Protein AF-0000000077558718 (afdb_homodimer)

Secondary structure (DSSP, 8-state):
-HHHHHHHHHHHHH-TTHHHHHHHHHHHHHPPP---HHHHHHHHHT--EEEETS-TTTS-TTSHHHHHHHHHTT-SEEEEEEEE-TT--EEE-SSSBSTTTSS--SBGGGS-GGGGGG--TTTT---TTS----------BHHHHHHHHHHTT-EEEEEE----HHHHHHHHHHHHHHT-TTTEEEEES-HHHHHHHHHH-TTSEEEEEE-TTTTTBSSTTS-SBSS-THHHHHHHHHHHHHHHHHTTTHHHHHT-SEEEEEGGG--HHHHHHHHHTT-EEEEE----HHHHHIIIIIS---EEES-GGGHHHH-/-HHHHHHHHHHHHH-TTHHHHHHHHHHHHHPPP---HHHHHHHHHT-SEEEETS-TTTS-TTSHHHHHHHHHTT-SEEEEEEEE-TT--EEE-SSSBSTTTSS--SBGGGS-GGGGGG--TTTT---TTS----------BHHHHHHHHHHTT-EEEEEE----HHHHHHHHHHHHHHT-TTTEEEEES-HHHHHHHHHH-TTSEEEEEE-TTTTTBSSTTS-SBSS-THHHHHHHHHHHHHHHHHTTTHHHHHT-SEEEEEGGG--HHHHHHHHHTT-EEEEE----HHHHHIIIIIS---EEES-GGGHHHH-

Radius of gyration: 29.2 Å; Cα contacts (8 Å, |Δi|>4): 1228; chains: 2; bounding box: 61×79×74 Å

InterPro domains:
  IPR017946 PLC-like phosphodiesterase, TIM beta/alpha-barrel domain superfamily [G3DSA:3.20.20.190] (44-314)
  IPR017946 PLC-like phosphodiesterase, TIM beta/alpha-barrel domain superfamily [SSF51695] (47-311)
  IPR030395 Glycerophosphodiester phosphodiesterase domain [PF03009] (52-308)
  IPR030395 Glycerophosphodiester phosphodiesterase domain [PS51704] (47-315)

Sequence (630 aa):
MMEFLGALLLVLLKWPIFIPLMAIAAYFMFKNSRKTQHTADRFFADFKVGGHRGSPKLEPENTIPSFEQAKKEGADLIEFDVSLTKDGVAVLLHDDTLDRTTNMTGPIRDYEHSELKKVNCAAKFSAENNNCLTTETHMPTMEELVQWAKQNKMKMLFDVKDADQVLVDQLEDIFARYNIHEMGIVCSFFPSVVYRIKRHSPRILTGLTWRRWFFSYKDLEATEPRFFGPRLLLATLVDVLYIWSLLTWLPSFLGVDMVLTERRDISSTFVKQQQLAGRRVCAWTVNDLSEAIWMRKVLDIPILTDLPVMCQSLHMMEFLGALLLVLLKWPIFIPLMAIAAYFMFKNSRKTQHTADRFFADFKVGGHRGSPKLEPENTIPSFEQAKKEGADLIEFDVSLTKDGVAVLLHDDTLDRTTNMTGPIRDYEHSELKKVNCAAKFSAENNNCLTTETHMPTMEELVQWAKQNKMKMLFDVKDADQVLVDQLEDIFARYNIHEMGIVCSFFPSVVYRIKRHSPRILTGLTWRRWFFSYKDLEATEPRFFGPRLLLATLVDVLYIWSLLTWLPSFLGVDMVLTERRDISSTFVKQQQLAGRRVCAWTVNDLSEAIWMRKVLDIPILTDLPVMCQSLH

Organism: Bursaphelenchus xylophilus (NCBI:txid6326)

Solvent-accessible surface area (backbone atoms only — not comparable to full-atom values): 31829 Å² total; per-residue (Å²): 111,66,65,58,50,47,52,49,48,50,47,34,68,73,34,59,72,48,47,62,52,50,50,51,51,48,48,68,71,68,37,35,73,68,81,36,63,69,46,48,52,60,40,52,70,67,45,52,40,22,4,41,26,8,15,45,50,62,27,38,55,40,25,67,67,2,40,53,48,9,47,74,33,55,30,38,23,37,29,38,32,45,37,50,25,52,76,64,48,52,27,37,40,84,60,69,43,32,57,79,46,26,74,48,73,51,51,44,53,77,33,43,66,80,69,45,73,78,39,24,40,26,64,60,55,76,34,72,80,71,65,56,77,71,55,87,28,60,63,39,37,50,67,59,46,50,54,50,26,60,76,66,73,40,28,38,37,42,37,39,79,66,65,49,64,69,56,48,52,48,49,52,48,50,35,60,76,67,66,32,46,56,37,36,33,41,28,17,73,43,66,69,38,42,33,50,42,34,65,76,36,54,71,49,42,33,22,45,32,50,62,75,45,60,68,23,16,75,40,89,82,62,79,43,62,68,48,63,71,70,56,27,54,50,27,43,51,50,30,52,52,47,51,54,35,57,76,63,54,45,48,59,38,39,28,42,45,24,40,36,33,35,49,45,70,50,24,54,47,56,50,49,55,37,45,76,71,69,24,46,55,33,30,33,72,48,75,47,67,52,52,44,45,23,36,43,72,72,63,63,33,26,35,26,13,50,51,19,64,54,33,72,77,68,106,112,65,64,57,52,47,52,49,48,51,49,34,68,74,35,58,72,47,44,62,50,50,51,50,50,48,49,67,70,67,36,37,72,69,80,38,63,69,45,48,51,60,39,52,70,67,45,51,39,22,4,40,26,8,16,46,50,62,29,40,55,39,23,67,67,3,40,52,47,9,47,72,32,55,29,39,25,38,28,37,31,45,37,51,24,52,77,65,47,50,27,36,40,83,60,68,42,33,54,77,46,28,73,48,73,52,49,45,53,77,32,44,66,82,68,46,72,78,39,23,40,24,64,61,53,74,35,73,77,72,66,53,76,69,54,89,30,59,62,38,37,51,66,58,47,51,52,51,27,59,76,65,71,41,28,39,36,41,36,41,79,66,66,47,64,67,55,49,52,49,50,53,48,51,37,61,77,68,65,33,48,54,36,37,34,41,27,17,71,41,65,69,37,42,33,52,43,35,66,75,36,52,69,48,39,32,22,44,32,50,61,75,46,61,70,22,15,75,38,90,84,62,79,45,61,69,50,63,73,69,56,28,53,51,27,43,51,49,30,53,54,48,50,52,34,57,76,64,53,45,48,59,38,38,28,41,46,26,40,36,34,35,49,45,71,49,24,55,48,54,51,51,54,40,45,76,71,68,24,44,54,32,31,34,71,49,75,49,65,52,53,44,45,22,36,43,72,71,63,63,35,26,36,26,12,49,50,20,62,52,32,70,78,69,106

Foldseek 3Di:
DVVVVVVVVVVCVVPVVVVVVVVVVVLVVQFFAQPALVLLCLLFVPQAEEAEQAQVQAAQGQFPVSNVNLVVLPHQAYEFEWDAALVGFIWTDDDQWLPPQWPDTDGRNDDDPVRQQPIFRRPNGQHPVNPDPRDGTGIDTPLRVLVVCVVVVHAYEYEYEDQDPSVLVVVLCSCVVSVCLSRYEYEYCDLVSLLVNCVVPVSHAYEYEHAALVQQADDNVRPHGPDDDVVSVVSNVVRVVVVVCVQPPSCRRSNHQEYEYELVPDDLVSQVSCVVVNHAYEYPEDADLVSSQCCCPVSVHHYYYSHSNSVVVRD/DVVVVVVVVVVCVVPVVVVVVVVVVVLVVQFFAQPALVLLCLLFVPQAEEAEQAQVQAAQGQFPVSNVNLVVLPHQAYEFEWDAALVGFIWTDDDQWLPPQWPDTDGRNDDDPVRQQPIFRNPNGQHPVNPDPRDGTGIDTPLRVLVVCVVVVHAYEYEYEDQDPSVLVVVLVSCVVSVCLSRYEYEYCDLVSLLVNCVVPVSHAYEYEHAALVQQADDRVRPHGPDDDVVSVVSNVVRVVVVVCVQPPSCRRSNHQEYEYELVPDDLVSQVSCVVVNHAYEYPEDADLVSSQCCCVVSVHHYYYSHSNSVVVRD

Structure (mmCIF, N/CA/C/O backbone):
data_AF-0000000077558718-model_v1
#
loop_
_entity.id
_entity.type
_entity.pdbx_description
1 polymer '(pine wood nematode) hypothetical protein'
#
loop_
_atom_site.group_PDB
_atom_site.id
_atom_site.type_symbol
_atom_site.label_atom_id
_atom_site.label_alt_id
_atom_site.label_comp_id
_atom_site.label_asym_id
_atom_site.label_entity_id
_atom_site.label_seq_id
_atom_site.pdbx_PDB_ins_code
_atom_site.Cartn_x
_atom_site.Cartn_y
_atom_site.Cartn_z
_atom_site.occupancy
_atom_site.B_iso_or_equiv
_atom_site.auth_seq_id
_atom_site.auth_comp_id
_atom_site.auth_asym_id
_atom_site.auth_atom_id
_atom_site.pdbx_PDB_model_num
ATOM 1 N N . MET A 1 1 ? -31.453 14.586 34.969 1 54.34 1 MET A N 1
ATOM 2 C CA . MET A 1 1 ? -30.453 14.234 33.969 1 54.34 1 MET A CA 1
ATOM 3 C C . MET A 1 1 ? -29.859 12.867 34.25 1 54.34 1 MET A C 1
ATOM 5 O O . MET A 1 1 ? -29.766 12.023 33.375 1 54.34 1 MET A O 1
ATOM 9 N N . MET A 1 2 ? -29.625 12.562 35.5 1 65.69 2 MET A N 1
ATOM 10 C CA . MET A 1 2 ? -29.031 11.297 35.906 1 65.69 2 MET A CA 1
ATOM 11 C C . MET A 1 2 ? -30.047 10.164 35.844 1 65.69 2 MET A C 1
ATOM 13 O O . MET A 1 2 ? -29.719 9.047 35.406 1 65.69 2 MET A O 1
ATOM 17 N N . GLU A 1 3 ? -31.203 10.43 36.25 1 62.84 3 GLU A N 1
ATOM 18 C CA . GLU A 1 3 ? -32.25 9.414 36.219 1 62.84 3 GLU A CA 1
ATOM 19 C C . GLU A 1 3 ? -32.562 9.023 34.781 1 62.84 3 GLU A C 1
ATOM 21 O O . GLU A 1 3 ? -32.781 7.84 34.469 1 62.84 3 GLU A O 1
ATOM 26 N N . PHE A 1 4 ? -32.625 10 33.938 1 60.91 4 PHE A N 1
ATOM 27 C CA . PHE A 1 4 ? -32.875 9.742 32.531 1 60.91 4 PHE A CA 1
ATOM 28 C C . PHE A 1 4 ? -31.75 8.93 31.922 1 60.91 4 PHE A C 1
ATOM 30 O O . PHE A 1 4 ? -32 7.984 31.172 1 60.91 4 PHE A O 1
ATOM 37 N N . LEU A 1 5 ? -30.547 9.266 32.25 1 63.22 5 LEU A N 1
ATOM 38 C CA . LEU A 1 5 ? -29.406 8.516 31.734 1 63.22 5 LEU A CA 1
ATOM 39 C C . LEU A 1 5 ? -29.422 7.082 32.25 1 63.22 5 LEU A C 1
ATOM 41 O O . LEU A 1 5 ? -29.078 6.148 31.547 1 63.22 5 LEU A O 1
ATOM 45 N N . GLY A 1 6 ? -29.875 6.98 33.5 1 59 6 GLY A N 1
ATOM 46 C CA . GLY A 1 6 ? -30 5.656 34.094 1 59 6 GLY A CA 1
ATOM 47 C C . GLY A 1 6 ? -31.047 4.801 33.406 1 59 6 GLY A C 1
ATOM 48 O O . GLY A 1 6 ? -30.812 3.621 33.125 1 59 6 GLY A O 1
ATOM 49 N N . ALA A 1 7 ? -32.25 5.316 33.188 1 61.47 7 ALA A N 1
ATOM 50 C CA . ALA A 1 7 ? -33.312 4.605 32.531 1 61.47 7 ALA A CA 1
ATOM 51 C C . ALA A 1 7 ? -32.906 4.223 31.094 1 61.47 7 ALA A C 1
ATOM 53 O O . ALA A 1 7 ? -33.219 3.117 30.641 1 61.47 7 ALA A O 1
ATOM 54 N N . LEU A 1 8 ? -32.188 5.191 30.484 1 59.94 8 LEU A N 1
ATOM 55 C CA . LEU A 1 8 ? -31.688 4.938 29.141 1 59.94 8 LEU A CA 1
ATOM 56 C C . LEU A 1 8 ? -30.688 3.785 29.141 1 59.94 8 LEU A C 1
ATOM 58 O O . LEU A 1 8 ? -30.734 2.926 28.25 1 59.94 8 LEU A O 1
ATOM 62 N N . LEU A 1 9 ? -29.891 3.896 30.094 1 62.12 9 LEU A N 1
ATOM 63 C CA . LEU A 1 9 ? -28.938 2.801 30.234 1 62.12 9 LEU A CA 1
ATOM 64 C C . LEU A 1 9 ? -29.656 1.479 30.484 1 62.12 9 LEU A C 1
ATOM 66 O O . LEU A 1 9 ? -29.266 0.445 29.938 1 62.12 9 LEU A O 1
ATOM 70 N N . LEU A 1 10 ? -30.625 1.502 31.344 1 60.72 10 LEU A N 1
ATOM 71 C CA . LEU A 1 10 ? -31.391 0.299 31.625 1 60.72 10 LEU A CA 1
ATOM 72 C C . LEU A 1 10 ? -32.094 -0.21 30.359 1 60.72 10 LEU A C 1
ATOM 74 O O . LEU A 1 10 ? -32.156 -1.419 30.125 1 60.72 10 LEU A O 1
ATOM 78 N N . VAL A 1 11 ? -32.656 0.669 29.672 1 58.41 11 VAL A N 1
ATOM 79 C CA . VAL A 1 11 ? -33.344 0.293 28.422 1 58.41 11 VAL A CA 1
ATOM 80 C C . VAL A 1 11 ? -32.312 -0.28 27.438 1 58.41 11 VAL A C 1
ATOM 82 O O . VAL A 1 11 ? -32.562 -1.281 26.781 1 58.41 11 VAL A O 1
ATOM 85 N N . LEU A 1 12 ? -31.172 0.362 27.359 1 64.81 12 LEU A N 1
ATOM 86 C CA . LEU A 1 12 ? -30.125 -0.095 26.453 1 64.81 12 LEU A CA 1
ATOM 87 C C . LEU A 1 12 ? -29.625 -1.479 26.844 1 64.81 12 LEU A C 1
ATOM 89 O O . LEU A 1 12 ? -29.312 -2.307 25.984 1 64.81 12 LEU A O 1
ATOM 93 N N . LEU A 1 13 ? -29.609 -1.664 28.125 1 61.91 13 LEU A N 1
ATOM 94 C CA . LEU A 1 13 ? -29.172 -2.971 28.609 1 61.91 13 LEU A CA 1
ATOM 95 C C . LEU A 1 13 ? -30.234 -4.027 28.359 1 61.91 13 LEU A C 1
ATOM 97 O O . LEU A 1 13 ? -29.922 -5.199 28.141 1 61.91 13 LEU A O 1
ATOM 101 N N . LYS A 1 14 ? -31.406 -3.58 28.422 1 63.5 14 LYS A N 1
ATOM 102 C CA . LYS A 1 14 ? -32.469 -4.543 28.234 1 63.5 14 LYS A CA 1
ATOM 103 C C . LYS A 1 14 ? -32.688 -4.84 26.75 1 63.5 14 LYS A C 1
ATOM 105 O O . LYS A 1 14 ? -33.125 -5.934 26.391 1 63.5 14 LYS A O 1
ATOM 110 N N . TRP A 1 15 ? -32.375 -3.703 26.078 1 67 15 TRP A N 1
ATOM 111 C CA . TRP A 1 15 ? -32.594 -3.896 24.656 1 67 15 TRP A CA 1
ATOM 112 C C . TRP A 1 15 ? -31.328 -3.564 23.859 1 67 15 TRP A C 1
ATOM 114 O O . TRP A 1 15 ? -31.234 -2.494 23.266 1 67 15 TRP A O 1
ATOM 124 N N . PRO A 1 16 ? -30.484 -4.48 23.859 1 69.62 16 PRO A N 1
ATOM 125 C CA . PRO A 1 16 ? -29.156 -4.293 23.266 1 69.62 16 PRO A CA 1
ATOM 126 C C . PRO A 1 16 ? -29.234 -3.92 21.797 1 69.62 16 PRO A C 1
ATOM 128 O O . PRO A 1 16 ? -28.297 -3.316 21.266 1 69.62 16 PRO A O 1
ATOM 131 N N . ILE A 1 17 ? -30.422 -4.117 21.25 1 70.69 17 ILE A N 1
ATOM 132 C CA . ILE A 1 17 ? -30.562 -3.771 19.828 1 70.69 17 ILE A CA 1
ATOM 133 C C . ILE A 1 17 ? -30.531 -2.254 19.672 1 70.69 17 ILE A C 1
ATOM 135 O O . ILE A 1 17 ? -30.172 -1.747 18.609 1 70.69 17 ILE A O 1
ATOM 139 N N . PHE A 1 18 ? -30.875 -1.614 20.719 1 73.06 18 PHE A N 1
ATOM 140 C CA . PHE A 1 18 ? -30.969 -0.162 20.625 1 73.06 18 PHE A CA 1
ATOM 141 C C . PHE A 1 18 ? -29.578 0.475 20.641 1 73.06 18 PHE A C 1
ATOM 143 O O . PHE A 1 18 ? -29.406 1.611 20.203 1 73.06 18 PHE A O 1
ATOM 150 N N . ILE A 1 19 ? -28.672 -0.262 21.062 1 76.31 19 ILE A N 1
ATOM 151 C CA . ILE A 1 19 ? -27.344 0.295 21.188 1 76.31 19 ILE A CA 1
ATOM 152 C C . ILE A 1 19 ? -26.781 0.624 19.812 1 76.31 19 ILE A C 1
ATOM 154 O O . ILE A 1 19 ? -26.375 1.757 19.547 1 76.31 19 ILE A O 1
ATOM 158 N N . PRO A 1 20 ? -26.875 -0.314 18.938 1 80.06 20 PRO A N 1
ATOM 159 C CA . PRO A 1 20 ? -26.391 0.022 17.594 1 80.06 20 PRO A CA 1
ATOM 160 C C . PRO A 1 20 ? -27.219 1.131 16.938 1 80.06 20 PRO A C 1
ATOM 162 O O . PRO A 1 20 ? -26.672 1.96 16.203 1 80.06 20 PRO A O 1
ATOM 165 N N . LEU A 1 21 ? -28.438 1.194 17.203 1 82.44 21 LEU A N 1
ATOM 166 C CA . LEU A 1 21 ? -29.281 2.23 16.625 1 82.44 21 LEU A CA 1
ATOM 167 C C . LEU A 1 21 ? -28.922 3.604 17.188 1 82.44 21 LEU A C 1
ATOM 169 O O . LEU A 1 21 ? -28.891 4.59 16.453 1 82.44 21 LEU A O 1
ATOM 173 N N . MET A 1 22 ? -28.766 3.629 18.422 1 84.19 22 MET A N 1
ATOM 174 C CA . MET A 1 22 ? -28.375 4.891 19.047 1 84.19 22 MET A CA 1
ATOM 175 C C . MET A 1 22 ? -27.016 5.348 18.547 1 84.19 22 MET A C 1
ATOM 177 O O . MET A 1 22 ? -26.797 6.539 18.328 1 84.19 22 MET A O 1
ATOM 181 N N . ALA A 1 23 ? -26.172 4.418 18.375 1 85.62 23 ALA A N 1
ATOM 182 C CA . ALA A 1 23 ? -24.844 4.746 17.859 1 85.62 23 ALA A CA 1
ATOM 183 C C . ALA A 1 23 ? -24.938 5.309 16.438 1 85.62 23 ALA A C 1
ATOM 185 O O . ALA A 1 23 ? -24.25 6.281 16.109 1 85.62 23 ALA A O 1
ATOM 186 N N . ILE A 1 24 ? -25.766 4.727 15.742 1 86.81 24 ILE A N 1
ATOM 187 C CA . ILE A 1 24 ? -25.953 5.184 14.375 1 86.81 24 ILE A CA 1
ATOM 188 C C . ILE A 1 24 ? -26.562 6.586 14.375 1 86.81 24 ILE A C 1
ATOM 190 O O . ILE A 1 24 ? -26.109 7.465 13.633 1 86.81 24 ILE A O 1
ATOM 194 N N . ALA A 1 25 ? -27.547 6.777 15.234 1 87.12 25 ALA A N 1
ATOM 195 C CA . ALA A 1 25 ? -28.172 8.102 15.336 1 87.12 25 ALA A CA 1
ATOM 196 C C . ALA A 1 25 ? -27.141 9.148 15.781 1 87.12 25 ALA A C 1
ATOM 198 O O . ALA A 1 25 ? -27.109 10.25 15.234 1 87.12 25 ALA A O 1
ATOM 199 N N . ALA A 1 26 ? -26.438 8.82 16.703 1 89 26 ALA A N 1
ATOM 200 C CA . ALA A 1 26 ? -25.391 9.727 17.203 1 89 26 ALA A CA 1
ATOM 201 C C . ALA A 1 26 ? -24.391 10.047 16.109 1 89 26 ALA A C 1
ATOM 203 O O . ALA A 1 26 ? -23.953 11.195 15.961 1 89 26 ALA A O 1
ATOM 204 N N . TYR A 1 27 ? -23.984 9.062 15.398 1 89.81 27 TYR A N 1
ATOM 205 C CA . TYR A 1 27 ? -23.062 9.25 14.289 1 89.81 27 TYR A CA 1
ATOM 206 C C . TYR A 1 27 ? -23.578 10.305 13.32 1 89.81 27 TYR A C 1
ATOM 208 O O . TYR A 1 27 ? -22.875 11.266 13 1 89.81 27 TYR A O 1
ATOM 216 N N . PHE A 1 28 ? -24.797 10.234 12.961 1 90 28 PHE A N 1
ATOM 217 C CA . PHE A 1 28 ? -25.344 11.148 11.953 1 90 28 PHE A CA 1
ATOM 218 C C . PHE A 1 28 ? -25.641 12.508 12.562 1 90 28 PHE A C 1
ATOM 220 O O . PHE A 1 28 ? -25.578 13.531 11.875 1 90 28 PHE A O 1
ATOM 227 N N . MET A 1 29 ? -25.938 12.5 13.852 1 90.19 29 MET A N 1
ATOM 228 C CA . MET A 1 29 ? -26.234 13.758 14.531 1 90.19 29 MET A CA 1
ATOM 229 C C . MET A 1 29 ? -24.969 14.586 14.719 1 90.19 29 MET A C 1
ATOM 231 O O . MET A 1 29 ? -25.016 15.812 14.617 1 90.19 29 MET A O 1
ATOM 235 N N . PHE A 1 30 ? -23.859 13.914 14.945 1 93.38 30 PHE A N 1
ATOM 236 C CA . PHE A 1 30 ? -22.656 14.648 15.352 1 93.38 30 PHE A CA 1
ATOM 237 C C . PHE A 1 30 ? -21.641 14.688 14.219 1 93.38 30 PHE A C 1
ATOM 239 O O . PHE A 1 30 ? -20.609 15.367 14.32 1 93.38 30 PHE A O 1
ATOM 246 N N . LYS A 1 31 ? -21.906 14.008 13.18 1 94 31 LYS A N 1
ATOM 247 C CA . LYS A 1 31 ? -21 13.992 12.039 1 94 31 LYS A CA 1
ATOM 248 C C . LYS A 1 31 ? -20.891 15.375 11.398 1 94 31 LYS A C 1
ATOM 250 O O . LYS A 1 31 ? -21.906 16.078 11.258 1 94 31 LYS A O 1
ATOM 255 N N . ASN A 1 32 ? -19.656 15.789 11.133 1 93.88 32 ASN A N 1
ATOM 256 C CA . ASN A 1 32 ? -19.422 17.016 10.391 1 93.88 32 ASN A CA 1
ATOM 257 C C . ASN A 1 32 ? -19.766 16.859 8.914 1 93.88 32 ASN A C 1
ATOM 259 O O . ASN A 1 32 ? -19.531 15.789 8.336 1 93.88 32 ASN A O 1
ATOM 263 N N . SER A 1 33 ? -20.312 17.844 8.312 1 87.38 33 SER A N 1
ATOM 264 C CA . SER A 1 33 ? -20.594 17.828 6.883 1 87.38 33 SER A CA 1
ATOM 265 C C . SER A 1 33 ? -19.422 18.391 6.086 1 87.38 33 SER A C 1
ATOM 267 O O . SER A 1 33 ? -18.766 19.344 6.523 1 87.38 33 SER A O 1
ATOM 269 N N . ARG A 1 34 ? -19.188 17.812 4.98 1 85.06 34 ARG A N 1
ATOM 270 C CA . ARG A 1 34 ? -18.172 18.312 4.066 1 85.06 34 ARG A CA 1
ATOM 271 C C . ARG A 1 34 ? -18.797 19.156 2.955 1 85.06 34 ARG A C 1
ATOM 273 O O . ARG A 1 34 ? -19.438 18.625 2.051 1 85.06 34 ARG A O 1
ATOM 280 N N . LYS A 1 35 ? -18.797 20.406 3.064 1 80.69 35 LYS A N 1
ATOM 281 C CA . LYS A 1 35 ? -19.359 21.328 2.088 1 80.69 35 LYS A CA 1
ATOM 282 C C . LYS A 1 35 ? -18.266 22.094 1.347 1 80.69 35 LYS A C 1
ATOM 284 O O . LYS A 1 35 ? -18.5 23.188 0.823 1 80.69 35 LYS A O 1
ATOM 289 N N . THR A 1 36 ? -17.109 21.5 1.256 1 88.19 36 THR A N 1
ATOM 290 C CA . THR A 1 36 ? -15.953 22.234 0.763 1 88.19 36 THR A CA 1
ATOM 291 C C . THR A 1 36 ? -15.422 21.625 -0.527 1 88.19 36 THR A C 1
ATOM 293 O O . THR A 1 36 ? -14.25 21.797 -0.865 1 88.19 36 THR A O 1
ATOM 296 N N . GLN A 1 37 ? -16.234 20.938 -1.238 1 89.56 37 GLN A N 1
ATOM 297 C CA . GLN A 1 37 ? -15.758 20.219 -2.412 1 89.56 37 GLN A CA 1
ATOM 298 C C . GLN A 1 37 ? -15.148 21.172 -3.436 1 89.56 37 GLN A C 1
ATOM 300 O O . GLN A 1 37 ? -14.062 20.922 -3.953 1 89.56 37 GLN A O 1
ATOM 305 N N . HIS A 1 38 ? -15.797 22.25 -3.693 1 92.06 38 HIS A N 1
ATOM 306 C CA . HIS A 1 38 ? -15.305 23.203 -4.672 1 92.06 38 HIS A CA 1
ATOM 307 C C . HIS A 1 38 ? -13.984 23.828 -4.219 1 92.06 38 HIS A C 1
ATOM 309 O O . HIS A 1 38 ? -13.055 23.953 -5.012 1 92.06 38 HIS A O 1
ATOM 315 N N . THR A 1 39 ? -13.93 24.203 -2.949 1 95.44 39 THR A N 1
ATOM 316 C CA . THR A 1 39 ? -12.711 24.766 -2.381 1 95.44 39 THR A CA 1
ATOM 317 C C . THR A 1 39 ? -11.578 23.766 -2.426 1 95.44 39 THR A C 1
ATOM 319 O O . THR A 1 39 ? -10.438 24.109 -2.748 1 95.44 39 THR A O 1
ATOM 322 N N . ALA A 1 40 ? -11.914 22.562 -2.119 1 96.56 40 ALA A N 1
ATOM 323 C CA . ALA A 1 40 ? -10.914 21.484 -2.17 1 96.56 40 ALA A CA 1
ATOM 324 C C . ALA A 1 40 ? -10.391 21.297 -3.59 1 96.56 40 ALA A C 1
ATOM 326 O O . ALA A 1 40 ? -9.18 21.141 -3.795 1 96.56 40 ALA A O 1
ATOM 327 N N . ASP A 1 41 ? -11.266 21.312 -4.582 1 96.25 41 ASP A N 1
ATOM 328 C CA . ASP A 1 41 ? -10.852 21.172 -5.977 1 96.25 41 ASP A CA 1
ATOM 329 C C . ASP A 1 41 ? -9.852 22.25 -6.375 1 96.25 41 ASP A C 1
ATOM 331 O O . ASP A 1 41 ? -8.852 21.969 -7.031 1 96.25 41 ASP A O 1
ATOM 335 N N . ARG A 1 42 ? -10.125 23.422 -5.953 1 96 42 ARG A N 1
ATOM 336 C CA . ARG A 1 42 ? -9.25 24.547 -6.277 1 96 42 ARG A CA 1
ATOM 337 C C . ARG A 1 42 ? -7.91 24.422 -5.555 1 96 42 ARG A C 1
ATOM 339 O O . ARG A 1 42 ? -6.855 24.656 -6.148 1 96 42 ARG A O 1
ATOM 346 N N . PHE A 1 43 ? -7.973 24.062 -4.336 1 97.69 43 PHE A N 1
ATOM 347 C CA . PHE A 1 43 ? -6.766 23.922 -3.527 1 97.69 43 PHE A CA 1
ATOM 348 C C . PHE A 1 43 ? -5.852 22.844 -4.105 1 97.69 43 PHE A C 1
ATOM 350 O O . PHE A 1 43 ? -4.645 23.062 -4.238 1 97.69 43 PHE A O 1
ATOM 357 N N . PHE A 1 44 ? -6.402 21.75 -4.504 1 97.69 44 PHE A N 1
ATOM 358 C CA . PHE A 1 44 ? -5.598 20.594 -4.879 1 97.69 44 PHE A CA 1
ATOM 359 C C . PHE A 1 44 ? -5.266 20.625 -6.363 1 97.69 44 PHE A C 1
ATOM 361 O O . PHE A 1 44 ? -4.484 19.797 -6.848 1 97.69 44 PHE A O 1
ATOM 368 N N . ALA A 1 45 ? -5.812 21.5 -7.164 1 95.56 45 ALA A N 1
ATOM 369 C CA . ALA A 1 45 ? -5.594 21.594 -8.602 1 95.56 45 ALA A CA 1
ATOM 370 C C . ALA A 1 45 ? -4.109 21.766 -8.922 1 95.56 45 ALA A C 1
ATOM 372 O O . ALA A 1 45 ? -3.602 21.203 -9.891 1 95.56 45 ALA A O 1
ATOM 373 N N . ASP A 1 46 ? -3.424 22.484 -8.102 1 94.38 46 ASP A N 1
ATOM 374 C CA . ASP A 1 46 ? -2.023 22.766 -8.406 1 94.38 46 ASP A CA 1
ATOM 375 C C . ASP A 1 46 ? -1.117 22.359 -7.246 1 94.38 46 ASP A C 1
ATOM 377 O O . ASP A 1 46 ? -0.003 22.859 -7.113 1 94.38 46 ASP A O 1
ATOM 381 N N . PHE A 1 47 ? -1.573 21.578 -6.352 1 97.19 47 PHE A N 1
ATOM 382 C CA . PHE A 1 47 ? -0.767 21.031 -5.262 1 97.19 47 PHE A CA 1
ATOM 383 C C . PHE A 1 47 ? -0.209 19.672 -5.625 1 97.19 47 PHE A C 1
ATOM 385 O O . PHE A 1 47 ? -0.935 18.672 -5.605 1 97.19 47 PHE A O 1
ATOM 392 N N . LYS A 1 48 ? 1.079 19.641 -5.938 1 97.5 48 LYS A N 1
ATOM 393 C CA . LYS A 1 48 ? 1.741 18.391 -6.301 1 97.5 48 LYS A CA 1
ATOM 394 C C . LYS A 1 48 ? 2.822 18.016 -5.285 1 97.5 48 LYS A C 1
ATOM 396 O O . LYS A 1 48 ? 2.895 16.875 -4.832 1 97.5 48 LYS A O 1
ATOM 401 N N . VAL A 1 49 ? 3.582 19 -4.938 1 98.31 49 VAL A N 1
ATOM 402 C CA . VAL A 1 49 ? 4.691 18.781 -4.016 1 98.31 49 VAL A CA 1
ATOM 403 C C . VAL A 1 49 ? 4.746 19.906 -2.992 1 98.31 49 VAL A C 1
ATOM 405 O O . VAL A 1 49 ? 4.758 21.094 -3.359 1 98.31 49 VAL A O 1
ATOM 408 N N . GLY A 1 50 ? 4.723 19.547 -1.748 1 98.56 50 GLY A N 1
ATOM 409 C CA . GLY A 1 50 ? 4.855 20.516 -0.667 1 98.56 50 GLY A CA 1
ATOM 410 C C . GLY A 1 50 ? 6.141 20.359 0.119 1 98.56 50 GLY A C 1
ATOM 411 O O . GLY A 1 50 ? 6.633 19.25 0.303 1 98.56 50 GLY A O 1
ATOM 412 N N . GLY A 1 51 ? 6.672 21.484 0.531 1 98.69 51 GLY A N 1
ATOM 413 C CA . GLY A 1 51 ? 7.836 21.484 1.406 1 98.69 51 GLY A CA 1
ATOM 414 C C . GLY A 1 51 ? 7.48 21.25 2.863 1 98.69 51 GLY A C 1
ATOM 415 O O . GLY A 1 51 ? 6.84 22.094 3.49 1 98.69 51 GLY A O 1
ATOM 416 N N . HIS A 1 52 ? 7.891 20.094 3.41 1 98.75 52 HIS A N 1
ATOM 417 C CA . HIS A 1 52 ? 7.695 19.75 4.812 1 98.75 52 HIS A CA 1
ATOM 418 C C . HIS A 1 52 ? 8.562 20.625 5.719 1 98.75 52 HIS A C 1
ATOM 420 O O . HIS A 1 52 ? 9.789 20.484 5.734 1 98.75 52 HIS A O 1
ATOM 426 N N . ARG A 1 53 ? 7.906 21.562 6.395 1 98.56 53 ARG A N 1
ATOM 427 C CA . ARG A 1 53 ? 8.602 22.562 7.207 1 98.56 53 ARG A CA 1
ATOM 428 C C . ARG A 1 53 ? 9.539 23.406 6.352 1 98.56 53 ARG A C 1
ATOM 430 O O . ARG A 1 53 ? 10.594 23.828 6.812 1 98.56 53 ARG A O 1
ATOM 437 N N . GLY A 1 54 ? 9.148 23.578 5.125 1 98 54 GLY A N 1
ATOM 438 C CA . GLY A 1 54 ? 9.945 24.297 4.141 1 98 54 GLY A CA 1
ATOM 439 C C . GLY A 1 54 ? 10.945 23.406 3.422 1 98 54 GLY A C 1
ATOM 440 O O . GLY A 1 54 ? 10.57 22.453 2.742 1 98 54 GLY A O 1
ATOM 441 N N . SER A 1 55 ? 12.188 23.766 3.479 1 97.25 55 SER A N 1
ATOM 442 C CA . SER A 1 55 ? 13.328 22.984 3.016 1 97.25 55 SER A CA 1
ATOM 443 C C . SER A 1 55 ? 14.32 22.734 4.145 1 97.25 55 SER A C 1
ATOM 445 O O . SER A 1 55 ? 15.398 23.328 4.18 1 97.25 55 SER A O 1
ATOM 447 N N . PRO A 1 56 ? 13.984 21.797 4.988 1 96.56 56 PRO A N 1
ATOM 448 C CA . PRO A 1 56 ? 14.688 21.688 6.27 1 96.56 56 PRO A CA 1
ATOM 449 C C . PRO A 1 56 ? 16.109 21.141 6.117 1 96.56 56 PRO A C 1
ATOM 451 O O . PRO A 1 56 ? 16.906 21.203 7.059 1 96.56 56 PRO A O 1
ATOM 454 N N . LYS A 1 57 ? 16.469 20.609 4.961 1 95.12 57 LYS A N 1
ATOM 455 C CA . LYS A 1 57 ? 17.828 20.125 4.746 1 95.12 57 LYS A CA 1
ATOM 456 C C . LYS A 1 57 ? 18.766 21.266 4.383 1 95.12 57 LYS A C 1
ATOM 458 O O . LYS A 1 57 ? 19.984 21.141 4.523 1 95.12 57 LYS A O 1
ATOM 463 N N . LEU A 1 58 ? 18.188 22.391 3.975 1 94 58 LEU A N 1
ATOM 464 C CA . LEU A 1 58 ? 19.031 23.469 3.488 1 94 58 LEU A CA 1
ATOM 465 C C . LEU A 1 58 ? 18.891 24.719 4.367 1 94 58 LEU A C 1
ATOM 467 O O . LEU A 1 58 ? 19.781 25.547 4.418 1 94 58 LEU A O 1
ATOM 471 N N . GLU A 1 59 ? 17.734 24.906 5.008 1 95.19 59 GLU A N 1
ATOM 472 C CA . GLU A 1 59 ? 17.438 26.031 5.887 1 95.19 59 GLU A CA 1
ATOM 473 C C . GLU A 1 59 ? 16.75 25.578 7.172 1 95.19 59 GLU A C 1
ATOM 475 O O . GLU A 1 59 ? 16.156 24.5 7.207 1 95.19 59 GLU A O 1
ATOM 480 N N . PRO A 1 60 ? 16.875 26.328 8.266 1 95.94 60 PRO A N 1
ATOM 481 C CA . PRO A 1 60 ? 16.219 25.922 9.516 1 95.94 60 PRO A CA 1
ATOM 482 C C . PRO A 1 60 ? 14.719 25.734 9.367 1 95.94 60 PRO A C 1
ATOM 484 O O . PRO A 1 60 ? 14.031 26.609 8.844 1 95.94 60 PRO A O 1
ATOM 487 N N . GLU A 1 61 ? 14.25 24.609 9.797 1 97.44 61 GLU A N 1
ATOM 488 C CA . GLU A 1 61 ? 12.844 24.25 9.633 1 97.44 61 GLU A CA 1
ATOM 489 C C . GLU A 1 61 ? 11.93 25.297 10.266 1 97.44 61 GLU A C 1
ATOM 491 O O . GLU A 1 61 ? 12.297 25.938 11.25 1 97.44 61 GLU A O 1
ATOM 496 N N . ASN A 1 62 ? 10.734 25.469 9.688 1 98 62 ASN A N 1
ATOM 497 C CA . ASN A 1 62 ? 9.68 26.312 10.25 1 98 62 ASN A CA 1
ATOM 498 C C . ASN A 1 62 ? 10.133 27.75 10.383 1 98 62 ASN A C 1
ATOM 500 O O . ASN A 1 62 ? 9.852 28.406 11.391 1 98 62 ASN A O 1
ATOM 504 N N . THR A 1 63 ? 10.891 28.234 9.383 1 97.19 63 THR A N 1
ATOM 505 C CA . THR A 1 63 ? 11.336 29.609 9.305 1 97.19 63 THR A CA 1
ATOM 506 C C . THR A 1 63 ? 11.062 30.203 7.922 1 97.19 63 THR A C 1
ATOM 508 O O . THR A 1 63 ? 10.852 29.453 6.965 1 97.19 63 THR A O 1
ATOM 511 N N . ILE A 1 64 ? 11.055 31.516 7.871 1 97.12 64 ILE A N 1
ATOM 512 C CA . ILE A 1 64 ? 10.812 32.188 6.598 1 97.12 64 ILE A CA 1
ATOM 513 C C . ILE A 1 64 ? 11.898 31.797 5.598 1 97.12 64 ILE A C 1
ATOM 515 O O . ILE A 1 64 ? 11.602 31.453 4.453 1 97.12 64 ILE A O 1
ATOM 519 N N . PRO A 1 65 ? 13.195 31.734 6.035 1 96.25 65 PRO A N 1
ATOM 520 C CA . PRO A 1 65 ? 14.219 31.281 5.09 1 96.25 65 PRO A CA 1
ATOM 521 C C . PRO A 1 65 ? 13.938 29.875 4.543 1 96.25 65 PRO A C 1
ATOM 523 O O . PRO A 1 65 ? 14.164 29.609 3.359 1 96.25 65 PRO A O 1
ATOM 526 N N . SER A 1 66 ? 13.5 29 5.371 1 97.06 66 SER A N 1
ATOM 527 C CA . SER A 1 66 ? 13.18 27.641 4.922 1 97.06 66 SER A CA 1
ATOM 528 C C . SER A 1 66 ? 12.062 27.656 3.887 1 97.06 66 SER A C 1
ATOM 530 O O . SER A 1 66 ? 12.125 26.922 2.896 1 97.06 66 SER A O 1
ATOM 532 N N . PHE A 1 67 ? 11.094 28.5 4.09 1 98.31 67 PHE A N 1
ATOM 533 C CA . PHE A 1 67 ? 9.961 28.578 3.18 1 98.31 67 PHE A CA 1
ATOM 534 C C . PHE A 1 67 ? 10.359 29.25 1.87 1 98.31 67 PHE A C 1
ATOM 536 O O . PHE A 1 67 ? 9.922 28.828 0.795 1 98.31 67 PHE A O 1
ATOM 543 N N . GLU A 1 68 ? 11.172 30.25 2.004 1 97.38 68 GLU A N 1
ATOM 544 C CA . GLU A 1 68 ? 11.719 30.875 0.804 1 97.38 68 GLU A CA 1
ATOM 545 C C . GLU A 1 68 ? 12.5 29.859 -0.035 1 97.38 68 GLU A C 1
ATOM 547 O O . GLU A 1 68 ? 12.359 29.828 -1.26 1 97.38 68 GLU A O 1
ATOM 552 N N . GLN A 1 69 ? 13.266 29.078 0.645 1 96.31 69 GLN A N 1
ATOM 553 C CA . GLN A 1 69 ? 14.062 28.078 -0.043 1 96.31 69 GLN A CA 1
ATOM 554 C C . GLN A 1 69 ? 13.18 27.031 -0.725 1 96.31 69 GLN A C 1
ATOM 556 O O . GLN A 1 69 ? 13.438 26.641 -1.862 1 96.31 69 GLN A O 1
ATOM 561 N N . ALA A 1 70 ? 12.18 26.594 -0.057 1 98.06 70 ALA A N 1
ATOM 562 C CA . ALA A 1 70 ? 11.242 25.641 -0.649 1 98.06 70 ALA A CA 1
ATOM 563 C C . ALA A 1 70 ? 10.594 26.219 -1.903 1 98.06 70 ALA A C 1
ATOM 565 O O . ALA A 1 70 ? 10.469 25.531 -2.918 1 98.06 70 ALA A O 1
ATOM 566 N N . LYS A 1 71 ? 10.172 27.469 -1.83 1 98.12 71 LYS A N 1
ATOM 567 C CA . LYS A 1 71 ? 9.594 28.141 -2.992 1 98.12 71 LYS A CA 1
ATOM 568 C C . LYS A 1 71 ? 10.586 28.172 -4.156 1 98.12 71 LYS A C 1
ATOM 570 O O . LYS A 1 71 ? 10.219 27.859 -5.293 1 98.12 71 LYS A O 1
ATOM 575 N N . LYS A 1 72 ? 11.773 28.5 -3.811 1 97.12 72 LYS A N 1
ATOM 576 C CA . LYS A 1 72 ? 12.82 28.578 -4.828 1 97.12 72 LYS A CA 1
ATOM 577 C C . LYS A 1 72 ? 13.016 27.219 -5.508 1 97.12 72 LYS A C 1
ATOM 579 O O . LYS A 1 72 ? 13.305 27.156 -6.707 1 97.12 72 LYS A O 1
ATOM 584 N N . GLU A 1 73 ? 12.828 26.203 -4.746 1 97.12 73 GLU A N 1
ATOM 585 C CA . GLU A 1 73 ? 13.039 24.844 -5.238 1 97.12 73 GLU A CA 1
ATOM 586 C C . GLU A 1 73 ? 11.812 24.328 -5.984 1 97.12 73 GLU A C 1
ATOM 588 O O . GLU A 1 73 ? 11.836 23.234 -6.551 1 97.12 73 GLU A O 1
ATOM 593 N N . GLY A 1 74 ? 10.727 25.078 -5.961 1 97.19 74 GLY A N 1
ATOM 594 C CA . GLY A 1 74 ? 9.594 24.781 -6.82 1 97.19 74 GLY A CA 1
ATOM 595 C C . GLY A 1 74 ? 8.414 24.203 -6.066 1 97.19 74 GLY A C 1
ATOM 596 O O . GLY A 1 74 ? 7.445 23.734 -6.68 1 97.19 74 GLY A O 1
ATOM 597 N N . ALA A 1 75 ? 8.438 24.203 -4.75 1 97.94 75 ALA A N 1
ATOM 598 C CA . ALA A 1 75 ? 7.32 23.688 -3.973 1 97.94 75 ALA A CA 1
ATOM 599 C C . ALA A 1 75 ? 6.043 24.469 -4.246 1 97.94 75 ALA A C 1
ATOM 601 O O . ALA A 1 75 ? 6.074 25.688 -4.371 1 97.94 75 ALA A O 1
ATOM 602 N N . ASP A 1 76 ? 4.863 23.734 -4.344 1 97.44 76 ASP A N 1
ATOM 603 C CA . ASP A 1 76 ? 3.551 24.344 -4.543 1 97.44 76 ASP A CA 1
ATOM 604 C C . ASP A 1 76 ? 2.947 24.797 -3.219 1 97.44 76 ASP A C 1
ATOM 606 O O . ASP A 1 76 ? 2.021 25.609 -3.199 1 97.44 76 ASP A O 1
ATOM 610 N N . LEU A 1 77 ? 3.463 24.203 -2.189 1 98.5 77 LEU A N 1
ATOM 611 C CA . LEU A 1 77 ? 2.895 24.328 -0.854 1 98.5 77 LEU A CA 1
ATOM 612 C C . LEU A 1 77 ? 3.982 24.25 0.212 1 98.5 77 LEU A C 1
ATOM 614 O O . LEU A 1 77 ? 4.977 23.547 0.033 1 98.5 77 LEU A O 1
ATOM 618 N N . ILE A 1 78 ? 3.762 25.016 1.272 1 98.75 78 ILE A N 1
ATOM 619 C CA . ILE A 1 78 ? 4.609 24.859 2.451 1 98.75 78 ILE A CA 1
ATOM 620 C C . ILE A 1 78 ? 3.781 24.297 3.609 1 98.75 78 ILE A C 1
ATOM 622 O O . ILE A 1 78 ? 2.625 24.688 3.795 1 98.75 78 ILE A O 1
ATOM 626 N N . GLU A 1 79 ? 4.324 23.344 4.227 1 98.88 79 GLU A N 1
ATOM 627 C CA . GLU A 1 79 ? 3.771 22.797 5.461 1 98.88 79 GLU A CA 1
ATOM 628 C C . GLU A 1 79 ? 4.535 23.312 6.68 1 98.88 79 GLU A C 1
ATOM 630 O O . GLU A 1 79 ? 5.766 23.406 6.656 1 98.88 79 GLU A O 1
ATOM 635 N N . PHE A 1 80 ? 3.828 23.641 7.691 1 98.62 80 PHE A N 1
ATOM 636 C CA . PHE A 1 80 ? 4.473 24.156 8.898 1 98.62 80 PHE A CA 1
ATOM 637 C C . PHE A 1 80 ? 3.68 23.766 10.141 1 98.62 80 PHE A C 1
ATOM 639 O O . PHE A 1 80 ? 2.496 23.422 10.047 1 98.62 80 PHE A O 1
ATOM 646 N N . ASP A 1 81 ? 4.352 23.828 11.266 1 98.12 81 ASP A N 1
ATOM 647 C CA . ASP A 1 81 ? 3.787 23.453 12.555 1 98.12 81 ASP A CA 1
ATOM 648 C C . ASP A 1 81 ? 3.4 24.672 13.375 1 98.12 81 ASP A C 1
ATOM 650 O O . ASP A 1 81 ? 4.125 25.672 13.398 1 98.12 81 ASP A O 1
ATOM 654 N N . VAL A 1 82 ? 2.287 24.562 14.008 1 97.38 82 VAL A N 1
ATOM 655 C CA . VAL A 1 82 ? 1.802 25.703 14.789 1 97.38 82 VAL A CA 1
ATOM 656 C C . VAL A 1 82 ? 1.742 25.328 16.266 1 97.38 82 VAL A C 1
ATOM 658 O O . VAL A 1 82 ? 1.207 24.266 16.625 1 97.38 82 VAL A O 1
ATOM 661 N N . SER A 1 83 ? 2.273 26.172 17.047 1 95.38 83 SER A N 1
ATOM 662 C CA . SER A 1 83 ? 2.227 26.062 18.5 1 95.38 83 SER A CA 1
ATOM 663 C C . SER A 1 83 ? 1.803 27.375 19.156 1 95.38 83 SER A C 1
ATOM 665 O O . SER A 1 83 ? 1.762 28.422 18.484 1 95.38 83 SER A O 1
ATOM 667 N N . LEU A 1 84 ? 1.471 27.312 20.469 1 95.81 84 LEU A N 1
ATOM 668 C CA . LEU A 1 84 ? 1.042 28.516 21.203 1 95.81 84 LEU A CA 1
ATOM 669 C C . LEU A 1 84 ? 2.033 28.859 22.312 1 95.81 84 LEU A C 1
ATOM 671 O O . LEU A 1 84 ? 2.506 27.984 23.031 1 95.81 84 LEU A O 1
ATOM 675 N N . THR A 1 85 ? 2.309 30.141 22.344 1 96.5 85 THR A N 1
ATOM 676 C CA . THR A 1 85 ? 3.061 30.656 23.484 1 96.5 85 THR A CA 1
ATOM 677 C C . THR A 1 85 ? 2.176 30.719 24.719 1 96.5 85 THR A C 1
ATOM 679 O O . THR A 1 85 ? 0.972 30.469 24.656 1 96.5 85 THR A O 1
ATOM 682 N N . LYS A 1 86 ? 2.82 31.094 25.844 1 96.31 86 LYS A N 1
ATOM 683 C CA . LYS A 1 86 ? 2.111 31.219 27.125 1 96.31 86 LYS A CA 1
ATOM 684 C C . LYS A 1 86 ? 0.959 32.219 27.016 1 96.31 86 LYS A C 1
ATOM 686 O O . LYS A 1 86 ? -0.113 31.984 27.578 1 96.31 86 LYS A O 1
ATOM 691 N N . ASP A 1 87 ? 1.15 33.281 26.328 1 96.56 87 ASP A N 1
ATOM 692 C CA . ASP A 1 87 ? 0.151 34.344 26.188 1 96.56 87 ASP A CA 1
ATOM 693 C C . ASP A 1 87 ? -0.737 34.125 24.969 1 96.56 87 ASP A C 1
ATOM 695 O O . ASP A 1 87 ? -1.444 35.031 24.531 1 96.56 87 ASP A O 1
ATOM 699 N N . GLY A 1 88 ? -0.648 32.969 24.297 1 95 88 GLY A N 1
ATOM 700 C CA . GLY A 1 88 ? -1.612 32.562 23.297 1 95 88 GLY A CA 1
ATOM 701 C C . GLY A 1 88 ? -1.266 33.031 21.891 1 95 88 GLY A C 1
ATOM 702 O O . GLY A 1 88 ? -2.121 33.031 21.016 1 95 88 GLY A O 1
ATOM 703 N N . VAL A 1 89 ? -0.084 33.438 21.703 1 96.19 89 VAL A N 1
ATOM 704 C CA . VAL A 1 89 ? 0.332 33.812 20.344 1 96.19 89 VAL A CA 1
ATOM 705 C C . VAL A 1 89 ? 0.758 32.562 19.578 1 96.19 89 VAL A C 1
ATOM 707 O O . VAL A 1 89 ? 1.55 31.766 20.062 1 96.19 89 VAL A O 1
ATOM 710 N N . ALA A 1 90 ? 0.193 32.406 18.359 1 96.75 90 ALA A N 1
ATOM 711 C CA . ALA A 1 90 ? 0.552 31.266 17.516 1 96.75 90 ALA A CA 1
ATOM 712 C C . ALA A 1 90 ? 1.905 31.484 16.844 1 96.75 90 ALA A C 1
ATOM 714 O O . ALA A 1 90 ? 2.111 32.5 16.172 1 96.75 90 ALA A O 1
ATOM 715 N N . VAL A 1 91 ? 2.834 30.562 17.094 1 97.31 91 VAL A N 1
ATOM 716 C CA . VAL A 1 91 ? 4.172 30.609 16.516 1 97.31 91 VAL A CA 1
ATOM 717 C C . VAL A 1 91 ? 4.48 29.281 15.82 1 97.31 91 VAL A C 1
ATOM 719 O O . VAL A 1 91 ? 3.703 28.328 15.914 1 97.31 91 VAL A O 1
ATOM 722 N N . LEU A 1 92 ? 5.559 29.266 15.055 1 98 92 LEU A N 1
ATOM 723 C CA . LEU A 1 92 ? 5.926 28.062 14.32 1 98 92 LEU A CA 1
ATOM 724 C C . LEU A 1 92 ? 6.992 27.266 15.078 1 98 92 LEU A C 1
ATOM 726 O O . LEU A 1 92 ? 8.102 27.766 15.297 1 98 92 LEU A O 1
ATOM 730 N N . LEU A 1 93 ? 6.652 26.062 15.469 1 97.31 93 LEU A N 1
ATOM 731 C CA . LEU A 1 93 ? 7.559 25.141 16.141 1 97.31 93 LEU A CA 1
ATOM 732 C C . LEU A 1 93 ? 7.035 23.719 16.078 1 97.31 93 LEU A C 1
ATOM 734 O O . LEU A 1 93 ? 5.867 23.469 16.375 1 97.31 93 LEU A O 1
ATOM 738 N N . HIS A 1 94 ? 7.883 22.828 15.68 1 95.75 94 HIS A N 1
ATOM 739 C CA . HIS A 1 94 ? 7.477 21.438 15.539 1 95.75 94 HIS A CA 1
ATOM 740 C C . HIS A 1 94 ? 7.344 20.766 16.891 1 95.75 94 HIS A C 1
ATOM 742 O O . HIS A 1 94 ? 6.355 20.078 17.156 1 95.75 94 HIS A O 1
ATOM 748 N N . ASP A 1 95 ? 8.344 20.984 17.734 1 94.25 95 ASP A N 1
ATOM 749 C CA . ASP A 1 95 ? 8.406 20.297 19.031 1 94.25 95 ASP A CA 1
ATOM 750 C C . ASP A 1 95 ? 7.625 21.078 20.078 1 94.25 95 ASP A C 1
ATOM 752 O O . ASP A 1 95 ? 7.258 22.234 19.859 1 94.25 95 ASP A O 1
ATOM 756 N N . ASP A 1 96 ? 7.5 20.406 21.219 1 94.31 96 ASP A N 1
ATOM 757 C CA . ASP A 1 96 ? 6.84 21.078 22.344 1 94.31 96 ASP A CA 1
ATOM 758 C C . ASP A 1 96 ? 7.82 21.984 23.094 1 94.31 96 ASP A C 1
ATOM 760 O O . ASP A 1 96 ? 7.406 22.844 23.875 1 94.31 96 ASP A O 1
ATOM 764 N N . THR A 1 97 ? 9.07 21.656 22.844 1 97.06 97 THR A N 1
ATOM 765 C CA . THR A 1 97 ? 10.117 22.391 23.531 1 97.06 97 THR A CA 1
ATOM 766 C C . THR A 1 97 ? 11.07 23.062 22.547 1 97.06 97 THR A C 1
ATOM 768 O O . THR A 1 97 ? 11.094 22.703 21.375 1 97.06 97 THR A O 1
ATOM 771 N N . LEU A 1 98 ? 11.781 24 23.062 1 97.62 98 LEU A N 1
ATOM 772 C CA . LEU A 1 98 ? 12.68 24.812 22.234 1 97.62 98 LEU A CA 1
ATOM 773 C C . LEU A 1 98 ? 14.047 24.141 22.109 1 97.62 98 LEU A C 1
ATOM 775 O O . LEU A 1 98 ? 14.914 24.625 21.375 1 97.62 98 LEU A O 1
ATOM 779 N N . ASP A 1 99 ? 14.266 22.984 22.594 1 97.62 99 ASP A N 1
ATOM 780 C CA . ASP A 1 99 ? 15.57 22.375 22.875 1 97.62 99 ASP A CA 1
ATOM 781 C C . ASP A 1 99 ? 16.234 21.906 21.578 1 97.62 99 ASP A C 1
ATOM 783 O O . ASP A 1 99 ? 17.453 22.078 21.406 1 97.62 99 ASP A O 1
ATOM 787 N N . ARG A 1 100 ? 15.516 21.406 20.641 1 96.25 100 ARG A N 1
ATOM 788 C CA . ARG A 1 100 ? 16.109 20.703 19.516 1 96.25 100 ARG A CA 1
ATOM 789 C C . ARG A 1 100 ? 16.609 21.688 18.453 1 96.25 100 ARG A C 1
ATOM 791 O O . ARG A 1 100 ? 17.672 21.5 17.859 1 96.25 100 ARG A O 1
ATOM 798 N N . THR A 1 101 ? 15.859 22.828 18.25 1 96.38 101 THR A N 1
ATOM 799 C CA . THR A 1 101 ? 16.109 23.625 17.047 1 96.38 101 THR A CA 1
ATOM 800 C C . THR A 1 101 ? 16.578 25.031 17.406 1 96.38 101 THR A C 1
ATOM 802 O O . THR A 1 101 ? 16.953 25.812 16.531 1 96.38 101 THR A O 1
ATOM 805 N N . THR A 1 102 ? 16.594 25.422 18.656 1 97 102 THR A N 1
ATOM 806 C CA . THR A 1 102 ? 16.891 26.812 19 1 97 102 THR A CA 1
ATOM 807 C C . THR A 1 102 ? 17.984 26.891 20.062 1 97 102 THR A C 1
ATOM 809 O O . THR A 1 102 ? 18.516 25.859 20.484 1 97 102 THR A O 1
ATOM 812 N N . ASN A 1 103 ? 18.281 28.203 20.359 1 96.5 103 ASN A N 1
ATOM 813 C CA . ASN A 1 103 ? 19.281 28.453 21.391 1 96.5 103 ASN A CA 1
ATOM 814 C C . ASN A 1 103 ? 18.641 28.469 22.781 1 96.5 103 ASN A C 1
ATOM 816 O O . ASN A 1 103 ? 19.328 28.734 23.781 1 96.5 103 ASN A O 1
ATOM 820 N N . MET A 1 104 ? 17.344 28.266 22.859 1 97 104 MET A N 1
ATOM 821 C CA . MET A 1 104 ? 16.625 28.297 24.125 1 97 104 MET A CA 1
ATOM 822 C C . MET A 1 104 ? 16.203 26.891 24.547 1 97 104 MET A C 1
ATOM 824 O O . MET A 1 104 ? 16.453 25.922 23.812 1 97 104 MET A O 1
ATOM 828 N N . THR A 1 105 ? 15.695 26.766 25.828 1 97.44 105 THR A N 1
ATOM 829 C CA . THR A 1 105 ? 15.281 25.469 26.359 1 97.44 105 THR A CA 1
ATOM 830 C C . THR A 1 105 ? 13.914 25.562 27.031 1 97.44 105 THR A C 1
ATOM 832 O O . THR A 1 105 ? 13.5 26.656 27.438 1 97.44 105 THR A O 1
ATOM 835 N N . GLY A 1 106 ? 13.188 24.406 27.094 1 97.56 106 GLY A N 1
ATOM 836 C CA . GLY A 1 106 ? 11.93 24.359 27.828 1 97.56 106 GLY A CA 1
ATOM 837 C C . GLY A 1 106 ? 10.719 24.422 26.922 1 97.56 106 GLY A C 1
ATOM 838 O O . GLY A 1 106 ? 10.852 24.609 25.703 1 97.56 106 GLY A O 1
ATOM 839 N N . PRO A 1 107 ? 9.586 24.219 27.531 1 97.69 107 PRO A N 1
ATOM 840 C CA . PRO A 1 107 ? 8.336 24.234 26.766 1 97.69 107 PRO A CA 1
ATOM 841 C C . PRO A 1 107 ? 8 25.609 26.188 1 97.69 107 PRO A C 1
ATOM 843 O O . PRO A 1 107 ? 8.141 26.609 26.891 1 97.69 107 PRO A O 1
ATOM 846 N N . ILE A 1 108 ? 7.625 25.625 24.938 1 96.81 108 ILE A N 1
ATOM 847 C CA . ILE A 1 108 ? 7.238 26.859 24.266 1 96.81 108 ILE A CA 1
ATOM 848 C C . ILE A 1 108 ? 6.109 27.531 25.047 1 96.81 108 ILE A C 1
ATOM 850 O O . ILE A 1 108 ? 6.035 28.766 25.094 1 96.81 108 ILE A O 1
ATOM 854 N N . ARG A 1 109 ? 5.277 26.797 25.75 1 96.12 109 ARG A N 1
ATOM 855 C CA . ARG A 1 109 ? 4.098 27.281 26.453 1 96.12 109 ARG A CA 1
ATOM 856 C C . ARG A 1 109 ? 4.488 27.984 27.75 1 96.12 109 ARG A C 1
ATOM 858 O O . ARG A 1 109 ? 3.643 28.594 28.422 1 96.12 109 ARG A O 1
ATOM 865 N N . ASP A 1 110 ? 5.711 27.922 28.062 1 97.38 110 ASP A N 1
ATOM 866 C CA . ASP A 1 110 ? 6.184 28.594 29.281 1 97.38 110 ASP A CA 1
ATOM 867 C C . ASP A 1 110 ? 6.695 30 28.969 1 97.38 110 ASP A C 1
ATOM 869 O O . ASP A 1 110 ? 7.012 30.766 29.875 1 97.38 110 ASP A O 1
ATOM 873 N N . TYR A 1 111 ? 6.754 30.344 27.688 1 97.38 111 TYR A N 1
ATOM 874 C CA . TYR A 1 111 ? 7.324 31.625 27.281 1 97.38 111 TYR A CA 1
ATOM 875 C C . TYR A 1 111 ? 6.246 32.531 26.719 1 97.38 111 TYR A C 1
ATOM 877 O O . TYR A 1 111 ? 5.363 32.094 25.984 1 97.38 111 TYR A O 1
ATOM 885 N N . GLU A 1 112 ? 6.301 33.781 27.125 1 97.62 112 GLU A N 1
ATOM 886 C CA . GLU A 1 112 ? 5.551 34.812 26.406 1 97.62 112 GLU A CA 1
ATOM 887 C C . GLU A 1 112 ? 6.203 35.125 25.062 1 97.62 112 GLU A C 1
ATOM 889 O O . GLU A 1 112 ? 7.418 34.969 24.906 1 97.62 112 GLU A O 1
ATOM 894 N N . HIS A 1 113 ? 5.34 35.594 24.141 1 97 113 HIS A N 1
ATOM 895 C CA . HIS A 1 113 ? 5.859 35.906 22.812 1 97 113 HIS A CA 1
ATOM 896 C C . HIS A 1 113 ? 6.988 36.906 22.891 1 97 113 HIS A C 1
ATOM 898 O O . HIS A 1 113 ? 7.961 36.812 22.141 1 97 113 HIS A O 1
ATOM 904 N N . SER A 1 114 ? 6.902 37.844 23.734 1 96.56 114 SER A N 1
ATOM 905 C CA . SER A 1 114 ? 7.91 38.906 23.859 1 96.56 114 SER A CA 1
ATOM 906 C C . SER A 1 114 ? 9.258 38.344 24.266 1 96.56 114 SER A C 1
ATOM 908 O O . SER A 1 114 ? 10.305 38.875 23.922 1 96.56 114 SER A O 1
ATOM 910 N N . GLU A 1 115 ? 9.258 37.188 24.938 1 95.25 115 GLU A N 1
ATOM 911 C CA . GLU A 1 115 ? 10.477 36.531 25.391 1 95.25 115 GLU A CA 1
ATOM 912 C C . GLU A 1 115 ? 11.164 35.781 24.266 1 95.25 115 GLU A C 1
ATOM 914 O O . GLU A 1 115 ? 12.336 35.406 24.375 1 95.25 115 GLU A O 1
ATOM 919 N N . LEU A 1 116 ? 10.469 35.594 23.203 1 94.81 116 LEU A N 1
ATOM 920 C CA . LEU A 1 116 ? 10.984 34.781 22.094 1 94.81 116 LEU A CA 1
ATOM 921 C C . LEU A 1 116 ? 11.672 35.688 21.062 1 94.81 116 LEU A C 1
ATOM 923 O O . LEU A 1 116 ? 12.188 35.188 20.062 1 94.81 116 LEU A O 1
ATOM 927 N N . LYS A 1 117 ? 11.688 36.906 21.281 1 90.75 117 LYS A N 1
ATOM 928 C CA . LYS A 1 117 ? 12.367 37.812 20.375 1 90.75 117 LYS A CA 1
ATOM 929 C C . LYS A 1 117 ? 13.852 37.469 20.25 1 90.75 117 LYS A C 1
ATOM 931 O O . LYS A 1 117 ? 14.461 37.719 19.203 1 90.75 117 LYS A O 1
ATOM 936 N N . LYS A 1 118 ? 14.398 36.875 21.219 1 90.25 118 LYS A N 1
ATOM 937 C CA . LYS A 1 118 ? 15.82 36.531 21.266 1 90.25 118 LYS A CA 1
ATOM 938 C C . LYS A 1 118 ? 16.078 35.125 20.75 1 90.25 118 LYS A C 1
ATOM 940 O O . LYS A 1 118 ? 17.219 34.688 20.672 1 90.25 118 LYS A O 1
ATOM 945 N N . VAL A 1 119 ? 15.047 34.5 20.375 1 95.44 119 VAL A N 1
ATOM 946 C CA . VAL A 1 119 ? 15.188 33.094 19.953 1 95.44 119 VAL A CA 1
ATOM 947 C C . VAL A 1 119 ? 15.859 33.031 18.578 1 95.44 119 VAL A C 1
ATOM 949 O O . VAL A 1 119 ? 15.562 33.844 17.703 1 95.44 119 VAL A O 1
ATOM 952 N N . ASN A 1 120 ? 16.797 32.156 18.5 1 96.31 120 ASN A N 1
ATOM 953 C CA . ASN A 1 120 ? 17.469 31.859 17.234 1 96.31 120 ASN A CA 1
ATOM 954 C C . ASN A 1 120 ? 17.141 30.453 16.75 1 96.31 120 ASN A C 1
ATOM 956 O O . ASN A 1 120 ? 17.688 29.469 17.25 1 96.31 120 ASN A O 1
ATOM 960 N N . CYS A 1 121 ? 16.344 30.406 15.688 1 96.44 121 CYS A N 1
ATOM 961 C CA . CYS A 1 121 ? 15.859 29.125 15.18 1 96.44 121 CYS A CA 1
ATOM 962 C C . CYS A 1 121 ? 16.938 28.438 14.328 1 96.44 121 CYS A C 1
ATOM 964 O O . CYS A 1 121 ? 16.75 27.297 13.898 1 96.44 121 CYS A O 1
ATOM 966 N N . ALA A 1 122 ? 18.047 29.078 14.133 1 95 122 ALA A N 1
ATOM 967 C CA . ALA A 1 122 ? 19.141 28.516 13.344 1 95 122 ALA A CA 1
ATOM 968 C C . ALA A 1 122 ? 20.297 28.062 14.242 1 95 122 ALA A C 1
ATOM 970 O O . ALA A 1 122 ? 21.312 27.562 13.758 1 95 122 ALA A O 1
ATOM 971 N N . ALA A 1 123 ? 20.125 28.234 15.5 1 93.69 123 ALA A N 1
ATOM 972 C CA . ALA A 1 123 ? 21.219 28.062 16.453 1 93.69 123 ALA A CA 1
ATOM 973 C C . ALA A 1 123 ? 21.828 26.672 16.344 1 93.69 123 ALA A C 1
ATOM 975 O O . ALA A 1 123 ? 23.031 26.484 16.547 1 93.69 123 ALA A O 1
ATOM 976 N N . LYS A 1 124 ? 21.047 25.734 16.047 1 93.06 124 LYS A N 1
ATOM 977 C CA . LYS A 1 124 ? 21.531 24.359 16.031 1 93.06 124 LYS A CA 1
ATOM 978 C C . LYS A 1 124 ? 21.406 23.734 14.641 1 93.06 124 LYS A C 1
ATOM 980 O O . LYS A 1 124 ? 21.391 22.5 14.508 1 93.06 124 LYS A O 1
ATOM 985 N N . PHE A 1 125 ? 21.219 24.531 13.695 1 93.38 125 PHE A N 1
ATOM 986 C CA . PHE A 1 125 ? 21.016 24.062 12.328 1 93.38 125 PHE A CA 1
ATOM 987 C C . PHE A 1 125 ? 22.344 23.891 11.609 1 93.38 125 PHE A C 1
ATOM 989 O O . PHE A 1 125 ? 23.219 24.75 11.719 1 93.38 125 PHE A O 1
ATOM 996 N N . SER A 1 126 ? 22.516 22.781 10.922 1 88.75 126 SER A N 1
ATOM 997 C CA . SER A 1 126 ? 23.625 22.531 10 1 88.75 126 SER A CA 1
ATOM 998 C C . SER A 1 126 ? 23.125 22.125 8.625 1 88.75 126 SER A C 1
ATOM 1000 O O . SER A 1 126 ? 22.469 21.078 8.477 1 88.75 126 SER A O 1
ATOM 1002 N N . ALA A 1 127 ? 23.438 23 7.668 1 86.69 127 ALA A N 1
ATOM 1003 C CA . ALA A 1 127 ? 22.969 22.719 6.316 1 86.69 127 ALA A CA 1
ATOM 1004 C C . ALA A 1 127 ? 23.719 21.547 5.699 1 86.69 127 ALA A C 1
ATOM 1006 O O . ALA A 1 127 ? 24.906 21.375 5.926 1 86.69 127 ALA A O 1
ATOM 1007 N N . GLU A 1 128 ? 23.016 20.75 4.977 1 80.69 128 GLU A N 1
ATOM 1008 C CA . GLU A 1 128 ? 23.641 19.594 4.328 1 80.69 128 GLU A CA 1
ATOM 1009 C C . GLU A 1 128 ? 24.625 20.031 3.26 1 80.69 128 GLU A C 1
ATOM 1011 O O . GLU A 1 128 ? 25.625 19.359 3.014 1 80.69 128 GLU A O 1
ATOM 1016 N N . ASN A 1 129 ? 24.469 21.156 2.525 1 70.31 129 ASN A N 1
ATOM 1017 C CA . ASN A 1 129 ? 25.422 21.594 1.508 1 70.31 129 ASN A CA 1
ATOM 1018 C C . ASN A 1 129 ? 26.5 22.5 2.096 1 70.31 129 ASN A C 1
ATOM 1020 O O . ASN A 1 129 ? 27.297 23.078 1.359 1 70.31 129 ASN A O 1
ATOM 1024 N N . ASN A 1 130 ? 26.734 22.531 3.34 1 65.44 130 ASN A N 1
ATOM 1025 C CA . ASN A 1 130 ? 27.75 23.25 4.09 1 65.44 130 ASN A CA 1
ATOM 1026 C C . ASN A 1 130 ? 27.734 24.734 3.76 1 65.44 130 ASN A C 1
ATOM 1028 O O . ASN A 1 130 ? 28.656 25.469 4.148 1 65.44 130 ASN A O 1
ATOM 1032 N N . ASN A 1 131 ? 27.031 25.125 2.76 1 54.69 131 ASN A N 1
ATOM 1033 C CA . ASN A 1 131 ? 27.125 26.516 2.295 1 54.69 131 ASN A CA 1
ATOM 1034 C C . ASN A 1 131 ? 26.438 27.469 3.25 1 54.69 131 ASN A C 1
ATOM 1036 O O . ASN A 1 131 ? 26.531 28.688 3.082 1 54.69 131 ASN A O 1
ATOM 1040 N N . CYS A 1 132 ? 25.422 27.047 3.885 1 54.81 132 CYS A N 1
ATOM 1041 C CA . CYS A 1 132 ? 24.547 28.125 4.328 1 54.81 132 CYS A CA 1
ATOM 1042 C C . CYS A 1 132 ? 25.047 28.734 5.633 1 54.81 132 CYS A C 1
ATOM 1044 O O . CYS A 1 132 ? 25.297 28.016 6.602 1 54.81 132 CYS A O 1
ATOM 1046 N N . LEU A 1 133 ? 25.609 29.844 5.5 1 55.19 133 LEU A N 1
ATOM 1047 C CA . LEU A 1 133 ? 25.828 30.781 6.602 1 55.19 133 LEU A CA 1
ATOM 1048 C C . LEU A 1 133 ? 24.547 30.938 7.43 1 55.19 133 LEU A C 1
ATOM 1050 O O . LEU A 1 133 ? 23.531 31.375 6.914 1 55.19 133 LEU A O 1
ATOM 1054 N N . THR A 1 134 ? 24.375 30.016 8.305 1 60.75 134 THR A N 1
ATOM 1055 C CA . THR A 1 134 ? 23.172 30.078 9.141 1 60.75 134 THR A CA 1
ATOM 1056 C C . THR A 1 134 ? 23.109 31.406 9.883 1 60.75 134 THR A C 1
ATOM 1058 O O . THR A 1 134 ? 23.984 31.703 10.703 1 60.75 134 THR A O 1
ATOM 1061 N N . THR A 1 135 ? 22.516 32.406 9.211 1 74.56 135 THR A N 1
ATOM 1062 C CA . THR A 1 135 ? 22.25 33.688 9.891 1 74.56 135 THR A CA 1
ATOM 1063 C C . THR A 1 135 ? 21.141 33.5 10.938 1 74.56 135 THR A C 1
ATOM 1065 O O . THR A 1 135 ? 20.328 32.594 10.844 1 74.56 135 THR A O 1
ATOM 1068 N N . GLU A 1 136 ? 21.297 34.219 11.961 1 86.44 136 GLU A N 1
ATOM 1069 C CA . GLU A 1 136 ? 20.234 34.281 12.969 1 86.44 136 GLU A CA 1
ATOM 1070 C C . GLU A 1 136 ? 18.859 34.375 12.32 1 86.44 136 GLU A C 1
ATOM 1072 O O . GLU A 1 136 ? 18.656 35.156 11.398 1 86.44 136 GLU A O 1
ATOM 1077 N N . THR A 1 137 ? 18.062 33.438 12.797 1 92.75 137 THR A N 1
ATOM 1078 C CA . THR A 1 137 ? 16.719 33.344 12.219 1 92.75 137 THR A CA 1
ATOM 1079 C C . THR A 1 137 ? 15.656 33.406 13.312 1 92.75 137 THR A C 1
ATOM 1081 O O . THR A 1 137 ? 15.734 32.656 14.289 1 92.75 137 THR A O 1
ATOM 1084 N N . HIS A 1 138 ? 14.781 34.281 13.141 1 94.38 138 HIS A N 1
ATOM 1085 C CA . HIS A 1 138 ? 13.719 34.469 14.125 1 94.38 138 HIS A CA 1
ATOM 1086 C C . HIS A 1 138 ? 12.625 33.438 13.953 1 94.38 138 HIS A C 1
ATOM 1088 O O . HIS A 1 138 ? 12.484 32.812 12.891 1 94.38 138 HIS A O 1
ATOM 1094 N N . MET A 1 139 ? 11.883 33.219 15.062 1 97.25 139 MET A N 1
ATOM 1095 C CA . MET A 1 139 ? 10.703 32.344 15.023 1 97.25 139 MET A CA 1
ATOM 1096 C C . MET A 1 139 ? 9.492 33.094 14.492 1 97.25 139 MET A C 1
ATOM 1098 O O . MET A 1 139 ? 9.023 34.062 15.117 1 97.25 139 MET A O 1
ATOM 1102 N N . PRO A 1 140 ? 9.016 32.688 13.391 1 97.5 140 PRO A N 1
ATOM 1103 C CA . PRO A 1 140 ? 7.871 33.438 12.844 1 97.5 140 PRO A CA 1
ATOM 1104 C C . PRO A 1 140 ? 6.582 33.188 13.625 1 97.5 140 PRO A C 1
ATOM 1106 O O . PRO A 1 140 ? 6.402 32.094 14.188 1 97.5 140 PRO A O 1
ATOM 1109 N N . THR A 1 141 ? 5.754 34.188 13.641 1 97.94 141 THR A N 1
ATOM 1110 C CA . THR A 1 141 ? 4.367 33.969 14.031 1 97.94 141 THR A CA 1
ATOM 1111 C C . THR A 1 141 ? 3.572 33.375 12.875 1 97.94 141 THR A C 1
ATOM 1113 O O . THR A 1 141 ? 3.98 33.469 11.719 1 97.94 141 THR A O 1
ATOM 1116 N N . MET A 1 142 ? 2.492 32.75 13.195 1 98 142 MET A N 1
ATOM 1117 C CA . MET A 1 142 ? 1.594 32.219 12.164 1 98 142 MET A CA 1
ATOM 1118 C C . MET A 1 142 ? 1.146 33.344 11.227 1 98 142 MET A C 1
ATOM 1120 O O . MET A 1 142 ? 1.126 33.156 10.008 1 98 142 MET A O 1
ATOM 1124 N N . GLU A 1 143 ? 0.837 34.5 11.789 1 97.94 143 GLU A N 1
ATOM 1125 C CA . GLU A 1 143 ? 0.355 35.625 10.984 1 97.94 143 GLU A CA 1
ATOM 1126 C C . GLU A 1 143 ? 1.438 36.125 10.031 1 97.94 143 GLU A C 1
ATOM 1128 O O . GLU A 1 143 ? 1.158 36.406 8.867 1 97.94 143 GLU A O 1
ATOM 1133 N N . GLU A 1 144 ? 2.631 36.25 10.555 1 97.75 144 GLU A N 1
ATOM 1134 C CA . GLU A 1 144 ? 3.746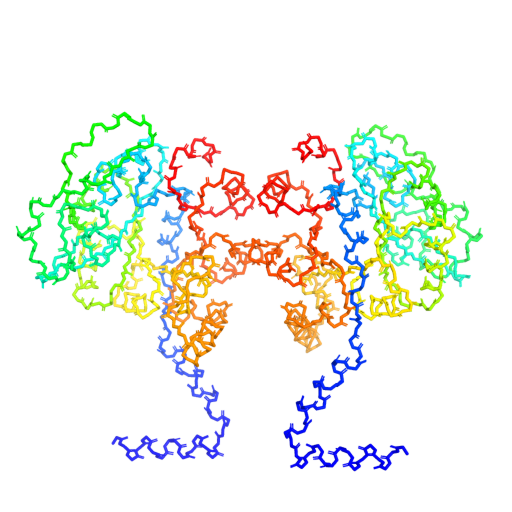 36.625 9.703 1 97.75 144 GLU A CA 1
ATOM 1135 C C . GLU A 1 144 ? 3.896 35.688 8.508 1 97.75 144 GLU A C 1
ATOM 1137 O O . GLU A 1 144 ? 4.109 36.156 7.379 1 97.75 144 GLU A O 1
ATOM 1142 N N . LEU A 1 145 ? 3.814 34.406 8.773 1 98.44 145 LEU A N 1
ATOM 1143 C CA . LEU A 1 145 ? 3.951 33.438 7.695 1 98.44 145 LEU A CA 1
ATOM 1144 C C . LEU A 1 145 ? 2.791 33.562 6.711 1 98.44 145 LEU A C 1
ATOM 1146 O O . LEU A 1 145 ? 2.988 33.469 5.5 1 98.44 145 LEU A O 1
ATOM 1150 N N . VAL A 1 146 ? 1.614 33.719 7.176 1 98.69 146 VAL A N 1
ATOM 1151 C CA . VAL A 1 146 ? 0.44 33.844 6.312 1 98.69 146 VAL A CA 1
ATOM 1152 C C . VAL A 1 146 ? 0.588 35.031 5.387 1 98.69 146 VAL A C 1
ATOM 1154 O O . VAL A 1 146 ? 0.287 34.938 4.195 1 98.69 146 VAL A O 1
ATOM 1157 N N . GLN A 1 147 ? 1.054 36.094 5.941 1 98.44 147 GLN A N 1
ATOM 1158 C CA . GLN A 1 147 ? 1.295 37.281 5.129 1 98.44 147 GLN A CA 1
ATOM 1159 C C . GLN A 1 147 ? 2.324 37 4.035 1 98.44 147 GLN A C 1
ATOM 1161 O O . GLN A 1 147 ? 2.115 37.344 2.873 1 98.44 147 GLN A O 1
ATOM 1166 N N . TRP A 1 148 ? 3.375 36.375 4.449 1 98.38 148 TRP A N 1
ATOM 1167 C CA . TRP A 1 148 ? 4.406 36.031 3.482 1 98.38 148 TRP A CA 1
ATOM 1168 C C . TRP A 1 148 ? 3.844 35.125 2.4 1 98.38 148 TRP A C 1
ATOM 1170 O O . TRP A 1 148 ? 4.094 35.312 1.21 1 98.38 148 TRP A O 1
ATOM 1180 N N . ALA A 1 149 ? 3.131 34.094 2.824 1 98.62 149 ALA A N 1
ATOM 1181 C CA . ALA A 1 149 ? 2.598 33.094 1.894 1 98.62 149 ALA A CA 1
ATOM 1182 C C . ALA A 1 149 ? 1.642 33.75 0.895 1 98.62 149 ALA A C 1
ATOM 1184 O O . ALA A 1 149 ? 1.673 33.438 -0.297 1 98.62 149 ALA A O 1
ATOM 1185 N N . LYS A 1 150 ? 0.824 34.625 1.322 1 97.56 150 LYS A N 1
ATOM 1186 C CA . LYS A 1 150 ? -0.11 35.312 0.448 1 97.56 150 LYS A CA 1
ATOM 1187 C C . LYS A 1 150 ? 0.632 36.156 -0.581 1 97.56 150 LYS A C 1
ATOM 1189 O O . LYS A 1 150 ? 0.32 36.125 -1.772 1 97.56 150 LYS A O 1
ATOM 1194 N N . GLN A 1 151 ? 1.573 36.875 -0.052 1 97.31 151 GLN A N 1
ATOM 1195 C CA . GLN A 1 151 ? 2.359 37.719 -0.927 1 97.31 151 GLN A CA 1
ATOM 1196 C C . GLN A 1 151 ? 3.092 36.906 -1.99 1 97.31 151 GLN A C 1
ATOM 1198 O O . GLN A 1 151 ? 3.27 37.375 -3.119 1 97.31 151 GLN A O 1
ATOM 1203 N N . ASN A 1 152 ? 3.449 35.75 -1.637 1 97.88 152 ASN A N 1
ATOM 1204 C CA . ASN A 1 152 ? 4.25 34.938 -2.529 1 97.88 152 ASN A CA 1
ATOM 1205 C C . ASN A 1 152 ? 3.396 33.875 -3.229 1 97.88 152 ASN A C 1
ATOM 1207 O O . ASN A 1 152 ? 3.926 33 -3.902 1 97.88 152 ASN A O 1
ATOM 1211 N N . LYS A 1 153 ? 2.139 33.875 -3.037 1 96.75 153 LYS A N 1
ATOM 1212 C CA . LYS A 1 153 ? 1.182 32.969 -3.664 1 96.75 153 LYS A CA 1
ATOM 1213 C C . LYS A 1 153 ? 1.531 31.516 -3.367 1 96.75 153 LYS A C 1
ATOM 1215 O O . LYS A 1 153 ? 1.564 30.672 -4.273 1 96.75 153 LYS A O 1
ATOM 1220 N N . MET A 1 154 ? 1.84 31.219 -2.111 1 98.12 154 MET A N 1
ATOM 1221 C CA . MET A 1 154 ? 2.166 29.875 -1.641 1 98.12 154 MET A CA 1
ATOM 1222 C C . MET A 1 154 ? 0.997 29.266 -0.875 1 98.12 154 MET A C 1
ATOM 1224 O O . MET A 1 154 ? 0.437 29.906 0.021 1 98.12 154 MET A O 1
ATOM 1228 N N . LYS A 1 155 ? 0.593 28.078 -1.285 1 98.69 155 LYS A N 1
ATOM 1229 C CA . LYS A 1 155 ? -0.393 27.359 -0.486 1 98.69 155 LYS A CA 1
ATOM 1230 C C . LYS A 1 155 ? 0.192 26.938 0.858 1 98.69 155 LYS A C 1
ATOM 1232 O O . LYS A 1 155 ? 1.41 26.812 1.002 1 98.69 155 LYS A O 1
ATOM 1237 N N . MET A 1 156 ? -0.763 26.703 1.8 1 98.88 156 MET A N 1
ATOM 1238 C CA . MET A 1 156 ? -0.316 26.469 3.17 1 98.88 156 MET A CA 1
ATOM 1239 C C . MET A 1 156 ? -1.009 25.25 3.773 1 98.88 156 MET A C 1
ATOM 1241 O O . MET A 1 156 ? -2.207 25.047 3.566 1 98.88 156 MET A O 1
ATOM 1245 N N . LEU A 1 157 ? -0.24 24.422 4.402 1 98.88 157 LEU A N 1
ATOM 1246 C CA . LEU A 1 157 ? -0.754 23.359 5.27 1 98.88 157 LEU A CA 1
ATOM 1247 C C . LEU A 1 157 ? -0.371 23.625 6.723 1 98.88 157 LEU A C 1
ATOM 1249 O O . LEU A 1 157 ? 0.81 23.562 7.074 1 98.88 157 LEU A O 1
ATOM 1253 N N . PHE A 1 158 ? -1.374 23.906 7.52 1 98.62 158 PHE A N 1
ATOM 1254 C CA . PHE A 1 158 ? -1.21 24.156 8.945 1 98.62 158 PHE A CA 1
ATOM 1255 C C . PHE A 1 158 ? -1.271 22.844 9.734 1 98.62 158 PHE A C 1
ATOM 1257 O O . PHE A 1 158 ? -2.326 22.219 9.812 1 98.62 158 PHE A O 1
ATOM 1264 N N . ASP A 1 159 ? -0.165 22.453 10.242 1 97.94 159 ASP A N 1
ATOM 1265 C CA . ASP A 1 159 ? -0.178 21.297 11.133 1 97.94 159 ASP A CA 1
ATOM 1266 C C . ASP A 1 159 ? -0.375 21.719 12.586 1 97.94 159 ASP A C 1
ATOM 1268 O O . ASP A 1 159 ? 0.541 22.266 13.211 1 97.94 159 ASP A O 1
ATOM 1272 N N . VAL A 1 160 ? -1.533 21.391 13.125 1 95 160 VAL A N 1
ATOM 1273 C CA . VAL A 1 160 ? -1.925 21.891 14.445 1 95 160 VAL A CA 1
ATOM 1274 C C . VAL A 1 160 ? -1.942 20.734 15.445 1 95 160 VAL A C 1
ATOM 1276 O O . VAL A 1 160 ? -2.48 19.656 15.156 1 95 160 VAL A O 1
ATOM 1279 N N . LYS A 1 161 ? -1.323 20.906 16.562 1 84.31 161 LYS A N 1
ATOM 1280 C CA . LYS A 1 161 ? -1.192 19.844 17.547 1 84.31 161 LYS A CA 1
ATOM 1281 C C . LYS A 1 161 ? -2.146 20.047 18.719 1 84.31 161 LYS A C 1
ATOM 1283 O O . LYS A 1 161 ? -2.48 19.109 19.438 1 84.31 161 LYS A O 1
ATOM 1288 N N . ASP A 1 162 ? -2.578 21.25 18.891 1 79.19 162 ASP A N 1
ATOM 1289 C CA . ASP A 1 162 ? -3.381 21.547 20.062 1 79.19 162 ASP A CA 1
ATOM 1290 C C . ASP A 1 162 ? -4.805 21.953 19.672 1 79.19 162 ASP A C 1
ATOM 1292 O O . ASP A 1 162 ? -5.012 22.594 18.641 1 79.19 162 ASP A O 1
ATOM 1296 N N . ALA A 1 163 ? -5.703 21.484 20.5 1 73.88 163 ALA A N 1
ATOM 1297 C CA . ALA A 1 163 ? -7.105 21.781 20.234 1 73.88 163 ALA A CA 1
ATOM 1298 C C . ALA A 1 163 ? -7.582 22.953 21.094 1 73.88 163 ALA A C 1
ATOM 1300 O O . ALA A 1 163 ? -8.781 23.109 21.359 1 73.88 163 ALA A O 1
ATOM 1301 N N . ASP A 1 164 ? -6.691 23.719 21.453 1 86.56 164 ASP A N 1
ATOM 1302 C CA . ASP A 1 164 ? -7.09 24.891 22.234 1 86.56 164 ASP A CA 1
ATOM 1303 C C . ASP A 1 164 ? -8.047 25.781 21.438 1 86.56 164 ASP A C 1
ATOM 1305 O O . ASP A 1 164 ? -7.828 26.031 20.266 1 86.56 164 ASP A O 1
ATOM 1309 N N . GLN A 1 165 ? -9.055 26.234 22.172 1 87.56 165 GLN A N 1
ATOM 1310 C CA . GLN A 1 165 ? -10.039 27.094 21.531 1 87.56 165 GLN A CA 1
ATOM 1311 C C . GLN A 1 165 ? -9.383 28.359 20.969 1 87.56 165 GLN A C 1
ATOM 1313 O O . GLN A 1 165 ? -9.773 28.859 19.906 1 87.56 165 GLN A O 1
ATOM 1318 N N . VAL A 1 166 ? -8.477 28.781 21.688 1 91.5 166 VAL A N 1
ATOM 1319 C CA . VAL A 1 166 ? -7.785 30 21.281 1 91.5 166 VAL A CA 1
ATOM 1320 C C . VAL A 1 166 ? -7.176 29.797 19.891 1 91.5 166 VAL A C 1
ATOM 1322 O O . VAL A 1 166 ? -7.234 30.703 19.047 1 91.5 166 VAL A O 1
ATOM 1325 N N . LEU A 1 167 ? -6.598 28.688 19.641 1 91.94 167 LEU A N 1
ATOM 1326 C CA . LEU A 1 167 ? -5.98 28.438 18.344 1 91.94 167 LEU A CA 1
ATOM 1327 C C . LEU A 1 167 ? -7.035 28.297 17.25 1 91.94 167 LEU A C 1
ATOM 1329 O O . LEU A 1 167 ? -6.852 28.797 16.141 1 91.94 167 LEU A O 1
ATOM 1333 N N . VAL A 1 168 ? -8.125 27.672 17.531 1 90.81 168 VAL A N 1
ATOM 1334 C CA . VAL A 1 168 ? -9.227 27.531 16.594 1 90.81 168 VAL A CA 1
ATOM 1335 C C . VAL A 1 168 ? -9.742 28.906 16.172 1 90.81 168 VAL A C 1
ATOM 1337 O O . VAL A 1 168 ? -9.93 29.172 14.992 1 90.81 168 VAL A O 1
ATOM 1340 N N . ASP A 1 169 ? -9.945 29.75 17.188 1 93.62 169 ASP A N 1
ATOM 1341 C CA . ASP A 1 169 ? -10.422 31.109 16.922 1 93.62 169 ASP A CA 1
ATOM 1342 C C . ASP A 1 169 ? -9.422 31.875 16.062 1 93.62 169 ASP A C 1
ATOM 1344 O O . ASP A 1 169 ? -9.812 32.594 15.141 1 93.62 169 ASP A O 1
ATOM 1348 N N . GLN A 1 170 ? -8.219 31.703 16.359 1 95 170 GLN A N 1
ATOM 1349 C CA . GLN A 1 170 ? -7.188 32.375 15.602 1 95 170 GLN A CA 1
ATOM 1350 C C . GLN A 1 170 ? -7.156 31.906 14.148 1 95 170 GLN A C 1
ATOM 1352 O O . GLN A 1 170 ? -6.961 32.719 13.234 1 95 170 GLN A O 1
ATOM 1357 N N . LEU A 1 171 ? -7.301 30.656 13.961 1 95.94 171 LEU A N 1
ATOM 1358 C CA . LEU A 1 171 ? -7.336 30.109 12.609 1 95.94 171 LEU A CA 1
ATOM 1359 C C . LEU A 1 171 ? -8.523 30.656 11.828 1 95.94 171 LEU A C 1
ATOM 1361 O O . LEU A 1 171 ? -8.375 31.094 10.688 1 95.94 171 LEU A O 1
ATOM 1365 N N . GLU A 1 172 ? -9.656 30.641 12.453 1 94.81 172 GLU A N 1
ATOM 1366 C CA . GLU A 1 172 ? -10.844 31.188 11.797 1 94.81 172 GLU A CA 1
ATOM 1367 C C . GLU A 1 172 ? -10.633 32.656 11.398 1 94.81 172 GLU A C 1
ATOM 1369 O O . GLU A 1 172 ? -10.93 33.031 10.266 1 94.81 172 GLU A O 1
ATOM 1374 N N . ASP A 1 173 ? -10.141 33.344 12.328 1 96.88 173 ASP A N 1
ATOM 1375 C CA . ASP A 1 173 ? -9.906 34.781 12.102 1 96.88 173 ASP A CA 1
ATOM 1376 C C . ASP A 1 173 ? -8.906 35 10.969 1 96.88 173 ASP A C 1
ATOM 1378 O O . ASP A 1 173 ? -9.148 35.812 10.07 1 96.88 173 ASP A O 1
ATOM 1382 N N . ILE A 1 174 ? -7.809 34.312 10.992 1 97.44 174 ILE A N 1
ATOM 1383 C CA . ILE A 1 174 ? -6.746 34.5 10.016 1 97.44 174 ILE A CA 1
ATOM 1384 C C . ILE A 1 174 ? -7.23 34.094 8.633 1 97.44 174 ILE A C 1
ATOM 1386 O O . ILE A 1 174 ? -6.922 34.75 7.637 1 97.44 174 ILE A O 1
ATOM 1390 N N . PHE A 1 175 ? -7.938 33 8.492 1 97.56 175 PHE A N 1
ATOM 1391 C CA . PHE A 1 175 ? -8.477 32.531 7.207 1 97.56 175 PHE A CA 1
ATOM 1392 C C . PHE A 1 175 ? -9.43 33.594 6.633 1 97.56 175 PHE A C 1
ATOM 1394 O O . PHE A 1 175 ? -9.406 33.844 5.43 1 97.56 175 PHE A O 1
ATOM 1401 N N . ALA A 1 176 ? -10.242 34.188 7.508 1 96.69 176 ALA A N 1
ATOM 1402 C CA . ALA A 1 176 ? -11.219 35.188 7.074 1 96.69 176 ALA A CA 1
ATOM 1403 C C . ALA A 1 176 ? -10.531 36.5 6.703 1 96.69 176 ALA A C 1
ATOM 1405 O O . ALA A 1 176 ? -10.766 37.031 5.621 1 96.69 176 ALA A O 1
ATOM 1406 N N . ARG A 1 177 ? -9.68 36.938 7.57 1 97.62 177 ARG A N 1
ATOM 1407 C CA . ARG A 1 177 ? -9.047 38.25 7.402 1 97.62 177 ARG A CA 1
ATOM 1408 C C . ARG A 1 177 ? -8.18 38.281 6.152 1 97.62 177 ARG A C 1
ATOM 1410 O O . ARG A 1 177 ? -8.141 39.281 5.438 1 97.62 177 ARG A O 1
ATOM 1417 N N . TYR A 1 178 ? -7.504 37.188 5.883 1 97.88 178 TYR A N 1
ATOM 1418 C CA . TYR A 1 178 ? -6.57 37.188 4.762 1 97.88 178 TYR A CA 1
ATOM 1419 C C . TYR A 1 178 ? -7.164 36.438 3.566 1 97.88 178 TYR A C 1
ATOM 1421 O O . TYR A 1 178 ? -6.52 36.312 2.521 1 97.88 178 TYR A O 1
ATOM 1429 N N . ASN A 1 179 ? -8.375 35.938 3.643 1 97 179 ASN A N 1
ATOM 1430 C CA . ASN A 1 179 ? -9.086 35.25 2.57 1 97 179 ASN A CA 1
ATOM 1431 C C . ASN A 1 179 ? -8.242 34.125 1.975 1 97 179 ASN A C 1
ATOM 1433 O O . ASN A 1 179 ? -8.008 34.094 0.765 1 97 179 ASN A O 1
ATOM 1437 N N . ILE A 1 180 ? -7.871 33.156 2.855 1 97.56 180 ILE A N 1
ATOM 1438 C CA . ILE A 1 180 ? -6.945 32.125 2.395 1 97.56 180 ILE A CA 1
ATOM 1439 C C . ILE A 1 180 ? -7.645 30.781 2.398 1 97.56 180 ILE A C 1
ATOM 1441 O O . ILE A 1 180 ? -6.992 29.734 2.523 1 97.56 180 ILE A O 1
ATOM 1445 N N . HIS A 1 181 ? -8.945 30.75 2.234 1 96.81 181 HIS A N 1
ATOM 1446 C CA . HIS A 1 181 ? -9.695 29.5 2.287 1 96.81 181 HIS A CA 1
ATOM 1447 C C . HIS A 1 181 ? -9.312 28.578 1.137 1 96.81 181 HIS A C 1
ATOM 1449 O O . HIS A 1 181 ? -9.328 27.359 1.283 1 96.81 181 HIS A O 1
ATOM 1455 N N . GLU A 1 182 ? -8.898 29.094 0.042 1 9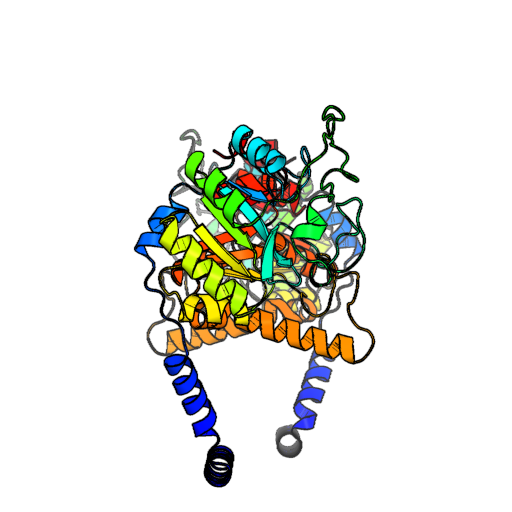6.75 182 GLU A N 1
ATOM 1456 C CA . GLU A 1 182 ? -8.523 28.281 -1.112 1 96.75 182 GLU A CA 1
ATOM 1457 C C . GLU A 1 182 ? -7.016 28.031 -1.144 1 96.75 182 GLU A C 1
ATOM 1459 O O . GLU A 1 182 ? -6.516 27.344 -2.033 1 96.75 182 GLU A O 1
ATOM 1464 N N . MET A 1 183 ? -6.309 28.578 -0.13 1 97.69 183 MET A N 1
ATOM 1465 C CA . MET A 1 183 ? -4.852 28.484 -0.109 1 97.69 183 MET A CA 1
ATOM 1466 C C . MET A 1 183 ? -4.367 27.75 1.133 1 97.69 183 MET A C 1
ATOM 1468 O O . MET A 1 183 ? -3.178 27.453 1.263 1 97.69 183 MET A O 1
ATOM 1472 N N . GLY A 1 184 ? -5.328 27.453 1.962 1 98.44 184 GLY A N 1
ATOM 1473 C CA . GLY A 1 184 ? -4.914 26.875 3.23 1 98.44 184 GLY A CA 1
ATOM 1474 C C . GLY A 1 184 ? -5.699 25.625 3.6 1 98.44 184 GLY A C 1
ATOM 1475 O O . GLY A 1 184 ? -6.895 25.531 3.307 1 98.44 184 GLY A O 1
ATOM 1476 N N . ILE A 1 185 ? -5.055 24.688 4.242 1 98.56 185 ILE A N 1
ATOM 1477 C CA . ILE A 1 185 ? -5.668 23.5 4.828 1 98.56 185 ILE A CA 1
ATOM 1478 C C . ILE A 1 185 ? -5.09 23.266 6.223 1 98.56 185 ILE A C 1
ATOM 1480 O O . ILE A 1 185 ? -3.889 23.438 6.441 1 98.56 185 ILE A O 1
ATOM 1484 N N . VAL A 1 186 ? -5.957 22.938 7.121 1 98.31 186 VAL A N 1
ATOM 1485 C CA . VAL A 1 186 ? -5.535 22.672 8.492 1 98.31 186 VAL A CA 1
ATOM 1486 C C . VAL A 1 186 ? -5.566 21.172 8.766 1 98.31 186 VAL A C 1
ATOM 1488 O O . VAL A 1 186 ? -6.594 20.516 8.578 1 98.31 186 VAL A O 1
ATOM 1491 N N . CYS A 1 187 ? -4.434 20.672 9.203 1 98.19 187 CYS A N 1
ATOM 1492 C CA . CYS A 1 187 ? -4.309 19.234 9.492 1 98.19 187 CYS A CA 1
ATOM 1493 C C . CYS A 1 187 ? -3.873 19 10.93 1 98.19 187 CYS A C 1
ATOM 1495 O O . CYS A 1 187 ? -3.322 19.906 11.57 1 98.19 187 CYS A O 1
ATOM 1497 N N . SER A 1 188 ? -4.188 17.797 11.406 1 97.25 188 SER A N 1
ATOM 1498 C CA . SER A 1 188 ? -3.77 17.422 12.75 1 97.25 188 SER A CA 1
ATOM 1499 C C . SER A 1 188 ? -3.748 15.906 12.922 1 97.25 188 SER A C 1
ATOM 1501 O O . SER A 1 188 ? -4.512 15.195 12.266 1 97.25 188 SER A O 1
ATOM 1503 N N . PHE A 1 189 ? -2.893 15.469 13.852 1 95.12 189 PHE A N 1
ATOM 1504 C CA . PHE A 1 189 ? -2.871 14.062 14.25 1 95.12 189 PHE A CA 1
ATOM 1505 C C . PHE A 1 189 ? -4.031 13.75 15.188 1 95.12 189 PHE A C 1
ATOM 1507 O O . PHE A 1 189 ? -4.328 12.578 15.438 1 95.12 189 PHE A O 1
ATOM 1514 N N . PHE A 1 190 ? -4.656 14.75 15.664 1 93.5 190 PHE A N 1
ATOM 1515 C CA . PHE A 1 190 ? -5.68 14.578 16.688 1 93.5 190 PHE A CA 1
ATOM 1516 C C . PHE A 1 190 ? -7.07 14.812 16.094 1 93.5 190 PHE A C 1
ATOM 1518 O O . PHE A 1 190 ? -7.449 15.953 15.828 1 93.5 190 PHE A O 1
ATOM 1525 N N . PRO A 1 191 ? -7.824 13.758 16.031 1 95.38 191 PRO A N 1
ATOM 1526 C CA . PRO A 1 191 ? -9.156 13.883 15.438 1 95.38 191 PRO A CA 1
ATOM 1527 C C . PRO A 1 191 ? -10.016 14.945 16.125 1 95.38 191 PRO A C 1
ATOM 1529 O O . PRO A 1 191 ? -10.836 15.594 15.484 1 95.38 191 PRO A O 1
ATOM 1532 N N . SER A 1 192 ? -9.82 15.102 17.438 1 93.62 192 SER A N 1
ATOM 1533 C CA . SER A 1 192 ? -10.617 16.078 18.172 1 93.62 192 SER A CA 1
ATOM 1534 C C . SER A 1 192 ? -10.352 17.5 17.688 1 93.62 192 SER A C 1
ATOM 1536 O O . SER A 1 192 ? -11.258 18.328 17.641 1 93.62 192 SER A O 1
ATOM 1538 N N . VAL A 1 193 ? -9.109 17.75 17.344 1 93.12 193 VAL A N 1
ATOM 1539 C CA . VAL A 1 193 ? -8.727 19.062 16.828 1 93.12 193 VAL A CA 1
ATOM 1540 C C . VAL A 1 193 ? -9.383 19.297 15.461 1 93.12 193 VAL A C 1
ATOM 1542 O O . VAL A 1 193 ? -10.023 20.328 15.242 1 93.12 193 VAL A O 1
ATOM 1545 N N . VAL A 1 194 ? -9.32 18.328 14.625 1 96 194 VAL A N 1
ATOM 1546 C CA . VAL A 1 194 ? -9.891 18.391 13.281 1 96 194 VAL A CA 1
ATOM 1547 C C . VAL A 1 194 ? -11.406 18.578 13.375 1 96 194 VAL A C 1
ATOM 1549 O O . VAL A 1 194 ? -11.984 19.391 12.664 1 96 194 VAL A O 1
ATOM 1552 N N . TYR A 1 195 ? -11.977 17.828 14.281 1 95.88 195 TYR A N 1
ATOM 1553 C CA . TYR A 1 195 ? -13.414 17.891 14.484 1 95.88 195 TYR A CA 1
ATOM 1554 C C . TYR A 1 195 ? -13.852 19.297 14.867 1 95.88 195 TYR A C 1
ATOM 1556 O O . TYR A 1 195 ? -14.805 19.844 14.297 1 95.88 195 TYR A O 1
ATOM 1564 N N . ARG A 1 196 ? -13.164 19.891 15.789 1 94 196 ARG A N 1
ATOM 1565 C CA . ARG A 1 196 ? -13.523 21.219 16.312 1 94 196 ARG A CA 1
ATOM 1566 C C . ARG A 1 196 ? -13.367 22.281 15.227 1 94 196 ARG A C 1
ATOM 1568 O O . ARG A 1 196 ? -14.242 23.141 15.07 1 94 196 ARG A O 1
ATOM 1575 N N . ILE A 1 197 ? -12.297 22.219 14.5 1 93.88 197 ILE A N 1
ATOM 1576 C CA . ILE A 1 197 ? -12.047 23.219 13.469 1 93.88 197 ILE A CA 1
ATOM 1577 C C . ILE A 1 197 ? -13.125 23.125 12.391 1 93.88 197 ILE A C 1
ATOM 1579 O O . ILE A 1 197 ? -13.711 24.141 12.008 1 93.88 197 ILE A O 1
ATOM 1583 N N . LYS A 1 198 ? -13.406 21.922 11.945 1 95.06 198 LYS A N 1
ATOM 1584 C CA . LYS A 1 198 ? -14.391 21.734 10.883 1 95.06 198 LYS A CA 1
ATOM 1585 C C . LYS A 1 198 ? -15.789 22.141 11.359 1 95.06 198 LYS A C 1
ATOM 1587 O O . LYS A 1 198 ? -16.562 22.719 10.594 1 95.06 198 LYS A O 1
ATOM 1592 N N . ARG A 1 199 ? -16.062 21.859 12.539 1 93.25 199 ARG A N 1
ATOM 1593 C CA . ARG A 1 199 ? -17.375 22.172 13.102 1 93.25 199 ARG A CA 1
ATOM 1594 C C . ARG A 1 199 ? -17.562 23.672 13.25 1 93.25 199 ARG A C 1
ATOM 1596 O O . ARG A 1 199 ? -18.625 24.203 12.922 1 93.25 199 ARG A O 1
ATOM 1603 N N . HIS A 1 200 ? -16.594 24.312 13.703 1 91.62 200 HIS A N 1
ATOM 1604 C CA . HIS A 1 200 ? -16.672 25.734 13.992 1 91.62 200 HIS A CA 1
ATOM 1605 C C . HIS A 1 200 ? -16.5 26.578 12.727 1 91.62 200 HIS A C 1
ATOM 1607 O O . HIS A 1 200 ? -17.078 27.656 12.617 1 91.62 200 HIS A O 1
ATOM 1613 N N . SER A 1 201 ? -15.656 26.109 11.844 1 92.75 201 SER A N 1
ATOM 1614 C CA . SER A 1 201 ? -15.367 26.828 10.602 1 92.75 201 SER A CA 1
ATOM 1615 C C . SER A 1 201 ? -15.477 25.891 9.398 1 92.75 201 SER A C 1
ATOM 1617 O O . SER A 1 201 ? -14.469 25.531 8.789 1 92.75 201 SER A O 1
ATOM 1619 N N . PRO A 1 202 ? -16.656 25.672 8.914 1 93.44 202 PRO A N 1
ATOM 1620 C CA . PRO A 1 202 ? -16.891 24.641 7.898 1 93.44 202 PRO A CA 1
ATOM 1621 C C . PRO A 1 202 ? -16.25 24.969 6.551 1 93.44 202 PRO A C 1
ATOM 1623 O O . PRO A 1 202 ? -16.094 24.094 5.703 1 93.44 202 PRO A O 1
ATOM 1626 N N . ARG A 1 203 ? -15.867 26.188 6.391 1 94.56 203 ARG A N 1
ATOM 1627 C CA . ARG A 1 203 ? -15.289 26.594 5.113 1 94.56 203 ARG A CA 1
ATOM 1628 C C . ARG A 1 203 ? -13.797 26.266 5.062 1 94.56 203 ARG A C 1
ATOM 1630 O O . ARG A 1 203 ? -13.188 26.312 3.992 1 94.56 203 ARG A O 1
ATOM 1637 N N . ILE A 1 204 ? -13.211 26.031 6.184 1 96.88 204 ILE A N 1
ATOM 1638 C CA . ILE A 1 204 ? -11.789 25.719 6.234 1 96.88 204 ILE A CA 1
ATOM 1639 C C . ILE A 1 204 ? -11.57 24.266 5.824 1 96.88 204 ILE A C 1
ATOM 1641 O O . ILE A 1 204 ? -12.25 23.359 6.32 1 96.88 204 ILE A O 1
ATOM 1645 N N . LEU A 1 205 ? -10.719 24.062 4.824 1 98.25 205 LEU A N 1
ATOM 1646 C CA . LEU A 1 205 ? -10.328 22.688 4.492 1 98.25 205 LEU A CA 1
ATOM 1647 C C . LEU A 1 205 ? -9.602 22.047 5.664 1 98.25 205 LEU A C 1
ATOM 1649 O O . LEU A 1 205 ? -8.789 22.688 6.332 1 98.25 205 LEU A O 1
ATOM 1653 N N . THR A 1 206 ? -9.93 20.766 5.93 1 98 206 THR A N 1
ATOM 1654 C CA . THR A 1 206 ? -9.281 20.047 7.016 1 98 206 THR A CA 1
ATOM 1655 C C . THR A 1 206 ? -8.719 18.719 6.523 1 98 206 THR A C 1
ATOM 1657 O O . THR A 1 206 ? -9.188 18.188 5.516 1 98 206 THR A O 1
ATOM 1660 N N . GLY A 1 207 ? -7.672 18.281 7.176 1 98.31 207 GLY A N 1
ATOM 1661 C CA . GLY A 1 207 ? -7.07 16.984 6.938 1 98.31 207 GLY A CA 1
ATOM 1662 C C . GLY A 1 207 ? -6.734 16.234 8.219 1 98.31 207 GLY A C 1
ATOM 1663 O O . GLY A 1 207 ? -6.352 16.844 9.211 1 98.31 207 GLY A O 1
ATOM 1664 N N . LEU A 1 208 ? -6.887 14.977 8.211 1 98.12 208 LEU A N 1
ATOM 1665 C CA . LEU A 1 208 ? -6.477 14.117 9.32 1 98.12 208 LEU A CA 1
ATOM 1666 C C . LEU A 1 208 ? -5.117 13.484 9.039 1 98.12 208 LEU A C 1
ATOM 1668 O O . LEU A 1 208 ? -4.977 12.695 8.102 1 98.12 208 LEU A O 1
ATOM 1672 N N . THR A 1 209 ? -4.152 13.875 9.82 1 98 209 THR A N 1
ATOM 1673 C CA . THR A 1 209 ? -2.828 13.273 9.75 1 98 209 THR A CA 1
ATOM 1674 C C . THR A 1 209 ? -2.779 11.984 10.57 1 98 209 THR A C 1
ATOM 1676 O O . THR A 1 209 ? -3.32 11.922 11.672 1 98 209 THR A O 1
ATOM 1679 N N . TRP A 1 210 ? -2.148 11 9.961 1 96.44 210 TRP A N 1
ATOM 1680 C CA . TRP A 1 210 ? -2.1 9.773 10.75 1 96.44 210 TRP A CA 1
ATOM 1681 C C . TRP A 1 210 ? -0.895 8.922 10.359 1 96.44 210 TRP A C 1
ATOM 1683 O O . TRP A 1 210 ? -0.288 9.133 9.312 1 96.44 210 TRP A O 1
ATOM 1693 N N . ARG A 1 211 ? -0.473 8.117 11.258 1 95.81 211 ARG A N 1
ATOM 1694 C CA . ARG A 1 211 ? 0.52 7.059 11.133 1 95.81 211 ARG A CA 1
ATOM 1695 C C . ARG A 1 211 ? 0.14 5.848 11.984 1 95.81 211 ARG A C 1
ATOM 1697 O O . ARG A 1 211 ? -0.658 5.969 12.914 1 95.81 211 ARG A O 1
ATOM 1704 N N . ARG A 1 212 ? 0.708 4.754 11.672 1 93.44 212 ARG A N 1
ATOM 1705 C CA . ARG A 1 212 ? 0.483 3.574 12.5 1 93.44 212 ARG A CA 1
ATOM 1706 C C . ARG A 1 212 ? 1.275 3.66 13.797 1 93.44 212 ARG A C 1
ATOM 1708 O O . ARG A 1 212 ? 2.344 4.273 13.844 1 93.44 212 ARG A O 1
ATOM 1715 N N . TRP A 1 213 ? 0.705 3.098 14.844 1 92.56 213 TRP A N 1
ATOM 1716 C CA . TRP A 1 213 ? 1.321 2.908 16.156 1 92.56 213 TRP A CA 1
ATOM 1717 C C . TRP A 1 213 ? 1.661 4.25 16.797 1 92.56 213 TRP A C 1
ATOM 1719 O O . TRP A 1 213 ? 2.713 4.395 17.422 1 92.56 213 TRP A O 1
ATOM 1729 N N . PHE A 1 214 ? 0.839 5.168 16.422 1 92.12 214 PHE A N 1
ATOM 1730 C CA . PHE A 1 214 ? 1.022 6.523 16.922 1 92.12 214 PHE A CA 1
ATOM 1731 C C . PHE A 1 214 ? 0.961 6.547 18.453 1 92.12 214 PHE A C 1
ATOM 1733 O O . PHE A 1 214 ? 1.77 7.215 19.094 1 92.12 214 PHE A O 1
ATOM 1740 N N . PHE A 1 215 ? 0.101 5.75 19.094 1 91.69 215 PHE A N 1
ATOM 1741 C CA . PHE A 1 215 ? -0.143 5.832 20.531 1 91.69 215 PHE A CA 1
ATOM 1742 C C . PHE A 1 215 ? 0.806 4.914 21.297 1 91.69 215 PHE A C 1
ATOM 1744 O O . PHE A 1 215 ? 1.125 5.172 22.453 1 91.69 215 PHE A O 1
ATOM 1751 N N . SER A 1 216 ? 1.307 3.938 20.688 1 93.31 216 SER A N 1
ATOM 1752 C CA . SER A 1 216 ? 2.109 2.941 21.391 1 93.31 216 SER A CA 1
ATOM 1753 C C . SER A 1 216 ? 3.6 3.23 21.25 1 93.31 216 SER A C 1
ATOM 1755 O O . SER A 1 216 ? 4.395 2.871 22.125 1 93.31 216 SER A O 1
ATOM 1757 N N . TYR A 1 217 ? 3.924 3.922 20.172 1 93.56 217 TYR A N 1
ATOM 1758 C CA . TYR A 1 217 ? 5.352 4.094 19.922 1 93.56 217 TYR A CA 1
ATOM 1759 C C . TYR A 1 217 ? 5.672 5.547 19.594 1 93.56 217 TYR A C 1
ATOM 1761 O O . TYR A 1 217 ? 4.848 6.258 19 1 93.56 217 TYR A O 1
ATOM 1769 N N . LYS A 1 218 ? 6.906 5.969 19.812 1 89.38 218 LYS A N 1
ATOM 1770 C CA . LYS A 1 218 ? 7.355 7.344 19.609 1 89.38 218 LYS A CA 1
ATOM 1771 C C . LYS A 1 218 ? 7.832 7.559 18.188 1 89.38 218 LYS A C 1
ATOM 1773 O O . LYS A 1 218 ? 7.578 8.609 17.594 1 89.38 218 LYS A O 1
ATOM 1778 N N . ASP A 1 219 ? 8.414 6.52 17.656 1 87.81 219 ASP A N 1
ATOM 1779 C CA . ASP A 1 219 ? 9.078 6.672 16.359 1 87.81 219 ASP A CA 1
ATOM 1780 C C . ASP A 1 219 ? 8.258 6.02 15.25 1 87.81 219 ASP A C 1
ATOM 1782 O O . ASP A 1 219 ? 7.41 5.164 15.516 1 87.81 219 ASP A O 1
ATOM 1786 N N . LEU A 1 220 ? 8.539 6.422 14.039 1 85.88 220 LEU A N 1
ATOM 1787 C CA . LEU A 1 220 ? 7.82 5.934 12.859 1 85.88 220 LEU A CA 1
ATOM 1788 C C . LEU A 1 220 ? 8.055 4.441 12.664 1 85.88 220 LEU A C 1
ATOM 1790 O O . LEU A 1 220 ? 7.176 3.734 12.156 1 85.88 220 LEU A O 1
ATOM 1794 N N . GLU A 1 221 ? 9.203 3.92 13.07 1 85 221 GLU A N 1
ATOM 1795 C CA . GLU A 1 221 ? 9.586 2.529 12.844 1 85 221 GLU A CA 1
ATOM 1796 C C . GLU A 1 221 ? 9.039 1.618 13.938 1 85 221 GLU A C 1
ATOM 1798 O O . GLU A 1 221 ? 9.219 0.399 13.883 1 85 221 GLU A O 1
ATOM 1803 N N . ALA A 1 222 ? 8.406 2.168 14.945 1 88.88 222 ALA A N 1
ATOM 1804 C CA . ALA A 1 222 ? 7.812 1.417 16.047 1 88.88 222 ALA A CA 1
ATOM 1805 C C . ALA A 1 222 ? 8.875 0.625 16.812 1 88.88 222 ALA A C 1
ATOM 1807 O O . ALA A 1 222 ? 8.703 -0.57 17.062 1 88.88 222 ALA A O 1
ATOM 1808 N N . THR A 1 223 ? 9.969 1.257 17.109 1 88.81 223 THR A N 1
ATOM 1809 C CA . THR A 1 223 ? 11.062 0.598 17.828 1 88.81 223 THR A CA 1
ATOM 1810 C C . THR A 1 223 ? 11.164 1.127 19.25 1 88.81 223 THR A C 1
ATOM 1812 O O . THR A 1 223 ? 11.734 0.468 20.125 1 88.81 223 THR A O 1
ATOM 1815 N N . GLU A 1 224 ? 10.617 2.359 19.516 1 93.75 224 GLU A N 1
ATOM 1816 C CA . GLU A 1 224 ? 10.688 2.986 20.828 1 93.75 224 GLU A CA 1
ATOM 1817 C C . GLU A 1 224 ? 9.297 3.1 21.453 1 93.75 224 GLU A C 1
ATOM 1819 O O . GLU A 1 224 ? 8.578 4.07 21.219 1 93.75 224 GLU A O 1
ATOM 1824 N N . PRO A 1 225 ? 9.016 2.156 22.359 1 93.81 225 PRO A N 1
ATOM 1825 C CA . PRO A 1 225 ? 7.688 2.164 22.969 1 93.81 225 PRO A CA 1
ATOM 1826 C C . PRO A 1 225 ? 7.465 3.367 23.891 1 93.81 225 PRO A C 1
ATOM 1828 O O . PRO A 1 225 ? 8.391 3.801 24.578 1 93.81 225 PRO A O 1
ATOM 1831 N N . ARG A 1 226 ? 6.25 3.941 23.844 1 93 226 ARG A N 1
ATOM 1832 C CA . ARG A 1 226 ? 5.898 5.055 24.719 1 93 226 ARG A CA 1
ATOM 1833 C C . ARG A 1 226 ? 5.625 4.574 26.141 1 93 226 ARG A C 1
ATOM 1835 O O . ARG A 1 226 ? 5.699 5.355 27.094 1 93 226 ARG A O 1
ATOM 1842 N N . PHE A 1 227 ? 5.262 3.248 26.156 1 93.88 227 PHE A N 1
ATOM 1843 C CA . PHE A 1 227 ? 4.891 2.635 27.438 1 93.88 227 PHE A CA 1
ATOM 1844 C C . PHE A 1 227 ? 5.566 1.277 27.594 1 93.88 227 PHE A C 1
ATOM 1846 O O . PHE A 1 227 ? 6.305 0.836 26.719 1 93.88 227 PHE A O 1
ATOM 1853 N N . PHE A 1 228 ? 5.406 0.678 28.766 1 92.06 228 PHE A N 1
ATOM 1854 C CA . PHE A 1 228 ? 5.93 -0.657 29.031 1 92.06 228 PHE A CA 1
ATOM 1855 C C . PHE A 1 228 ? 4.879 -1.533 29.688 1 92.06 228 PHE A C 1
ATOM 1857 O O . PHE A 1 228 ? 3.91 -1.024 30.266 1 92.06 228 PHE A O 1
ATOM 1864 N N . GLY A 1 229 ? 5 -2.883 29.547 1 92.31 229 GLY A N 1
ATOM 1865 C CA . GLY A 1 229 ? 4.117 -3.816 30.234 1 92.31 229 GLY A CA 1
ATOM 1866 C C . GLY A 1 229 ? 2.686 -3.758 29.734 1 92.31 229 GLY A C 1
ATOM 1867 O O . GLY A 1 229 ? 2.445 -3.684 28.531 1 92.31 229 GLY A O 1
ATOM 1868 N N . PRO A 1 230 ? 1.782 -3.809 30.641 1 93.12 230 PRO A N 1
ATOM 1869 C CA . PRO A 1 230 ? 0.367 -3.836 30.266 1 93.12 230 PRO A CA 1
ATOM 1870 C C . PRO A 1 230 ? -0.091 -2.545 29.594 1 93.12 230 PRO A C 1
ATOM 1872 O O . PRO A 1 230 ? -1.02 -2.562 28.781 1 93.12 230 PRO A O 1
ATOM 1875 N N . ARG A 1 231 ? 0.524 -1.48 29.922 1 93.5 231 ARG A N 1
ATOM 1876 C CA . ARG A 1 231 ? 0.164 -0.208 29.297 1 93.5 231 ARG A CA 1
ATOM 1877 C C . ARG A 1 231 ? 0.491 -0.208 27.812 1 93.5 231 ARG A C 1
ATOM 1879 O O . ARG A 1 231 ? -0.226 0.398 27.016 1 93.5 231 ARG A O 1
ATOM 1886 N N . LEU A 1 232 ? 1.612 -0.824 27.516 1 92.75 232 LEU A N 1
ATOM 1887 C CA . LEU A 1 232 ? 1.959 -0.945 26.109 1 92.75 232 LEU A CA 1
ATOM 1888 C C . LEU A 1 232 ? 0.922 -1.78 25.359 1 92.75 232 LEU A C 1
ATOM 1890 O O . LEU A 1 232 ? 0.539 -1.445 24.234 1 92.75 232 LEU A O 1
ATOM 1894 N N . LEU A 1 233 ? 0.481 -2.822 26 1 92.5 233 LEU A N 1
ATOM 1895 C CA . LEU A 1 233 ? -0.542 -3.668 25.391 1 92.5 233 LEU A CA 1
ATOM 1896 C C . LEU A 1 233 ? -1.824 -2.879 25.141 1 92.5 233 LEU A C 1
ATOM 1898 O O . LEU A 1 233 ? -2.445 -3.006 24.094 1 92.5 233 LEU A O 1
ATOM 1902 N N . LEU A 1 234 ? -2.168 -2.182 26.125 1 93.31 234 LEU A N 1
ATOM 1903 C CA . LEU A 1 234 ? -3.363 -1.354 26 1 93.31 234 LEU A CA 1
ATOM 1904 C C . LEU A 1 234 ? -3.193 -0.325 24.891 1 93.31 234 LEU A C 1
ATOM 1906 O O . LEU A 1 234 ? -4.105 -0.118 24.078 1 93.31 234 LEU A O 1
ATOM 1910 N N . ALA A 1 235 ? -2.053 0.341 24.859 1 93.5 235 ALA A N 1
ATOM 1911 C CA . ALA A 1 235 ? -1.776 1.331 23.828 1 93.5 235 ALA A CA 1
ATOM 1912 C C . ALA A 1 235 ? -1.821 0.698 22.438 1 93.5 235 ALA A C 1
ATOM 1914 O O . ALA A 1 235 ? -2.301 1.314 21.484 1 93.5 235 ALA A O 1
ATOM 1915 N N . THR A 1 236 ? -1.372 -0.447 22.375 1 92.5 236 THR A N 1
ATOM 1916 C CA . THR A 1 236 ? -1.383 -1.173 21.109 1 92.5 236 THR A CA 1
ATOM 1917 C C . THR A 1 236 ? -2.814 -1.481 20.672 1 92.5 236 THR A C 1
ATOM 1919 O O . THR A 1 236 ? -3.146 -1.372 19.5 1 92.5 236 THR A O 1
ATOM 1922 N N . LEU A 1 237 ? -3.619 -1.859 21.609 1 91.94 237 LEU A N 1
ATOM 1923 C CA . LEU A 1 237 ? -5.027 -2.109 21.312 1 91.94 237 LEU A CA 1
ATOM 1924 C C . LEU A 1 237 ? -5.715 -0.839 20.812 1 91.94 237 LEU A C 1
ATOM 1926 O O . LEU A 1 237 ? -6.512 -0.883 19.875 1 91.94 237 LEU A O 1
ATOM 1930 N N . VAL A 1 238 ? -5.383 0.215 21.438 1 93.19 238 VAL A N 1
ATOM 1931 C CA . VAL A 1 238 ? -5.926 1.508 21.031 1 93.19 238 VAL A CA 1
ATOM 1932 C C . VAL A 1 238 ? -5.5 1.819 19.594 1 93.19 238 VAL A C 1
ATOM 1934 O O . VAL A 1 238 ? -6.305 2.293 18.797 1 93.19 238 VAL A O 1
ATOM 1937 N N . ASP A 1 239 ? -4.266 1.556 19.312 1 94 239 ASP A N 1
ATOM 1938 C CA . ASP A 1 239 ? -3.75 1.774 17.969 1 94 239 ASP A CA 1
ATOM 1939 C C . ASP A 1 239 ? -4.52 0.943 16.938 1 94 239 ASP A C 1
ATOM 1941 O O . ASP A 1 239 ? -4.875 1.442 15.867 1 94 239 ASP A O 1
ATOM 1945 N N . VAL A 1 240 ? -4.793 -0.259 17.25 1 90.56 240 VAL A N 1
ATOM 1946 C CA . VAL A 1 240 ? -5.496 -1.155 16.344 1 90.56 240 VAL A CA 1
ATOM 1947 C C . VAL A 1 240 ? -6.902 -0.625 16.078 1 90.56 240 VAL A C 1
ATOM 1949 O O . VAL A 1 240 ? -7.34 -0.551 14.93 1 90.56 240 VAL A O 1
ATOM 1952 N N . LEU A 1 241 ? -7.559 -0.267 17.062 1 91.12 241 LEU A N 1
ATOM 1953 C CA . LEU A 1 241 ? -8.914 0.257 16.953 1 91.12 241 LEU A CA 1
ATOM 1954 C C . LEU A 1 241 ? -8.914 1.588 16.203 1 91.12 241 LEU A C 1
ATOM 1956 O O . LEU A 1 241 ? -9.836 1.867 15.422 1 91.12 241 LEU A O 1
ATOM 1960 N N . TYR A 1 242 ? -7.93 2.344 16.5 1 93.88 242 TYR A N 1
ATOM 1961 C CA . TYR A 1 242 ? -7.828 3.648 15.867 1 93.88 242 TYR A CA 1
ATOM 1962 C C . TYR A 1 242 ? -7.629 3.502 14.359 1 93.88 242 TYR A C 1
ATOM 1964 O O . TYR A 1 242 ? -8.289 4.176 13.57 1 93.88 242 TYR A O 1
ATOM 1972 N N . ILE A 1 243 ? -6.762 2.609 14.008 1 92.19 243 ILE A N 1
ATOM 1973 C CA . ILE A 1 243 ? -6.5 2.391 12.586 1 92.19 243 ILE A CA 1
ATOM 1974 C C . ILE A 1 243 ? -7.758 1.854 11.906 1 92.19 243 ILE A C 1
ATOM 1976 O O . ILE A 1 243 ? -8.094 2.275 10.797 1 92.19 243 ILE A O 1
ATOM 1980 N N . TRP A 1 244 ? -8.406 0.958 12.539 1 89.88 244 TRP A N 1
ATOM 1981 C CA . TRP A 1 244 ? -9.672 0.465 12.008 1 89.88 244 TRP A CA 1
ATOM 1982 C C . TRP A 1 244 ? -10.648 1.612 11.781 1 89.88 244 TRP A C 1
ATOM 1984 O O . TRP A 1 244 ? -11.297 1.69 10.734 1 89.88 244 TRP A O 1
ATOM 1994 N N . SER A 1 245 ? -10.758 2.447 12.703 1 93.12 245 SER A N 1
ATOM 1995 C CA . SER A 1 245 ? -11.656 3.594 12.609 1 93.12 245 SER A CA 1
ATOM 1996 C C . SER A 1 245 ? -11.242 4.527 11.477 1 93.12 245 SER A C 1
ATOM 1998 O O . SER A 1 245 ? -12.094 5.02 10.734 1 93.12 245 SER A O 1
ATOM 2000 N N . LEU A 1 246 ? -9.992 4.742 11.391 1 93.94 246 LEU A N 1
ATOM 2001 C CA . LEU A 1 246 ? -9.438 5.633 10.383 1 93.94 246 LEU A CA 1
ATOM 2002 C C . LEU A 1 246 ? -9.734 5.117 8.977 1 93.94 246 LEU A C 1
ATOM 2004 O O . LEU A 1 246 ? -9.984 5.906 8.062 1 93.94 246 LEU A O 1
ATOM 2008 N N . LEU A 1 247 ? -9.711 3.83 8.836 1 90.38 247 LEU A N 1
ATOM 2009 C CA . LEU A 1 247 ? -9.875 3.211 7.527 1 90.38 247 LEU A CA 1
ATOM 2010 C C . LEU A 1 247 ? -11.352 2.975 7.223 1 90.38 247 LEU A C 1
ATOM 2012 O O . LEU A 1 247 ? -11.703 2.506 6.137 1 90.38 247 LEU A O 1
ATOM 2016 N N . THR A 1 248 ? -12.242 3.338 8.125 1 90.81 248 THR A N 1
ATOM 2017 C CA . THR A 1 248 ? -13.656 3.061 7.91 1 90.81 248 THR A CA 1
ATOM 2018 C C . THR A 1 248 ? -14.492 4.328 8.094 1 90.81 248 THR A C 1
ATOM 2020 O O . THR A 1 248 ? -14.656 5.109 7.152 1 90.81 248 THR A O 1
ATOM 2023 N N . TRP A 1 249 ? -14.75 4.758 9.328 1 92.56 249 TRP A N 1
ATOM 2024 C CA . TRP A 1 249 ? -15.828 5.715 9.531 1 92.56 249 TRP A CA 1
ATOM 2025 C C . TRP A 1 249 ? -15.289 7.066 9.977 1 92.56 249 TRP A C 1
ATOM 2027 O O . TRP A 1 249 ? -15.945 8.094 9.805 1 92.56 249 TRP A O 1
ATOM 2037 N N . LEU A 1 250 ? -14.148 7.109 10.539 1 96.5 250 LEU A N 1
ATOM 2038 C CA . LEU A 1 250 ? -13.688 8.273 11.289 1 96.5 250 LEU A CA 1
ATOM 2039 C C . LEU A 1 250 ? -13.484 9.469 10.359 1 96.5 250 LEU A C 1
ATOM 2041 O O . LEU A 1 250 ? -13.961 10.57 10.648 1 96.5 250 LEU A O 1
ATOM 2045 N N . PRO A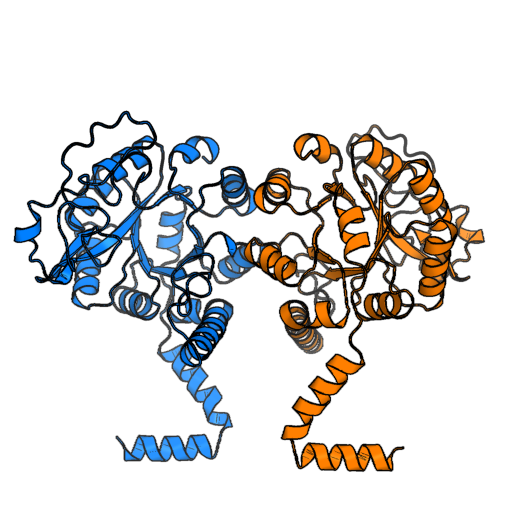 1 251 ? -12.812 9.312 9.203 1 97.38 251 PRO A N 1
ATOM 2046 C CA . PRO A 1 251 ? -12.641 10.484 8.344 1 97.38 251 PRO A CA 1
ATOM 2047 C C . PRO A 1 251 ? -13.969 11.078 7.887 1 97.38 251 PRO A C 1
ATOM 2049 O O . PRO A 1 251 ? -14.102 12.305 7.809 1 97.38 251 PRO A O 1
ATOM 2052 N N . SER A 1 252 ? -14.93 10.203 7.621 1 95.69 252 SER A N 1
ATOM 2053 C CA . SER A 1 252 ? -16.25 10.688 7.238 1 95.69 252 SER A CA 1
ATOM 2054 C C . SER A 1 252 ? -16.938 11.406 8.398 1 95.69 252 SER A C 1
ATOM 2056 O O . SER A 1 252 ? -17.594 12.43 8.195 1 95.69 252 SER A O 1
ATOM 2058 N N . PHE A 1 253 ? -16.797 10.852 9.555 1 96.56 253 PHE A N 1
ATOM 2059 C CA . PHE A 1 253 ? -17.375 11.461 10.742 1 96.56 253 PHE A CA 1
ATOM 2060 C C . PHE A 1 253 ? -16.812 12.859 10.969 1 96.56 253 PHE A C 1
ATOM 2062 O O . PHE A 1 253 ? -17.562 13.789 11.289 1 96.56 253 PHE A O 1
ATOM 2069 N N . LEU A 1 254 ? -15.547 13.008 10.742 1 97.12 254 LEU A N 1
ATOM 2070 C CA . LEU A 1 254 ? -14.867 14.281 10.953 1 97.12 254 LEU A CA 1
ATOM 2071 C C . LEU A 1 254 ? -15.188 15.266 9.828 1 97.12 254 LEU A C 1
ATOM 2073 O O . LEU A 1 254 ? -15.016 16.469 9.992 1 97.12 254 LEU A O 1
ATOM 2077 N N . GLY A 1 255 ? -15.547 14.781 8.688 1 96.69 255 GLY A N 1
ATOM 2078 C CA . GLY A 1 255 ? -15.805 15.633 7.535 1 96.69 255 GLY A CA 1
ATOM 2079 C C . GLY A 1 255 ? -14.539 16.188 6.914 1 96.69 255 GLY A C 1
ATOM 2080 O O . GLY A 1 255 ? -14.523 17.328 6.449 1 96.69 255 GLY A O 1
ATOM 2081 N N . VAL A 1 256 ? -13.492 15.352 6.906 1 97.38 256 VAL A N 1
ATOM 2082 C CA . VAL A 1 256 ? -12.211 15.883 6.441 1 97.38 256 VAL A CA 1
ATOM 2083 C C . VAL A 1 256 ? -12.172 15.875 4.918 1 97.38 256 VAL A C 1
ATOM 2085 O O . VAL A 1 256 ? -12.805 15.031 4.277 1 97.38 256 VAL A O 1
ATOM 2088 N N . ASP A 1 257 ? -11.367 16.766 4.363 1 98.19 257 ASP A N 1
ATOM 2089 C CA . ASP A 1 257 ? -11.172 16.906 2.924 1 98.19 257 ASP A CA 1
ATOM 2090 C C . ASP A 1 257 ? -9.984 16.047 2.455 1 98.19 257 ASP A C 1
ATOM 2092 O O . ASP A 1 257 ? -9.906 15.688 1.281 1 98.19 257 ASP A O 1
ATOM 2096 N N . MET A 1 258 ? -9.148 15.75 3.406 1 98.5 258 MET A N 1
ATOM 2097 C CA . MET A 1 258 ? -7.914 15.055 3.049 1 98.5 258 MET A CA 1
ATOM 2098 C C . MET A 1 258 ? -7.461 14.133 4.176 1 98.5 258 MET A C 1
ATOM 2100 O O . MET A 1 258 ? -7.656 14.445 5.352 1 98.5 258 MET A O 1
ATOM 2104 N N . VAL A 1 259 ? -6.918 13.039 3.807 1 98.56 259 VAL A N 1
ATOM 2105 C CA . VAL A 1 259 ? -6.156 12.227 4.746 1 98.56 259 VAL A CA 1
ATOM 2106 C C . VAL A 1 259 ? -4.664 12.352 4.449 1 98.56 259 VAL A C 1
ATOM 2108 O O . VAL A 1 259 ? -4.215 12.008 3.352 1 98.56 259 VAL A O 1
ATOM 2111 N N . LEU A 1 260 ? -3.996 12.961 5.359 1 98.81 260 LEU A N 1
ATOM 2112 C CA . LEU A 1 260 ? -2.543 13.086 5.301 1 98.81 260 LEU A CA 1
ATOM 2113 C C . LEU A 1 260 ? -1.868 11.852 5.891 1 98.81 260 LEU A C 1
ATOM 2115 O O . LEU A 1 260 ? -1.834 11.68 7.109 1 98.81 260 LEU A O 1
ATOM 2119 N N . THR A 1 261 ? -1.28 11.023 5.023 1 98.62 261 THR A N 1
ATOM 2120 C CA . THR A 1 261 ? -0.952 9.641 5.371 1 98.62 261 THR A CA 1
ATOM 2121 C C . THR A 1 261 ? 0.556 9.414 5.32 1 98.62 261 THR A C 1
ATOM 2123 O O . THR A 1 261 ? 1.225 9.859 4.383 1 98.62 261 THR A O 1
ATOM 2126 N N . GLU A 1 262 ? 1.053 8.773 6.395 1 98.06 262 GLU A N 1
ATOM 2127 C CA . GLU A 1 262 ? 2.459 8.383 6.379 1 98.06 262 GLU A CA 1
ATOM 2128 C C . GLU A 1 262 ? 2.771 7.504 5.172 1 98.06 262 GLU A C 1
ATOM 2130 O O . GLU A 1 262 ? 2.043 6.555 4.879 1 98.06 262 GLU A O 1
ATOM 2135 N N . ARG A 1 263 ? 3.785 7.773 4.488 1 98 263 ARG A N 1
ATOM 2136 C CA . ARG A 1 263 ? 4.133 7.242 3.174 1 98 263 ARG A CA 1
ATOM 2137 C C . ARG A 1 263 ? 4.086 5.719 3.168 1 98 263 ARG A C 1
ATOM 2139 O O . ARG A 1 263 ? 3.725 5.109 2.16 1 98 263 ARG A O 1
ATOM 2146 N N . ARG A 1 264 ? 4.449 5 4.211 1 97.38 264 ARG A N 1
ATOM 2147 C CA . ARG A 1 264 ? 4.566 3.545 4.246 1 97.38 264 ARG A CA 1
ATOM 2148 C C . ARG A 1 264 ? 3.193 2.885 4.156 1 97.38 264 ARG A C 1
ATOM 2150 O O . ARG A 1 264 ? 3.092 1.691 3.863 1 97.38 264 ARG A O 1
ATOM 2157 N N . ASP A 1 265 ? 2.143 3.66 4.348 1 96.75 265 ASP A N 1
ATOM 2158 C CA . ASP A 1 265 ? 0.798 3.092 4.352 1 96.75 265 ASP A CA 1
ATOM 2159 C C . ASP A 1 265 ? 0.048 3.447 3.068 1 96.75 265 ASP A C 1
ATOM 2161 O O . ASP A 1 265 ? -1.142 3.154 2.938 1 96.75 265 ASP A O 1
ATOM 2165 N N . ILE A 1 266 ? 0.723 4.055 2.139 1 98.44 266 ILE A N 1
ATOM 2166 C CA . ILE A 1 266 ? 0.119 4.406 0.858 1 98.44 266 ILE A CA 1
ATOM 2167 C C . ILE A 1 266 ? 0.095 3.188 -0.057 1 98.44 266 ILE A C 1
ATOM 2169 O O . ILE A 1 266 ? 1.102 2.488 -0.197 1 98.44 266 ILE A O 1
ATOM 2173 N N . SER A 1 267 ? -0.965 2.867 -0.572 1 97.69 267 SER A N 1
ATOM 2174 C CA . SER A 1 267 ? -1.176 1.898 -1.644 1 97.69 267 SER A CA 1
ATOM 2175 C C . SER A 1 267 ? -2.201 2.404 -2.652 1 97.69 267 SER A C 1
ATOM 2177 O O . SER A 1 267 ? -2.949 3.342 -2.367 1 97.69 267 SER A O 1
ATOM 2179 N N . SER A 1 268 ? -2.182 1.824 -3.896 1 97.44 268 SER A N 1
ATOM 2180 C CA . SER A 1 268 ? -3.176 2.201 -4.895 1 97.44 268 SER A CA 1
ATOM 2181 C C . SER A 1 268 ? -4.594 1.982 -4.379 1 97.44 268 SER A C 1
ATOM 2183 O O . SER A 1 268 ? -5.465 2.83 -4.566 1 97.44 268 SER A O 1
ATOM 2185 N N . THR A 1 269 ? -4.793 0.908 -3.701 1 94.75 269 THR A N 1
ATOM 2186 C CA . THR A 1 269 ? -6.105 0.581 -3.158 1 94.75 269 THR A CA 1
ATOM 2187 C C . THR A 1 269 ? -6.531 1.606 -2.111 1 94.75 269 THR A C 1
ATOM 2189 O O . THR A 1 269 ? -7.672 2.076 -2.121 1 94.75 269 THR A O 1
ATOM 2192 N N . PHE A 1 270 ? -5.633 1.978 -1.226 1 96.62 270 PHE A N 1
ATOM 2193 C CA . PHE A 1 270 ? -5.926 2.973 -0.203 1 96.62 270 PHE A CA 1
ATOM 2194 C C . PHE A 1 270 ? -6.344 4.293 -0.838 1 96.62 270 PHE A C 1
ATOM 2196 O O . PHE A 1 270 ? -7.367 4.875 -0.464 1 96.62 270 PHE A O 1
ATOM 2203 N N . VAL A 1 271 ? -5.594 4.754 -1.801 1 98.31 271 VAL A N 1
ATOM 2204 C CA . VAL A 1 271 ? -5.852 6.02 -2.475 1 98.31 271 VAL A CA 1
ATOM 2205 C C . VAL A 1 271 ? -7.219 5.98 -3.15 1 98.31 271 VAL A C 1
ATOM 2207 O O . VAL A 1 271 ? -8.023 6.902 -2.992 1 98.31 271 VAL A O 1
ATOM 2210 N N . LYS A 1 272 ? -7.48 4.91 -3.834 1 95.44 272 LYS A N 1
ATOM 2211 C CA . LYS A 1 272 ? -8.742 4.781 -4.555 1 95.44 272 LYS A CA 1
ATOM 2212 C C . LYS A 1 272 ? -9.93 4.789 -3.596 1 95.44 272 LYS A C 1
ATOM 2214 O O . LYS A 1 272 ? -10.945 5.426 -3.865 1 95.44 272 LYS A O 1
ATOM 2219 N N . GLN A 1 273 ? -9.773 4.098 -2.484 1 93.06 273 GLN A N 1
ATOM 2220 C CA . GLN A 1 273 ? -10.844 4.039 -1.492 1 93.06 273 GLN A CA 1
A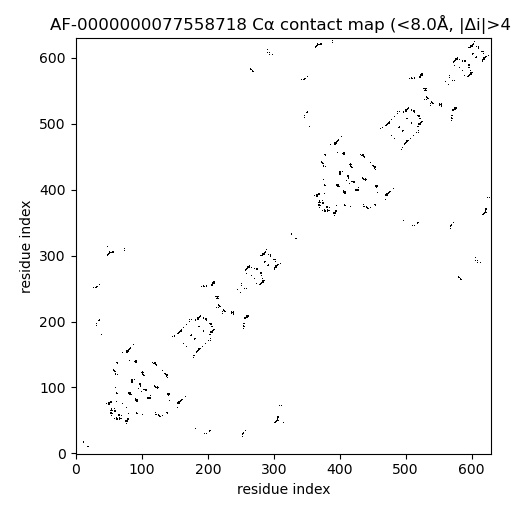TOM 2221 C C . GLN A 1 273 ? -11.156 5.426 -0.94 1 93.06 273 GLN A C 1
ATOM 2223 O O . GLN A 1 273 ? -12.328 5.785 -0.783 1 93.06 273 GLN A O 1
ATOM 2228 N N . GLN A 1 274 ? -10.133 6.184 -0.624 1 96.62 274 GLN A N 1
ATOM 2229 C CA . GLN A 1 274 ? -10.352 7.535 -0.119 1 96.62 274 GLN A CA 1
ATOM 2230 C C . GLN A 1 274 ? -10.977 8.43 -1.185 1 96.62 274 GLN A C 1
ATOM 2232 O O . GLN A 1 274 ? -11.891 9.203 -0.894 1 96.62 274 GLN A O 1
ATOM 2237 N N . GLN A 1 275 ? -10.547 8.297 -2.42 1 95.44 275 GLN A N 1
ATOM 2238 C CA . GLN A 1 275 ? -11.078 9.094 -3.521 1 95.44 275 GLN A CA 1
ATOM 2239 C C . GLN A 1 275 ? -12.555 8.797 -3.76 1 95.44 275 GLN A C 1
ATOM 2241 O O . GLN A 1 275 ? -13.344 9.719 -3.984 1 95.44 275 GLN A O 1
ATOM 2246 N N . LEU A 1 276 ? -12.883 7.539 -3.689 1 92.19 276 LEU A N 1
ATOM 2247 C CA . LEU A 1 276 ? -14.273 7.141 -3.869 1 92.19 276 LEU A CA 1
ATOM 2248 C C . LEU A 1 276 ? -15.156 7.719 -2.762 1 92.19 276 LEU A C 1
ATOM 2250 O O . LEU A 1 276 ? -16.344 7.984 -2.977 1 92.19 276 LEU A O 1
ATOM 2254 N N . ALA A 1 277 ? -14.539 7.969 -1.612 1 92.88 277 ALA A N 1
ATOM 2255 C CA . ALA A 1 277 ? -15.266 8.555 -0.487 1 92.88 277 ALA A CA 1
ATOM 2256 C C . ALA A 1 277 ? -15.25 10.078 -0.557 1 92.88 277 ALA A C 1
ATOM 2258 O O . ALA A 1 277 ? -15.727 10.758 0.356 1 92.88 277 ALA A O 1
ATOM 2259 N N . GLY A 1 278 ? -14.594 10.633 -1.573 1 94.19 278 GLY A N 1
ATOM 2260 C CA . GLY A 1 278 ? -14.602 12.07 -1.799 1 94.19 278 GLY A CA 1
ATOM 2261 C C . GLY A 1 278 ? -13.461 12.797 -1.106 1 94.19 278 GLY A C 1
ATOM 2262 O O . GLY A 1 278 ? -13.484 14.023 -0.977 1 94.19 278 GLY A O 1
ATOM 2263 N N . ARG A 1 279 ? -12.492 12.078 -0.589 1 97.12 279 ARG A N 1
ATOM 2264 C CA . ARG A 1 279 ? -11.375 12.68 0.136 1 97.12 279 ARG A CA 1
ATOM 2265 C C . ARG A 1 279 ? -10.102 12.641 -0.693 1 97.12 279 ARG A C 1
ATOM 2267 O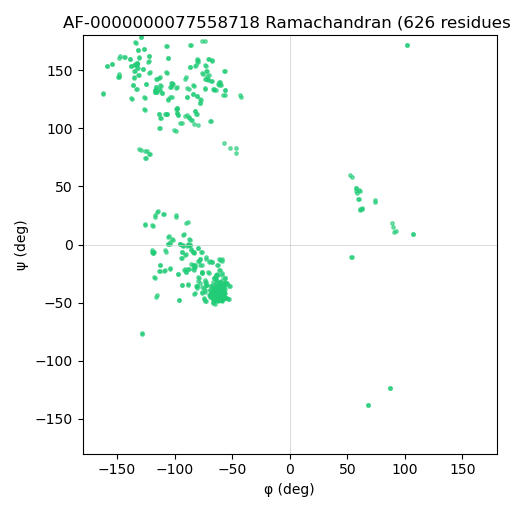 O . ARG A 1 279 ? -9.891 11.711 -1.48 1 97.12 279 ARG A O 1
ATOM 2274 N N . ARG A 1 280 ? -9.305 13.602 -0.518 1 98.12 280 ARG A N 1
ATOM 2275 C CA . ARG A 1 280 ? -7.973 13.617 -1.12 1 98.12 280 ARG A CA 1
ATOM 2276 C C . ARG A 1 280 ? -6.961 12.898 -0.23 1 98.12 280 ARG A C 1
ATOM 2278 O O . ARG A 1 280 ? -7.172 12.773 0.977 1 98.12 280 ARG A O 1
ATOM 2285 N N . VAL A 1 281 ? -5.934 12.367 -0.88 1 98.75 281 VAL A N 1
ATOM 2286 C CA . VAL A 1 281 ? -4.84 11.734 -0.152 1 98.75 281 VAL A CA 1
ATOM 2287 C C . VAL A 1 281 ? -3.541 12.492 -0.401 1 98.75 281 VAL A C 1
ATOM 2289 O O . VAL A 1 281 ? -3.238 12.859 -1.539 1 98.75 281 VAL A O 1
ATOM 2292 N N . CYS A 1 282 ? -2.881 12.781 0.643 1 98.88 282 CYS A N 1
ATOM 2293 C CA . CYS A 1 282 ? -1.526 13.32 0.586 1 98.88 282 CYS A CA 1
ATOM 2294 C C . CYS A 1 282 ? -0.565 12.469 1.405 1 98.88 282 CYS A C 1
ATOM 2296 O O . CYS A 1 282 ? -0.898 12.039 2.512 1 98.88 282 CYS A O 1
ATOM 2298 N N . ALA A 1 283 ? 0.628 12.227 0.873 1 98.81 283 ALA A N 1
ATOM 2299 C CA . ALA A 1 283 ? 1.608 11.398 1.565 1 98.81 283 ALA A CA 1
ATOM 2300 C C . ALA A 1 283 ? 2.693 12.25 2.213 1 98.81 283 ALA A C 1
ATOM 2302 O O . ALA A 1 283 ? 3.148 13.234 1.629 1 98.81 283 ALA A O 1
ATOM 2303 N N . TRP A 1 284 ? 3.029 11.922 3.422 1 98.38 284 TRP A N 1
ATOM 2304 C CA . TRP A 1 284 ? 4.152 12.539 4.117 1 98.38 284 TRP A CA 1
ATOM 2305 C C . TRP A 1 284 ? 5.035 11.484 4.773 1 98.38 284 TRP A C 1
ATOM 2307 O O . TRP A 1 284 ? 4.59 10.367 5.031 1 98.38 284 TRP A O 1
ATOM 2317 N N . THR A 1 285 ? 6.297 11.664 4.969 1 97.19 285 THR A N 1
ATOM 2318 C CA . THR A 1 285 ? 7.227 12.531 4.258 1 97.19 285 THR A CA 1
ATOM 2319 C C . THR A 1 285 ? 8.008 11.75 3.211 1 97.19 285 THR A C 1
ATOM 2321 O O . THR A 1 285 ? 8.727 10.797 3.549 1 97.19 285 THR A O 1
ATOM 2324 N N . VAL A 1 286 ? 7.879 12.031 2.078 1 98.38 286 VAL A N 1
ATOM 2325 C CA . VAL A 1 286 ? 8.43 11.258 0.97 1 98.38 286 VAL A CA 1
ATOM 2326 C C . VAL A 1 286 ? 9.75 11.867 0.518 1 98.38 286 VAL A C 1
ATOM 2328 O O . VAL A 1 286 ? 9.773 12.922 -0.122 1 98.38 286 VAL A O 1
ATOM 2331 N N . ASN A 1 287 ? 10.875 11.141 0.754 1 97.56 287 ASN A N 1
ATOM 2332 C CA . ASN A 1 287 ? 12.188 11.688 0.442 1 97.56 287 ASN A CA 1
ATOM 2333 C C . ASN A 1 287 ? 12.922 10.844 -0.595 1 97.56 287 ASN A C 1
ATOM 2335 O O . ASN A 1 287 ? 14 11.211 -1.059 1 97.56 287 ASN A O 1
ATOM 2339 N N . ASP A 1 288 ? 12.375 9.688 -0.947 1 97.44 288 ASP A N 1
ATOM 2340 C CA . ASP A 1 288 ? 12.922 8.859 -2.014 1 97.44 288 ASP A CA 1
ATOM 2341 C C . ASP A 1 288 ? 12.32 9.227 -3.365 1 97.44 288 ASP A C 1
ATOM 2343 O O . ASP A 1 288 ? 11.094 9.281 -3.514 1 97.44 288 ASP A O 1
ATOM 2347 N N . LEU A 1 289 ? 13.18 9.484 -4.293 1 96.56 289 LEU A N 1
ATOM 2348 C CA . LEU A 1 289 ? 12.734 9.992 -5.586 1 96.56 289 LEU A CA 1
ATOM 2349 C C . LEU A 1 289 ? 11.859 8.961 -6.297 1 96.56 289 LEU A C 1
ATOM 2351 O O . LEU A 1 289 ? 10.836 9.312 -6.891 1 96.56 289 LEU A O 1
ATOM 2355 N N . SER A 1 290 ? 12.203 7.684 -6.281 1 95.94 290 SER A N 1
ATOM 2356 C CA . SER A 1 290 ? 11.43 6.648 -6.949 1 95.94 290 SER A CA 1
ATOM 2357 C C . SER A 1 290 ? 10.031 6.527 -6.348 1 95.94 290 SER A C 1
ATOM 2359 O O . SER A 1 290 ? 9.047 6.371 -7.074 1 95.94 290 SER A O 1
ATOM 2361 N N . GLU A 1 291 ? 10 6.637 -5.07 1 97.81 291 GLU A N 1
ATOM 2362 C CA . GLU A 1 291 ? 8.711 6.594 -4.387 1 97.81 291 GLU A CA 1
ATOM 2363 C C . GLU A 1 291 ? 7.863 7.82 -4.723 1 97.81 291 GLU A C 1
ATOM 2365 O O . GLU A 1 291 ? 6.66 7.703 -4.961 1 97.81 291 GLU A O 1
ATOM 2370 N N . ALA A 1 292 ? 8.531 8.93 -4.766 1 98.19 292 ALA A N 1
ATOM 2371 C CA . ALA A 1 292 ? 7.852 10.172 -5.109 1 98.19 292 ALA A CA 1
ATOM 2372 C C . ALA A 1 292 ? 7.273 10.109 -6.52 1 98.19 292 ALA A C 1
ATOM 2374 O O . ALA A 1 292 ? 6.129 10.508 -6.746 1 98.19 292 ALA A O 1
ATOM 2375 N N . ILE A 1 293 ? 8.031 9.586 -7.406 1 97.31 293 ILE A N 1
ATOM 2376 C CA . ILE A 1 293 ? 7.609 9.484 -8.797 1 97.31 293 ILE A CA 1
ATOM 2377 C C . ILE A 1 293 ? 6.41 8.547 -8.906 1 97.31 293 ILE A C 1
ATOM 2379 O O . ILE A 1 293 ? 5.434 8.852 -9.594 1 97.31 293 ILE A O 1
ATOM 2383 N N . TRP A 1 294 ? 6.453 7.438 -8.195 1 97.62 294 TRP A N 1
ATOM 2384 C CA . TRP A 1 294 ? 5.34 6.496 -8.195 1 97.62 294 TRP A CA 1
ATOM 2385 C C . TRP A 1 294 ? 4.07 7.16 -7.664 1 97.62 294 TRP A C 1
ATOM 2387 O O . TRP A 1 294 ? 3 7.035 -8.266 1 97.62 294 TRP A O 1
ATOM 2397 N N . MET A 1 295 ? 4.195 7.918 -6.586 1 98.38 295 MET A N 1
ATOM 2398 C CA . MET A 1 295 ? 3.029 8.555 -5.973 1 98.38 295 MET A CA 1
ATOM 2399 C C . MET A 1 295 ? 2.469 9.648 -6.875 1 98.38 295 MET A C 1
ATOM 2401 O O . MET A 1 295 ? 1.252 9.781 -7.008 1 98.38 295 MET A O 1
ATOM 2405 N N . ARG A 1 296 ? 3.305 10.344 -7.559 1 97.38 296 ARG A N 1
ATOM 2406 C CA . ARG A 1 296 ? 2.885 11.477 -8.383 1 97.38 296 ARG A CA 1
ATOM 2407 C C . ARG A 1 296 ? 2.385 11.008 -9.742 1 97.38 296 ARG A C 1
ATOM 2409 O O . ARG A 1 296 ? 1.329 11.445 -10.203 1 97.38 296 ARG A O 1
ATOM 2416 N N . LYS A 1 297 ? 3.049 10.094 -10.32 1 95.31 297 LYS A N 1
ATOM 2417 C CA . LYS A 1 297 ? 2.76 9.758 -11.711 1 95.31 297 LYS A CA 1
ATOM 2418 C C . LYS A 1 297 ? 1.755 8.609 -11.805 1 95.31 297 LYS A C 1
ATOM 2420 O O . LYS A 1 297 ? 0.955 8.555 -12.742 1 95.31 297 LYS A O 1
ATOM 2425 N N . VAL A 1 298 ? 1.861 7.684 -10.844 1 96.12 298 VAL A N 1
ATOM 2426 C CA . VAL A 1 298 ? 1 6.508 -10.906 1 96.12 298 VAL A CA 1
ATOM 2427 C C . VAL A 1 298 ? -0.234 6.727 -10.031 1 96.12 298 VAL A C 1
ATOM 2429 O O . VAL A 1 298 ? -1.366 6.555 -10.492 1 96.12 298 VAL A O 1
ATOM 2432 N N . LEU A 1 299 ? -0.031 7.18 -8.82 1 98.06 299 LEU A N 1
ATOM 2433 C CA . LEU A 1 299 ? -1.158 7.328 -7.902 1 98.06 299 LEU A CA 1
ATOM 2434 C C . LEU A 1 299 ? -1.81 8.695 -8.062 1 98.06 299 LEU A C 1
ATOM 2436 O O . LEU A 1 299 ? -2.947 8.898 -7.633 1 98.06 299 LEU A O 1
ATOM 2440 N N . ASP A 1 300 ? -1.086 9.672 -8.625 1 96.94 300 ASP A N 1
ATOM 2441 C CA . ASP A 1 300 ? -1.552 11.039 -8.844 1 96.94 300 ASP A CA 1
ATOM 2442 C C . ASP A 1 300 ? -1.987 11.688 -7.531 1 96.94 300 ASP A C 1
ATOM 2444 O O . ASP A 1 300 ? -3.098 12.211 -7.43 1 96.94 300 ASP A O 1
ATOM 2448 N N . ILE A 1 301 ? -1.112 11.562 -6.5 1 98.44 301 ILE A N 1
ATOM 2449 C CA . ILE A 1 301 ? -1.393 12.219 -5.23 1 98.44 301 ILE A CA 1
ATOM 2450 C C . ILE A 1 301 ? -0.253 13.172 -4.879 1 98.44 301 ILE A C 1
ATOM 2452 O O . ILE A 1 301 ? 0.895 12.953 -5.266 1 98.44 301 ILE A O 1
ATOM 2456 N N . PRO A 1 302 ? -0.601 14.289 -4.176 1 98.5 302 PRO A N 1
ATOM 2457 C CA . PRO A 1 302 ? 0.473 15.164 -3.711 1 98.5 302 PRO A CA 1
ATOM 2458 C C . PRO A 1 302 ? 1.296 14.547 -2.584 1 98.5 302 PRO A C 1
ATOM 2460 O O . PRO A 1 302 ? 0.837 13.617 -1.921 1 98.5 302 PRO A O 1
ATOM 2463 N N . ILE A 1 303 ? 2.523 15.102 -2.418 1 98.75 303 ILE A N 1
ATOM 2464 C CA . ILE A 1 303 ? 3.408 14.594 -1.375 1 98.75 303 ILE A CA 1
ATOM 2465 C C . ILE A 1 303 ? 4.035 15.758 -0.616 1 98.75 303 ILE A C 1
ATOM 2467 O O . ILE A 1 303 ? 4.133 16.875 -1.144 1 98.75 303 ILE A O 1
ATOM 2471 N N . LEU A 1 304 ? 4.316 15.555 0.633 1 98.75 304 LEU A N 1
ATOM 2472 C CA . LEU A 1 304 ? 5.203 16.406 1.415 1 98.75 304 LEU A CA 1
ATOM 2473 C C . LEU A 1 304 ? 6.602 15.812 1.499 1 98.75 304 LEU A C 1
ATOM 2475 O O . LEU A 1 304 ? 6.754 14.602 1.687 1 98.75 304 LEU A O 1
ATOM 2479 N N . THR A 1 305 ? 7.633 16.641 1.306 1 98.62 305 THR A N 1
ATOM 2480 C CA . THR A 1 305 ? 9.008 16.156 1.282 1 98.62 305 THR A CA 1
ATOM 2481 C C . THR A 1 305 ? 9.93 17.109 2.041 1 98.62 305 THR A C 1
ATOM 2483 O O . THR A 1 305 ? 9.656 18.297 2.139 1 98.62 305 THR A O 1
ATOM 2486 N N . ASP A 1 306 ? 11.008 16.547 2.535 1 98.19 306 ASP A N 1
ATOM 2487 C CA . ASP A 1 306 ? 12.078 17.344 3.131 1 98.19 306 ASP A CA 1
ATOM 2488 C C . ASP A 1 306 ? 13.031 17.875 2.061 1 98.19 306 ASP A C 1
ATOM 2490 O O . ASP A 1 306 ? 13.922 18.672 2.357 1 98.19 306 ASP A O 1
ATOM 2494 N N . LEU A 1 307 ? 12.836 17.438 0.842 1 97.06 307 LEU A N 1
ATOM 2495 C CA . LEU A 1 307 ? 13.711 17.766 -0.282 1 97.06 307 LEU A CA 1
ATOM 2496 C C . LEU A 1 307 ? 12.914 18.375 -1.431 1 97.06 307 LEU A C 1
ATOM 2498 O O . LEU A 1 307 ? 12.797 17.781 -2.5 1 97.06 307 LEU A O 1
ATOM 2502 N N . PRO A 1 308 ? 12.531 19.609 -1.238 1 96.88 308 PRO A N 1
ATOM 2503 C CA . PRO A 1 308 ? 11.711 20.219 -2.297 1 96.88 308 PRO A CA 1
ATOM 2504 C C . PRO A 1 308 ? 12.445 20.281 -3.637 1 96.88 308 PRO A C 1
ATOM 2506 O O . PRO A 1 308 ? 11.812 20.469 -4.68 1 96.88 308 PRO A O 1
ATOM 2509 N N . VAL A 1 309 ? 13.695 20.078 -3.658 1 93.44 309 VAL A N 1
ATOM 2510 C CA . VAL A 1 309 ? 14.453 20.062 -4.902 1 93.44 309 VAL A CA 1
ATOM 2511 C C . VAL A 1 309 ? 13.945 18.969 -5.816 1 93.44 309 VAL A C 1
ATOM 2513 O O . VAL A 1 309 ? 14.125 19.016 -7.035 1 93.44 309 VAL A O 1
ATOM 2516 N N . MET A 1 310 ? 13.289 17.984 -5.27 1 92.81 310 MET A N 1
ATOM 2517 C CA . MET A 1 310 ? 12.711 16.891 -6.055 1 92.81 310 MET A CA 1
ATOM 2518 C C . MET A 1 310 ? 11.633 17.422 -6.996 1 92.81 310 MET A C 1
ATOM 2520 O O . MET A 1 310 ? 11.234 16.734 -7.938 1 92.81 310 MET A O 1
ATOM 2524 N N . CYS A 1 311 ? 11.125 18.578 -6.766 1 89.88 311 CYS A N 1
ATOM 2525 C CA . CYS A 1 311 ? 10.07 19.172 -7.574 1 89.88 311 CYS A CA 1
ATOM 2526 C C . CYS A 1 311 ? 10.469 19.203 -9.047 1 89.88 311 CYS A C 1
ATOM 2528 O O . CYS A 1 311 ? 9.625 19.031 -9.93 1 89.88 311 CYS A O 1
ATOM 2530 N N . GLN A 1 312 ? 11.656 19.375 -9.266 1 87.88 312 GLN A N 1
ATOM 2531 C CA . GLN A 1 312 ? 12.156 19.453 -10.633 1 87.88 312 GLN A CA 1
ATOM 2532 C C . GLN A 1 312 ? 11.852 18.188 -11.414 1 87.88 312 GLN A C 1
ATOM 2534 O O . GLN A 1 312 ? 11.562 18.234 -12.609 1 87.88 312 GLN A O 1
ATOM 2539 N N . SER A 1 313 ? 11.812 17.078 -10.711 1 84.62 313 SER A N 1
ATOM 2540 C CA . SER A 1 313 ? 11.578 15.789 -11.336 1 84.62 313 SER A CA 1
ATOM 2541 C C . SER A 1 313 ? 10.102 15.406 -11.297 1 84.62 313 SER A C 1
ATOM 2543 O O . SER A 1 313 ? 9.68 14.461 -11.969 1 84.62 313 SER A O 1
ATOM 2545 N N . LEU A 1 314 ? 9.359 16.109 -10.562 1 86.75 314 LEU A N 1
ATOM 2546 C CA . LEU A 1 314 ? 8.016 15.641 -10.258 1 86.75 314 LEU A CA 1
ATOM 2547 C C . LEU A 1 314 ? 6.961 16.531 -10.906 1 86.75 314 LEU A C 1
ATOM 2549 O O . LEU A 1 314 ? 5.781 16.188 -10.953 1 86.75 314 LEU A O 1
ATOM 2553 N N . HIS A 1 315 ? 7.359 17.734 -11.305 1 79.44 315 HIS A N 1
ATOM 2554 C CA . HIS A 1 315 ? 6.434 18.609 -12.008 1 79.44 315 HIS A CA 1
ATOM 2555 C C . HIS A 1 315 ? 6.41 18.297 -13.5 1 79.44 315 HIS A C 1
ATOM 2557 O O . HIS A 1 315 ? 7.449 18 -14.094 1 79.44 315 HIS A O 1
ATOM 2563 N N . MET B 1 1 ? -19.984 -41.469 17.188 1 54.56 1 MET B N 1
ATOM 2564 C CA . MET B 1 1 ? -19.391 -40.281 16.578 1 54.56 1 MET B CA 1
ATOM 2565 C C . MET B 1 1 ? -20.328 -39.094 16.641 1 54.56 1 MET B C 1
ATOM 2567 O O . MET B 1 1 ? -19.922 -38 17.047 1 54.56 1 MET B O 1
ATOM 2571 N N . MET B 1 2 ? -21.562 -39.312 16.438 1 65.5 2 MET B N 1
ATOM 2572 C CA . MET B 1 2 ? -22.578 -38.25 16.453 1 65.5 2 MET B CA 1
ATOM 2573 C C . MET B 1 2 ? -22.891 -37.844 17.875 1 65.5 2 MET B C 1
ATOM 2575 O O . MET B 1 2 ? -23.078 -36.656 18.141 1 65.5 2 MET B O 1
ATOM 2579 N N . GLU B 1 3 ? -22.984 -38.781 18.703 1 62.56 3 GLU B N 1
ATOM 2580 C CA . GLU B 1 3 ? -23.281 -38.469 20.109 1 62.56 3 GLU B CA 1
ATOM 2581 C C . GLU B 1 3 ? -22.156 -37.625 20.734 1 62.56 3 GLU B C 1
ATOM 2583 O O . GLU B 1 3 ? -22.422 -36.688 21.469 1 62.56 3 GLU B O 1
ATOM 2588 N N . PHE B 1 4 ? -20.969 -38 20.406 1 59.69 4 PHE B N 1
ATOM 2589 C CA . PHE B 1 4 ? -19.812 -37.281 20.906 1 59.69 4 PHE B CA 1
ATOM 2590 C C . PHE B 1 4 ? -19.781 -35.875 20.359 1 59.69 4 PHE B C 1
ATOM 2592 O O . PHE B 1 4 ? -19.531 -34.906 21.078 1 59.69 4 PHE B O 1
ATOM 2599 N N . LEU B 1 5 ? -20.078 -35.75 19.109 1 63.72 5 LEU B N 1
ATOM 2600 C CA . LEU B 1 5 ? -20.141 -34.406 18.5 1 63.72 5 LEU B CA 1
ATOM 2601 C C . LEU B 1 5 ? -21.25 -33.594 19.125 1 63.72 5 LEU B C 1
ATOM 2603 O O . LEU B 1 5 ? -21.078 -32.375 19.328 1 63.72 5 LEU B O 1
ATOM 2607 N N . GLY B 1 6 ? -22.297 -34.25 19.422 1 59.78 6 GLY B N 1
ATOM 2608 C CA . GLY B 1 6 ? -23.391 -33.562 20.078 1 59.78 6 GLY B CA 1
ATOM 2609 C C . GLY B 1 6 ? -23.047 -33.062 21.469 1 59.78 6 GLY B C 1
ATOM 2610 O O . GLY B 1 6 ? -23.375 -31.938 21.828 1 59.78 6 GLY B O 1
ATOM 2611 N N . ALA B 1 7 ? -22.516 -34 22.25 1 62.25 7 ALA B N 1
ATOM 2612 C CA . ALA B 1 7 ? -22.109 -33.625 23.594 1 62.25 7 ALA B CA 1
ATOM 2613 C C . ALA B 1 7 ? -21.062 -32.5 23.562 1 62.25 7 ALA B C 1
ATOM 2615 O O . ALA B 1 7 ? -21.125 -31.578 24.375 1 62.25 7 ALA B O 1
ATOM 2616 N N . LEU B 1 8 ? -20.141 -32.562 22.641 1 60 8 LEU B N 1
ATOM 2617 C CA . LEU B 1 8 ? -19.125 -31.516 22.484 1 60 8 LEU B CA 1
ATOM 2618 C C . LEU B 1 8 ? -19.781 -30.172 22.141 1 60 8 LEU B C 1
ATOM 2620 O O . LEU B 1 8 ? -19.391 -29.141 22.688 1 60 8 LEU B O 1
ATOM 2624 N N . LEU B 1 9 ? -20.703 -30.297 21.297 1 62.66 9 LEU B N 1
ATOM 2625 C CA . LEU B 1 9 ? -21.438 -29.094 20.953 1 62.66 9 LEU B CA 1
ATOM 2626 C C . LEU B 1 9 ? -22.156 -28.531 22.188 1 62.66 9 LEU B C 1
ATOM 2628 O O . LEU B 1 9 ? -22.203 -27.312 22.375 1 62.66 9 LEU B O 1
ATOM 2632 N N . LEU B 1 10 ? -22.781 -29.359 22.922 1 61.09 10 LEU B N 1
ATOM 2633 C CA . LEU B 1 10 ? -23.484 -28.938 24.125 1 61.09 10 LEU B CA 1
ATOM 2634 C C . LEU B 1 10 ? -22.516 -28.281 25.109 1 61.09 10 LEU B C 1
ATOM 2636 O O . LEU B 1 10 ? -22.859 -27.281 25.75 1 61.09 10 LEU B O 1
ATOM 2640 N N . VAL B 1 11 ? -21.438 -28.906 25.328 1 58 11 VAL B N 1
ATOM 2641 C CA . VAL B 1 11 ? -20.422 -28.344 26.219 1 58 11 VAL B CA 1
ATOM 2642 C C . VAL B 1 11 ? -19.953 -27 25.688 1 58 11 VAL B C 1
ATOM 2644 O O . VAL B 1 11 ? -19.781 -26.047 26.453 1 58 11 VAL B O 1
ATOM 2647 N N . LEU B 1 12 ? -19.719 -26.938 24.406 1 64.88 12 LEU B N 1
ATOM 2648 C CA . LEU B 1 12 ? -19.266 -25.688 23.797 1 64.88 12 LEU B CA 1
ATOM 2649 C C . LEU B 1 12 ? -20.297 -24.594 23.953 1 64.88 12 LEU B C 1
ATOM 2651 O O . LEU B 1 12 ? -19.953 -23.422 24.172 1 64.88 12 LEU B O 1
ATOM 2655 N N . LEU B 1 13 ? -21.5 -25.016 23.859 1 61.91 13 LEU B N 1
ATOM 2656 C CA . LEU B 1 13 ? -22.578 -24.047 24.047 1 61.91 13 LEU B CA 1
ATOM 2657 C C . LEU B 1 13 ? -22.688 -23.625 25.5 1 61.91 13 LEU B C 1
ATOM 2659 O O . LEU B 1 13 ? -23.062 -22.484 25.797 1 61.91 13 LEU B O 1
ATOM 2663 N N . LYS B 1 14 ? -22.422 -24.531 26.312 1 63.28 14 LYS B N 1
ATOM 2664 C CA . LYS B 1 14 ? -22.531 -24.203 27.719 1 63.28 14 LYS B CA 1
ATOM 2665 C C . LYS B 1 14 ? -21.328 -23.391 28.203 1 63.28 14 LYS B C 1
ATOM 2667 O O . LYS B 1 14 ? -21.453 -22.609 29.141 1 63.28 14 LYS B O 1
ATOM 2672 N N . TRP B 1 15 ? -20.266 -23.828 27.5 1 66.62 15 TRP B N 1
ATOM 2673 C CA . TRP B 1 15 ? -19.062 -23.125 27.938 1 66.62 15 TRP B CA 1
ATOM 2674 C C . TRP B 1 15 ? -18.375 -22.438 26.75 1 66.62 15 TRP B C 1
ATOM 2676 O O . TRP B 1 15 ? -17.359 -22.938 26.25 1 66.62 15 TRP B O 1
ATOM 2686 N N . PRO B 1 16 ? -18.906 -21.344 26.438 1 69.38 16 PRO B N 1
ATOM 2687 C CA . PRO B 1 16 ? -18.453 -20.625 25.25 1 69.38 16 PRO B CA 1
ATOM 2688 C C . PRO B 1 16 ? -16.969 -20.266 25.297 1 69.38 16 PRO B C 1
ATOM 2690 O O . PRO B 1 16 ? -16.359 -20.062 24.25 1 69.38 16 PRO B O 1
ATOM 2693 N N . ILE B 1 17 ? -16.422 -20.422 26.5 1 70.5 17 ILE B N 1
ATOM 2694 C CA . ILE B 1 17 ? -15.008 -20.125 26.625 1 70.5 17 ILE B CA 1
ATOM 2695 C C . ILE B 1 17 ? -14.18 -21.188 25.906 1 70.5 17 ILE B C 1
ATOM 2697 O O . ILE B 1 17 ? -13.062 -20.922 25.453 1 70.5 17 ILE B O 1
ATOM 2701 N N . PHE B 1 18 ? -14.75 -22.297 25.781 1 72.88 18 PHE B N 1
ATOM 2702 C CA . PHE B 1 18 ? -14 -23.406 25.203 1 72.88 18 PHE B CA 1
ATOM 2703 C C . PHE B 1 18 ? -13.914 -23.266 23.688 1 72.88 18 PHE B C 1
ATOM 2705 O O . PHE B 1 18 ? -13.031 -23.844 23.047 1 72.88 18 PHE B O 1
ATOM 2712 N N . ILE B 1 19 ? -14.734 -22.484 23.203 1 76.12 19 ILE B N 1
ATOM 2713 C CA . ILE B 1 19 ? -14.766 -22.344 21.75 1 76.12 19 ILE B CA 1
ATOM 2714 C C . ILE B 1 19 ? -13.461 -21.688 21.266 1 76.12 19 ILE B C 1
ATOM 2716 O O . ILE B 1 19 ? -12.773 -22.234 20.406 1 76.12 19 ILE B O 1
ATOM 2720 N N . PRO B 1 20 ? -13.148 -20.609 21.891 1 79.62 20 PRO B N 1
ATOM 2721 C CA . PRO B 1 20 ? -11.875 -20.031 21.469 1 79.62 20 PRO B CA 1
ATOM 2722 C C . PRO B 1 20 ? -10.68 -20.938 21.75 1 79.62 20 PRO B C 1
ATOM 2724 O O . PRO B 1 20 ? -9.734 -20.984 20.953 1 79.62 20 PRO B O 1
ATOM 2727 N N . LEU B 1 21 ? -10.727 -21.672 22.75 1 82.69 21 LEU B N 1
ATOM 2728 C CA . LEU B 1 21 ? -9.625 -22.578 23.078 1 82.69 21 LEU B CA 1
ATOM 2729 C C . LEU B 1 21 ? -9.539 -23.719 22.062 1 82.69 21 LEU B C 1
ATOM 2731 O O . LEU B 1 21 ? -8.445 -24.094 21.656 1 82.69 21 LEU B O 1
ATOM 2735 N N . MET B 1 22 ? -10.633 -24.234 21.781 1 84.25 22 MET B N 1
ATOM 2736 C CA . MET B 1 22 ? -10.656 -25.297 20.781 1 84.25 22 MET B CA 1
ATOM 2737 C C . MET B 1 22 ? -10.18 -24.781 19.422 1 84.25 22 MET B C 1
ATOM 2739 O O . MET B 1 22 ? -9.469 -25.484 18.703 1 84.25 22 MET B O 1
ATOM 2743 N N . ALA B 1 23 ? -10.578 -23.609 19.141 1 85.38 23 ALA B N 1
ATOM 2744 C CA . ALA B 1 23 ? -10.141 -23.016 17.875 1 85.38 23 ALA B CA 1
ATOM 2745 C C . ALA B 1 23 ? -8.633 -22.812 17.859 1 85.38 23 ALA B C 1
ATOM 2747 O O . ALA B 1 23 ? -7.98 -23.094 16.844 1 85.38 23 ALA B O 1
ATOM 2748 N N . ILE B 1 24 ? -8.188 -22.438 18.938 1 86.56 24 ILE B N 1
ATOM 2749 C CA . ILE B 1 24 ? -6.746 -22.25 19.047 1 86.56 24 ILE B CA 1
ATOM 2750 C C . ILE B 1 24 ? -6.027 -23.578 18.922 1 86.56 24 ILE B C 1
ATOM 2752 O O . ILE B 1 24 ? -5.027 -23.688 18.203 1 86.56 24 ILE B O 1
ATOM 2756 N N . ALA B 1 25 ? -6.547 -24.562 19.594 1 86.81 25 ALA B N 1
ATOM 2757 C CA . ALA B 1 25 ? -5.949 -25.891 19.5 1 86.81 25 ALA B CA 1
ATOM 2758 C C . ALA B 1 25 ? -5.996 -26.422 18.078 1 86.81 25 ALA B C 1
ATOM 2760 O O . ALA B 1 25 ? -5.016 -26.984 17.578 1 86.81 25 ALA B O 1
ATOM 2761 N N . ALA B 1 26 ? -7.062 -26.281 17.484 1 88.69 26 ALA B N 1
ATOM 2762 C CA . ALA B 1 26 ? -7.215 -26.719 16.094 1 88.69 26 ALA B CA 1
ATOM 2763 C C . ALA B 1 26 ? -6.242 -25.984 15.18 1 88.69 26 ALA B C 1
ATOM 2765 O O . ALA B 1 26 ? -5.652 -26.594 14.281 1 88.69 26 ALA B O 1
ATOM 2766 N N . TYR B 1 27 ? -6.145 -24.75 15.383 1 89.56 27 TYR B N 1
ATOM 2767 C CA . TYR B 1 27 ? -5.203 -23.938 14.602 1 89.56 27 TYR B CA 1
ATOM 2768 C C . TYR B 1 27 ? -3.801 -24.531 14.672 1 89.56 27 TYR B C 1
ATOM 2770 O O . TYR B 1 27 ? -3.172 -24.781 13.641 1 89.56 27 TYR B O 1
ATOM 2778 N N . PHE B 1 28 ? -3.359 -24.875 15.82 1 90.06 28 PHE B N 1
ATOM 2779 C CA . PHE B 1 28 ? -1.984 -25.328 15.977 1 90.06 28 PHE B CA 1
ATOM 2780 C C . PHE B 1 28 ? -1.854 -26.781 15.547 1 90.06 28 PHE B C 1
ATOM 2782 O O . PHE B 1 28 ? -0.793 -27.203 15.078 1 90.06 28 PHE B O 1
ATOM 2789 N N . MET B 1 29 ? -2.924 -27.5 15.664 1 90.19 29 MET B N 1
ATOM 2790 C CA . MET B 1 29 ? -2.902 -28.906 15.266 1 90.19 29 MET B CA 1
ATOM 2791 C C . MET B 1 29 ? -2.854 -29.047 13.75 1 90.19 29 MET B C 1
ATOM 2793 O O . MET B 1 29 ? -2.193 -29.938 13.227 1 90.19 29 MET B O 1
ATOM 2797 N N . PHE B 1 30 ? -3.52 -28.125 13.055 1 93.38 30 PHE B N 1
ATOM 2798 C CA . PHE B 1 30 ? -3.697 -28.328 11.617 1 93.38 30 PHE B CA 1
ATOM 2799 C C . PHE B 1 30 ? -2.824 -27.359 10.828 1 93.38 30 PHE B C 1
ATOM 2801 O O . PHE B 1 30 ? -2.744 -27.453 9.602 1 93.38 30 PHE B O 1
ATOM 2808 N N . LYS B 1 31 ? -2.182 -26.516 11.492 1 94.06 31 LYS B N 1
ATOM 2809 C CA . LYS B 1 31 ? -1.304 -25.547 10.828 1 94.06 31 LYS B CA 1
ATOM 2810 C C . LYS B 1 31 ? -0.124 -26.25 10.164 1 94.06 31 LYS B C 1
ATOM 2812 O O . LYS B 1 31 ? 0.452 -27.188 10.727 1 94.06 31 LYS B O 1
ATOM 2817 N N . ASN B 1 32 ? 0.126 -25.859 8.914 1 94 32 ASN B N 1
ATOM 2818 C CA . ASN B 1 32 ? 1.312 -26.344 8.219 1 94 32 ASN B CA 1
ATOM 2819 C C . ASN B 1 32 ? 2.584 -25.688 8.75 1 94 32 ASN B C 1
ATOM 2821 O O . ASN B 1 32 ? 2.576 -24.516 9.102 1 94 32 ASN B O 1
ATOM 2825 N N . SER B 1 33 ? 3.621 -26.422 8.836 1 87.56 33 SER B N 1
ATOM 2826 C CA . SER B 1 33 ? 4.914 -25.875 9.242 1 87.56 33 SER B CA 1
ATOM 2827 C C . SER B 1 33 ? 5.719 -25.391 8.047 1 87.56 33 SER B C 1
ATOM 2829 O O . SER B 1 33 ? 5.676 -26 6.973 1 87.56 33 SER B O 1
ATOM 2831 N N . ARG B 1 34 ? 6.406 -24.359 8.242 1 85.06 34 ARG B N 1
ATOM 2832 C CA . ARG B 1 34 ? 7.301 -23.844 7.215 1 85.06 34 ARG B CA 1
ATOM 2833 C C . ARG B 1 34 ? 8.75 -24.234 7.492 1 85.06 34 ARG B C 1
ATOM 2835 O O . ARG B 1 34 ? 9.375 -23.703 8.406 1 85.06 34 ARG B O 1
ATOM 2842 N N . LYS B 1 35 ? 9.234 -25.234 6.883 1 81.31 35 LYS B N 1
ATOM 2843 C CA . LYS B 1 35 ? 10.594 -25.734 7.062 1 81.31 35 LYS B CA 1
ATOM 2844 C C . LYS B 1 35 ? 11.445 -25.469 5.824 1 81.31 35 LYS B C 1
ATOM 2846 O O . LYS B 1 35 ? 12.438 -26.156 5.59 1 81.31 35 LYS B O 1
ATOM 2851 N N . THR B 1 36 ? 11.07 -24.438 5.082 1 88.19 36 THR B N 1
ATOM 2852 C CA . THR B 1 36 ? 11.695 -24.25 3.777 1 88.19 36 THR B CA 1
ATOM 2853 C C . THR B 1 36 ? 12.477 -22.938 3.738 1 88.19 36 THR B C 1
ATOM 2855 O O . THR B 1 36 ? 12.695 -22.375 2.664 1 88.19 36 THR B O 1
ATOM 2858 N N . GLN B 1 37 ? 12.906 -22.469 4.848 1 89.62 37 GLN B N 1
ATOM 2859 C CA . GLN B 1 37 ? 13.539 -21.156 4.891 1 89.62 37 GLN B CA 1
ATOM 2860 C C . GLN B 1 37 ? 14.797 -21.141 4.027 1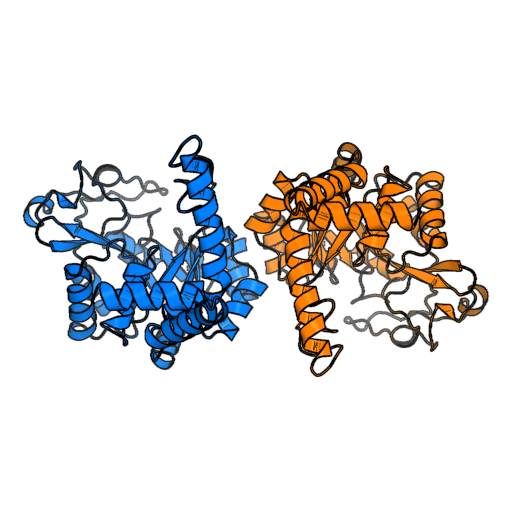 89.62 37 GLN B C 1
ATOM 2862 O O . GLN B 1 37 ? 15 -20.203 3.242 1 89.62 37 GLN B O 1
ATOM 2867 N N . HIS B 1 38 ? 15.594 -22.125 4.109 1 92.12 38 HIS B N 1
ATOM 2868 C CA . HIS B 1 38 ? 16.828 -22.172 3.334 1 92.12 38 HIS B CA 1
ATOM 2869 C C . HIS B 1 38 ? 16.531 -22.25 1.839 1 92.12 38 HIS B C 1
ATOM 2871 O O . HIS B 1 38 ? 17.156 -21.547 1.045 1 92.12 38 HIS B O 1
ATOM 2877 N N . THR B 1 39 ? 15.57 -23.109 1.484 1 95.56 39 THR B N 1
ATOM 2878 C CA . THR B 1 39 ? 15.164 -23.234 0.09 1 95.56 39 THR B CA 1
ATOM 2879 C C . THR B 1 39 ? 14.594 -21.922 -0.433 1 95.56 39 THR B C 1
ATOM 2881 O O . THR B 1 39 ? 14.891 -21.516 -1.559 1 95.56 39 THR B O 1
ATOM 2884 N N . ALA B 1 40 ? 13.836 -21.297 0.394 1 96.56 40 ALA B N 1
ATOM 2885 C CA . ALA B 1 40 ? 13.258 -20 0.02 1 96.56 40 ALA B CA 1
ATOM 2886 C C . ALA B 1 40 ? 14.352 -18.953 -0.197 1 96.56 40 ALA B C 1
ATOM 2888 O O . ALA B 1 40 ? 14.305 -18.188 -1.161 1 96.56 40 ALA B O 1
ATOM 2889 N N . ASP B 1 41 ? 15.352 -18.922 0.662 1 96.25 41 ASP B N 1
ATOM 2890 C CA . ASP B 1 41 ? 16.453 -17.969 0.526 1 96.25 41 ASP B CA 1
ATOM 2891 C C . ASP B 1 41 ? 17.172 -18.156 -0.812 1 96.25 41 ASP B C 1
ATOM 2893 O O . ASP B 1 41 ? 17.484 -17.172 -1.486 1 96.25 41 ASP B O 1
ATOM 2897 N N . ARG B 1 42 ? 17.359 -19.359 -1.166 1 96 42 ARG B N 1
ATOM 2898 C CA . ARG B 1 42 ? 18.047 -19.656 -2.422 1 96 42 ARG B CA 1
ATOM 2899 C C . ARG B 1 42 ? 17.172 -19.281 -3.617 1 96 42 ARG B C 1
ATOM 2901 O O . ARG B 1 42 ? 17.656 -18.703 -4.586 1 96 42 ARG B O 1
ATOM 2908 N N . PHE B 1 43 ? 15.953 -19.609 -3.531 1 97.75 43 PHE B N 1
ATOM 2909 C CA . PHE B 1 43 ? 15.016 -19.328 -4.609 1 97.75 43 PHE B CA 1
ATOM 2910 C C . PHE B 1 43 ? 14.906 -17.812 -4.852 1 97.75 43 PHE B C 1
ATOM 2912 O O . PHE B 1 43 ? 14.969 -17.359 -5.996 1 97.75 43 PHE B O 1
ATOM 2919 N N . PHE B 1 44 ? 14.836 -17.047 -3.809 1 97.75 44 PHE B N 1
ATOM 2920 C CA . PHE B 1 44 ? 14.531 -15.625 -3.936 1 97.75 44 PHE B CA 1
ATOM 2921 C C . PHE B 1 44 ? 15.805 -14.805 -4.082 1 97.75 44 PHE B C 1
ATOM 2923 O O . PHE B 1 44 ? 15.75 -13.594 -4.336 1 97.75 44 PHE B O 1
ATOM 2930 N N . ALA B 1 45 ? 16.984 -15.344 -3.916 1 95.56 45 ALA B N 1
ATOM 2931 C CA . ALA B 1 45 ? 18.25 -14.641 -3.992 1 95.56 45 ALA B CA 1
ATOM 2932 C C . ALA B 1 45 ? 18.422 -13.953 -5.344 1 95.56 45 ALA B C 1
ATOM 2934 O O . ALA B 1 45 ? 18.938 -12.836 -5.418 1 95.56 45 ALA B O 1
ATOM 2935 N N . ASP B 1 46 ? 17.938 -14.57 -6.371 1 94.44 46 ASP B N 1
ATOM 2936 C CA . ASP B 1 46 ? 18.141 -14 -7.695 1 94.44 46 ASP B CA 1
ATOM 2937 C C . ASP B 1 46 ? 16.812 -13.812 -8.43 1 94.44 46 ASP B C 1
ATOM 2939 O O . ASP B 1 46 ? 16.781 -13.758 -9.656 1 94.44 46 ASP B O 1
ATOM 2943 N N . PHE B 1 47 ? 15.734 -13.828 -7.762 1 97.25 47 PHE B N 1
ATOM 2944 C CA . PHE B 1 47 ? 14.422 -13.562 -8.344 1 97.25 47 PHE B CA 1
ATOM 2945 C C . PHE B 1 47 ? 14.039 -12.102 -8.156 1 97.25 47 PHE B C 1
ATOM 2947 O O . PHE B 1 47 ? 13.648 -11.688 -7.055 1 97.25 47 PHE B O 1
ATOM 2954 N N . LYS B 1 48 ? 14.133 -11.336 -9.227 1 97.5 48 LYS B N 1
ATOM 2955 C CA . LYS B 1 48 ? 13.781 -9.922 -9.188 1 97.5 48 LYS B CA 1
ATOM 2956 C C . LYS B 1 48 ? 12.586 -9.617 -10.078 1 97.5 48 LYS B C 1
ATOM 2958 O O . LYS B 1 48 ? 11.648 -8.938 -9.656 1 97.5 48 LYS B O 1
ATOM 2963 N N . VAL B 1 49 ? 12.625 -10.188 -11.242 1 98.31 49 VAL B N 1
ATOM 2964 C CA . VAL B 1 49 ? 11.562 -9.938 -12.211 1 98.31 49 VAL B CA 1
ATOM 2965 C C . VAL B 1 49 ? 11.172 -11.242 -12.898 1 98.31 49 VAL B C 1
ATOM 2967 O O . VAL B 1 49 ? 12.039 -11.969 -13.414 1 98.31 49 VAL B O 1
ATOM 2970 N N . GLY B 1 50 ? 9.93 -11.547 -12.867 1 98.56 50 GLY B N 1
ATOM 2971 C CA . GLY B 1 50 ? 9.398 -12.719 -13.547 1 98.56 50 GLY B CA 1
ATOM 2972 C C . GLY B 1 50 ? 8.469 -12.375 -14.688 1 98.56 50 GLY B C 1
ATOM 2973 O O . GLY B 1 50 ? 7.727 -11.391 -14.625 1 98.56 50 GLY B O 1
ATOM 2974 N N . GLY B 1 51 ? 8.562 -13.18 -15.727 1 98.69 51 GLY B N 1
ATOM 2975 C CA . GLY B 1 51 ? 7.633 -13.039 -16.844 1 98.69 51 GLY B CA 1
ATOM 2976 C C . GLY B 1 51 ? 6.293 -13.711 -16.578 1 98.69 51 GLY B C 1
ATOM 2977 O O . GLY B 1 51 ? 6.211 -14.938 -16.469 1 98.69 51 GLY B O 1
ATOM 2978 N N . HIS B 1 52 ? 5.238 -12.906 -16.453 1 98.75 52 HIS B N 1
ATOM 2979 C CA . HIS B 1 52 ? 3.871 -13.383 -16.281 1 98.75 52 HIS B CA 1
ATOM 2980 C C . HIS B 1 52 ? 3.355 -14.062 -17.547 1 98.75 52 HIS B C 1
ATOM 2982 O O . HIS B 1 52 ? 3.115 -13.391 -18.562 1 98.75 52 HIS B O 1
ATOM 2988 N N . ARG B 1 53 ? 3.268 -15.391 -17.484 1 98.56 53 ARG B N 1
ATOM 2989 C CA . ARG B 1 53 ? 2.91 -16.203 -18.656 1 98.56 53 ARG B CA 1
ATOM 2990 C C . ARG B 1 53 ? 3.928 -16.016 -19.766 1 98.56 53 ARG B C 1
ATOM 2992 O O . ARG B 1 53 ? 3.576 -16.078 -20.953 1 98.56 53 ARG B O 1
ATOM 2999 N N . GLY B 1 54 ? 5.129 -15.75 -19.391 1 98 54 GLY B N 1
ATOM 3000 C CA . GLY B 1 54 ? 6.223 -15.477 -20.312 1 98 54 GLY B CA 1
ATOM 3001 C C . GLY B 1 54 ? 6.32 -14.016 -20.703 1 98 54 GLY B C 1
ATOM 3002 O O . GLY B 1 54 ? 6.535 -13.148 -19.859 1 98 54 GLY B O 1
ATOM 3003 N N . SER B 1 55 ? 6.277 -13.734 -21.969 1 97.31 55 SER B N 1
ATOM 3004 C CA . SER B 1 55 ? 6.176 -12.398 -22.547 1 97.31 55 SER B CA 1
ATOM 3005 C C . SER B 1 55 ? 4.93 -12.273 -23.422 1 97.31 55 SER B C 1
ATOM 3007 O O . SER B 1 55 ? 5.031 -12.242 -24.656 1 97.31 55 SER B O 1
ATOM 3009 N N . PRO B 1 56 ? 3.807 -12.117 -22.781 1 96.62 56 PRO B N 1
ATOM 3010 C CA . PRO B 1 56 ? 2.535 -12.305 -23.484 1 96.62 56 PRO B CA 1
ATOM 3011 C C . PRO B 1 56 ? 2.219 -11.164 -24.453 1 96.62 56 PRO B C 1
ATOM 3013 O O . PRO B 1 56 ? 1.31 -11.281 -25.281 1 96.62 56 PRO B O 1
ATOM 3016 N N . LYS B 1 57 ? 2.951 -10.07 -24.422 1 95.19 57 LYS B N 1
ATOM 3017 C CA . LYS B 1 57 ? 2.732 -8.977 -25.359 1 95.19 57 LYS B CA 1
ATOM 3018 C C . LYS B 1 57 ? 3.447 -9.234 -26.688 1 95.19 57 LYS B C 1
ATOM 3020 O O . LYS B 1 57 ? 3.104 -8.641 -27.703 1 95.19 57 LYS B O 1
ATOM 3025 N N . LEU B 1 58 ? 4.402 -10.164 -26.641 1 94.06 58 LEU B N 1
ATOM 3026 C CA . LEU B 1 58 ? 5.215 -10.375 -27.844 1 94.06 58 LEU B CA 1
ATOM 3027 C C . LEU B 1 58 ? 5.023 -11.789 -28.391 1 94.06 58 LEU B C 1
ATOM 3029 O O . LEU B 1 58 ? 5.238 -12.039 -29.578 1 94.06 58 LEU B O 1
ATOM 3033 N N . GLU B 1 59 ? 4.703 -12.766 -27.531 1 95.12 59 GLU B N 1
ATOM 3034 C CA . GLU B 1 59 ? 4.484 -14.164 -27.891 1 95.12 59 GLU B CA 1
ATOM 3035 C C . GLU B 1 59 ? 3.234 -14.719 -27.219 1 95.12 59 GLU B C 1
ATOM 3037 O O . GLU B 1 59 ? 2.787 -14.195 -26.188 1 95.12 59 GLU B O 1
ATOM 3042 N N . PRO B 1 60 ? 2.605 -15.742 -27.781 1 95.88 60 PRO B N 1
ATOM 3043 C CA . PRO B 1 60 ? 1.408 -16.312 -27.156 1 95.88 60 PRO B CA 1
ATOM 3044 C C . PRO B 1 60 ? 1.654 -16.797 -25.734 1 95.88 60 PRO B C 1
ATOM 3046 O O . PRO B 1 60 ? 2.613 -17.531 -25.469 1 95.88 60 PRO B O 1
ATOM 3049 N N . GLU B 1 61 ? 0.836 -16.359 -24.859 1 97.5 61 GLU B N 1
ATOM 3050 C CA . GLU B 1 61 ? 0.998 -16.656 -23.438 1 97.5 61 GLU B CA 1
ATOM 3051 C C . GLU B 1 61 ? 1.045 -18.156 -23.188 1 97.5 61 GLU B C 1
ATOM 3053 O O . GLU B 1 61 ? 0.426 -18.938 -23.922 1 97.5 61 GLU B O 1
ATOM 3058 N N . ASN B 1 62 ? 1.79 -18.562 -22.141 1 98.06 62 ASN B N 1
ATOM 3059 C CA . ASN B 1 62 ? 1.824 -19.953 -21.672 1 98.06 62 ASN B CA 1
ATOM 3060 C C . ASN B 1 62 ? 2.309 -20.906 -22.766 1 98.06 62 ASN B C 1
ATOM 3062 O O . ASN B 1 62 ? 1.756 -22 -22.922 1 98.06 62 ASN B O 1
ATOM 3066 N N . THR B 1 63 ? 3.291 -20.453 -23.531 1 97.25 63 THR B N 1
ATOM 3067 C CA . THR B 1 63 ? 3.934 -21.266 -24.562 1 97.25 63 THR B CA 1
ATOM 3068 C C . THR B 1 63 ? 5.453 -21.188 -24.438 1 97.25 63 THR B C 1
ATOM 3070 O O . THR B 1 63 ? 5.984 -20.281 -23.797 1 97.25 63 THR B O 1
ATOM 3073 N N . ILE B 1 64 ? 6.098 -22.172 -25.047 1 97.12 64 ILE B N 1
ATOM 3074 C CA . ILE B 1 64 ? 7.559 -22.203 -25 1 97.12 64 ILE B CA 1
ATOM 3075 C C . ILE B 1 64 ? 8.117 -20.938 -25.672 1 97.12 64 ILE B C 1
ATOM 3077 O O . ILE B 1 64 ? 9.008 -20.281 -25.125 1 97.12 64 ILE B O 1
ATOM 3081 N N . PRO B 1 65 ? 7.531 -20.5 -26.812 1 96.31 65 PRO B N 1
ATOM 3082 C CA . PRO B 1 65 ? 8.016 -19.25 -27.391 1 96.31 65 PRO B CA 1
ATOM 3083 C C . PRO B 1 65 ? 7.895 -18.062 -26.438 1 96.31 65 PRO B C 1
ATOM 3085 O O . PRO B 1 65 ? 8.789 -17.203 -26.391 1 96.31 65 PRO B O 1
ATOM 3088 N N . SER B 1 66 ? 6.812 -17.984 -25.734 1 97.12 66 SER B N 1
ATOM 3089 C CA . SER B 1 66 ? 6.629 -16.891 -24.781 1 97.12 66 SER B CA 1
ATOM 3090 C C . SER B 1 66 ? 7.691 -16.938 -23.688 1 97.12 66 SER B C 1
ATOM 3092 O O . SER B 1 66 ? 8.219 -15.898 -23.297 1 97.12 66 SER B O 1
ATOM 3094 N N . PHE B 1 67 ? 8.039 -18.109 -23.266 1 98.38 67 PHE B N 1
ATOM 3095 C CA . PHE B 1 67 ? 9.023 -18.281 -22.203 1 98.38 67 PHE B CA 1
ATOM 3096 C C . PHE B 1 67 ? 10.43 -17.984 -22.734 1 98.38 67 PHE B C 1
ATOM 3098 O O . PHE B 1 67 ? 11.242 -17.375 -22.031 1 98.38 67 PHE B O 1
ATOM 3105 N N . GLU B 1 68 ? 10.656 -18.438 -23.906 1 97.44 68 GLU B N 1
ATOM 3106 C CA . GLU B 1 68 ? 11.922 -18.094 -24.547 1 97.44 68 GLU B CA 1
ATOM 3107 C C . GLU B 1 68 ? 12.094 -16.578 -24.672 1 97.44 68 GLU B C 1
ATOM 3109 O O . GLU B 1 68 ? 13.172 -16.047 -24.391 1 97.44 68 GLU B O 1
ATOM 3114 N N . GLN B 1 69 ? 11.047 -15.953 -25.062 1 96.38 69 GLN B N 1
ATOM 3115 C CA . GLN B 1 69 ? 11.086 -14.508 -25.219 1 96.38 69 GLN B CA 1
ATOM 3116 C C . GLN B 1 69 ? 11.328 -13.812 -23.891 1 96.38 69 GLN B C 1
ATOM 3118 O O . GLN B 1 69 ? 12.117 -12.867 -23.812 1 96.38 69 GLN B O 1
ATOM 3123 N N . ALA B 1 70 ? 10.68 -14.258 -22.875 1 98.06 70 ALA B N 1
ATOM 3124 C CA . ALA B 1 70 ? 10.891 -13.688 -21.547 1 98.06 70 ALA B CA 1
ATOM 3125 C C . ALA B 1 70 ? 12.344 -13.844 -21.109 1 98.06 70 ALA B C 1
ATOM 3127 O O . ALA B 1 70 ? 12.938 -12.906 -20.562 1 98.06 70 ALA B O 1
ATOM 3128 N N . LYS B 1 71 ? 12.891 -15.016 -21.328 1 98.19 71 LYS B N 1
ATOM 3129 C CA . LYS B 1 71 ? 14.297 -15.242 -21.016 1 98.19 71 LYS B CA 1
ATOM 3130 C C . LYS B 1 71 ? 15.203 -14.273 -21.766 1 98.19 71 LYS B C 1
ATOM 3132 O O . LYS B 1 71 ? 16.109 -13.68 -21.172 1 98.19 71 LYS B O 1
ATOM 3137 N N . LYS B 1 72 ? 14.891 -14.133 -23 1 97.12 72 LYS B N 1
ATOM 3138 C CA . LYS B 1 72 ? 15.68 -13.234 -23.844 1 97.12 72 LYS B CA 1
ATOM 3139 C C . LYS B 1 72 ? 15.625 -11.805 -23.297 1 97.12 72 LYS B C 1
ATOM 3141 O O . LYS B 1 72 ? 16.609 -11.062 -23.391 1 97.12 72 LYS B O 1
ATOM 3146 N N . GLU B 1 73 ? 14.523 -11.477 -22.75 1 97.12 73 GLU B N 1
ATOM 3147 C CA . GLU B 1 73 ? 14.305 -10.117 -22.25 1 97.12 73 GLU B CA 1
ATOM 3148 C C . GLU B 1 73 ? 14.891 -9.945 -20.844 1 97.12 73 GLU B C 1
ATOM 3150 O O . GLU B 1 73 ? 14.875 -8.844 -20.297 1 97.12 73 GLU B O 1
ATOM 3155 N N . GLY B 1 74 ? 15.359 -11.023 -20.25 1 97.25 74 GLY B N 1
ATOM 3156 C CA . GLY B 1 74 ? 16.125 -10.914 -19.016 1 97.25 74 GLY B CA 1
ATOM 3157 C C . GLY B 1 74 ? 15.359 -11.375 -17.781 1 97.25 74 GLY B C 1
ATOM 3158 O O . GLY B 1 74 ? 15.82 -11.18 -16.656 1 97.25 74 GLY B O 1
ATOM 3159 N N . ALA B 1 75 ? 14.203 -11.984 -17.953 1 98 75 ALA B N 1
ATOM 3160 C CA . ALA B 1 75 ? 13.43 -12.453 -16.812 1 98 75 ALA B CA 1
ATOM 3161 C C . ALA B 1 75 ? 14.195 -13.5 -16.016 1 98 75 ALA B C 1
ATOM 3163 O O . ALA B 1 75 ? 14.867 -14.359 -16.609 1 98 75 ALA B O 1
ATOM 3164 N N . ASP B 1 76 ? 14.117 -13.438 -14.648 1 97.5 76 ASP B N 1
ATOM 3165 C CA . ASP B 1 76 ? 14.742 -14.406 -13.75 1 97.5 76 ASP B CA 1
ATOM 3166 C C . ASP B 1 76 ? 13.867 -15.641 -13.586 1 97.5 76 ASP B C 1
ATOM 3168 O O . ASP B 1 76 ? 14.344 -16.703 -13.156 1 97.5 76 ASP B O 1
ATOM 3172 N N . LEU B 1 77 ? 12.609 -15.438 -13.867 1 98.5 77 LEU B N 1
ATOM 3173 C CA . LEU B 1 77 ? 11.578 -16.422 -13.578 1 98.5 77 LEU B CA 1
ATOM 3174 C C . LEU B 1 77 ? 10.453 -16.344 -14.609 1 98.5 77 LEU B C 1
ATOM 3176 O O . LEU B 1 77 ? 10.156 -15.273 -15.141 1 98.5 77 LEU B O 1
ATOM 3180 N N . ILE B 1 78 ? 9.898 -17.516 -14.875 1 98.75 78 ILE B N 1
ATOM 3181 C CA . ILE B 1 78 ? 8.672 -17.562 -15.68 1 98.75 78 ILE B CA 1
ATOM 3182 C C . ILE B 1 78 ? 7.516 -18.047 -14.82 1 98.75 78 ILE B C 1
ATOM 3184 O O . ILE B 1 78 ? 7.684 -18.969 -14 1 98.75 78 ILE B O 1
ATOM 3188 N N . GLU B 1 79 ? 6.469 -17.375 -14.922 1 98.88 79 GLU B N 1
ATOM 3189 C CA . GLU B 1 79 ? 5.207 -17.781 -14.312 1 98.88 79 GLU B CA 1
ATOM 3190 C C . GLU B 1 79 ? 4.262 -18.375 -15.352 1 98.88 79 GLU B C 1
ATOM 3192 O O . GLU B 1 79 ? 4.16 -17.875 -16.469 1 98.88 79 GLU B O 1
ATOM 3197 N N . PHE B 1 80 ? 3.619 -19.438 -15.008 1 98.62 80 PHE B N 1
ATOM 3198 C CA . PHE B 1 80 ? 2.703 -20.078 -15.938 1 98.62 80 PHE B CA 1
ATOM 3199 C C . PHE B 1 80 ? 1.536 -20.719 -15.195 1 98.62 80 PHE B C 1
ATOM 3201 O O . PHE B 1 80 ? 1.619 -20.969 -13.992 1 98.62 80 PHE B O 1
ATOM 3208 N N . ASP B 1 81 ? 0.49 -20.984 -15.945 1 98.12 81 ASP B N 1
ATOM 3209 C CA . ASP B 1 81 ? -0.745 -21.547 -15.406 1 98.12 81 ASP B CA 1
ATOM 3210 C C . ASP B 1 81 ? -0.855 -23.031 -15.734 1 98.12 81 ASP B C 1
ATOM 3212 O O . ASP B 1 81 ? -0.528 -23.469 -16.844 1 98.12 81 ASP B O 1
ATOM 3216 N N . VAL B 1 82 ? -1.3 -23.766 -14.766 1 97.38 82 VAL B N 1
ATOM 3217 C CA . VAL B 1 82 ? -1.402 -25.203 -14.953 1 97.38 82 VAL B CA 1
ATOM 3218 C C . VAL B 1 82 ? -2.867 -25.641 -14.891 1 97.38 82 VAL B C 1
ATOM 3220 O O . VAL B 1 82 ? -3.594 -25.25 -13.969 1 97.38 82 VAL B O 1
ATOM 3223 N N . SER B 1 83 ? -3.246 -26.406 -15.844 1 95.38 83 SER B N 1
ATOM 3224 C CA . SER B 1 83 ? -4.57 -27.016 -15.914 1 95.38 83 SER B CA 1
ATOM 3225 C C . SER B 1 83 ? -4.48 -28.5 -16.219 1 95.38 83 SER B C 1
ATOM 3227 O O . SER B 1 83 ? -3.412 -29 -16.578 1 95.38 83 SER B O 1
ATOM 3229 N N . LEU B 1 84 ? -5.637 -29.219 -16.047 1 95.81 84 LEU B N 1
ATOM 3230 C CA . LEU B 1 84 ? -5.672 -30.656 -16.297 1 95.81 84 LEU B CA 1
ATOM 3231 C C . LEU B 1 84 ? -6.609 -30.984 -17.453 1 95.81 84 LEU B C 1
ATOM 3233 O O . LEU B 1 84 ? -7.711 -30.438 -17.531 1 95.81 84 LEU B O 1
ATOM 3237 N N . THR B 1 85 ? -6.094 -31.844 -18.281 1 96.5 85 THR B N 1
ATOM 3238 C CA . THR B 1 85 ? -6.961 -32.406 -19.312 1 96.5 85 THR B CA 1
ATOM 3239 C C . THR B 1 85 ? -7.898 -33.469 -18.703 1 96.5 85 THR B C 1
ATOM 3241 O O . THR B 1 85 ? -7.789 -33.781 -17.516 1 96.5 85 THR B O 1
ATOM 3244 N N . LYS B 1 86 ? -8.805 -33.969 -19.578 1 96.38 86 LYS B N 1
ATOM 3245 C CA . LYS B 1 86 ? -9.773 -34.969 -19.156 1 96.38 86 LYS B CA 1
ATOM 3246 C C . LYS B 1 86 ? -9.07 -36.219 -18.594 1 96.38 86 LYS B C 1
ATOM 3248 O O . LYS B 1 86 ? -9.531 -36.812 -17.609 1 96.38 86 LYS B O 1
ATOM 3253 N N . ASP B 1 87 ? -8 -36.594 -19.172 1 96.62 87 ASP B N 1
ATOM 3254 C CA . ASP B 1 87 ? -7.273 -37.812 -18.781 1 96.62 87 ASP B CA 1
ATOM 3255 C C . ASP B 1 87 ? -6.188 -37.469 -17.75 1 96.62 87 ASP B C 1
ATOM 3257 O O . ASP B 1 87 ? -5.293 -38.281 -17.5 1 96.62 87 ASP B O 1
ATOM 3261 N N . GLY B 1 88 ? -6.129 -36.281 -17.234 1 95 88 GLY B N 1
ATOM 3262 C CA . GLY B 1 88 ? -5.316 -35.906 -16.078 1 95 88 GLY B CA 1
ATOM 3263 C C . GLY B 1 88 ? -3.916 -35.469 -16.438 1 95 88 GLY B C 1
ATOM 3264 O O . GLY B 1 88 ? -3.014 -35.469 -15.602 1 95 88 GLY B O 1
ATOM 3265 N N . VAL B 1 89 ? -3.709 -35.125 -17.641 1 96.25 89 VAL B N 1
ATOM 3266 C CA . VAL B 1 89 ? -2.408 -34.594 -18.047 1 96.25 89 VAL B CA 1
ATOM 3267 C C . VAL B 1 89 ? -2.35 -33.094 -17.75 1 96.25 89 VAL B C 1
ATOM 3269 O O . VAL B 1 89 ? -3.26 -32.375 -18.125 1 96.25 89 VAL B O 1
ATOM 3272 N N . ALA B 1 90 ? -1.274 -32.688 -17.062 1 96.81 90 ALA B N 1
ATOM 3273 C CA . ALA B 1 90 ? -1.096 -31.266 -16.75 1 96.81 90 ALA B CA 1
ATOM 3274 C C . ALA B 1 90 ? -0.585 -30.5 -17.969 1 96.81 90 ALA B C 1
ATOM 3276 O O . ALA B 1 90 ? 0.448 -30.859 -18.547 1 96.81 90 ALA B O 1
ATOM 3277 N N . VAL B 1 91 ? -1.35 -29.5 -18.375 1 97.31 91 VAL B N 1
ATOM 3278 C CA . VAL B 1 91 ? -0.997 -28.641 -19.516 1 97.31 91 VAL B CA 1
ATOM 3279 C C . VAL B 1 91 ? -1.035 -27.172 -19.094 1 97.31 91 VAL B C 1
ATOM 3281 O O . VAL B 1 91 ? -1.438 -26.859 -17.969 1 97.31 91 VAL B O 1
ATOM 3284 N N . LEU B 1 92 ? -0.518 -26.328 -19.938 1 98 92 LEU B N 1
ATOM 3285 C CA . LEU B 1 92 ? -0.473 -24.891 -19.625 1 98 92 LEU B CA 1
ATOM 3286 C C . LEU B 1 92 ? -1.638 -24.156 -20.281 1 98 92 LEU B C 1
ATOM 3288 O O . LEU B 1 92 ? -1.75 -24.125 -21.5 1 98 92 LEU B O 1
ATOM 3292 N N . LEU B 1 93 ? -2.488 -23.578 -19.469 1 97.31 93 LEU B N 1
ATOM 3293 C CA . LEU B 1 93 ? -3.625 -22.781 -19.906 1 97.31 93 LEU B CA 1
ATOM 3294 C C . LEU B 1 93 ? -4.148 -21.906 -18.781 1 97.31 93 LEU B C 1
ATOM 3296 O O . LEU B 1 93 ? -4.379 -22.391 -17.672 1 97.31 93 LEU B O 1
ATOM 3300 N N . HIS B 1 94 ? -4.301 -20.672 -19.062 1 95.62 94 HIS B N 1
ATOM 3301 C CA . HIS B 1 94 ? -4.758 -19.734 -18.047 1 95.62 94 HIS B CA 1
ATOM 3302 C C . HIS B 1 94 ? -6.246 -19.906 -17.766 1 95.62 94 HIS B C 1
ATOM 3304 O O . HIS B 1 94 ? -6.664 -19.969 -16.609 1 95.62 94 HIS B O 1
ATOM 3310 N N . ASP B 1 95 ? -7.023 -19.984 -18.844 1 94.19 95 ASP B N 1
ATOM 3311 C CA . ASP B 1 95 ? -8.477 -20.047 -18.719 1 94.19 95 ASP B CA 1
ATOM 3312 C C . ASP B 1 95 ? -8.945 -21.484 -18.516 1 94.19 95 ASP B C 1
ATOM 3314 O O . ASP B 1 95 ? -8.172 -22.422 -18.703 1 94.19 95 ASP B O 1
ATOM 3318 N N . ASP B 1 96 ? -10.234 -21.562 -18.219 1 94.31 96 ASP B N 1
ATOM 3319 C CA . ASP B 1 96 ? -10.812 -22.891 -18.078 1 94.31 96 ASP B CA 1
ATOM 3320 C C . ASP B 1 96 ? -11.195 -23.484 -19.438 1 94.31 96 ASP B C 1
ATOM 3322 O O . ASP B 1 96 ? -11.43 -24.688 -19.547 1 94.31 96 ASP B O 1
ATOM 3326 N N . THR B 1 97 ? -11.297 -22.547 -20.359 1 96.94 97 THR B N 1
ATOM 3327 C CA . THR B 1 97 ? -11.711 -22.953 -21.703 1 96.94 97 THR B CA 1
ATOM 3328 C C . THR B 1 97 ? -10.664 -22.547 -22.734 1 96.94 97 THR B C 1
ATOM 3330 O O . THR B 1 97 ? -9.789 -21.719 -22.453 1 96.94 97 THR B O 1
ATOM 3333 N N . LEU B 1 98 ? -10.781 -23.172 -23.859 1 97.69 98 LEU B N 1
ATOM 3334 C CA . LEU B 1 98 ? -9.805 -23 -24.922 1 97.69 98 LEU B CA 1
ATOM 3335 C C . LEU B 1 98 ? -10.172 -21.797 -25.797 1 97.69 98 LEU B C 1
ATOM 3337 O O . LEU B 1 98 ? -9.422 -21.438 -26.703 1 97.69 98 LEU B O 1
ATOM 3341 N N . ASP B 1 99 ? -11.172 -21.047 -25.516 1 97.62 99 ASP B N 1
ATOM 3342 C CA . ASP B 1 99 ? -11.859 -20.125 -26.406 1 97.62 99 ASP B CA 1
ATOM 3343 C C . ASP B 1 99 ? -11.023 -18.859 -26.641 1 97.62 99 ASP B C 1
ATOM 3345 O O . ASP B 1 99 ? -10.953 -18.359 -27.75 1 97.62 99 ASP B O 1
ATOM 3349 N N . ARG B 1 100 ? -10.352 -18.375 -25.656 1 96.25 100 ARG B N 1
ATOM 3350 C CA . ARG B 1 100 ? -9.758 -17.047 -25.734 1 96.25 100 ARG B CA 1
ATOM 3351 C C . ARG B 1 100 ? -8.438 -17.078 -26.5 1 96.25 100 ARG B C 1
ATOM 3353 O O . ARG B 1 100 ? -8.148 -16.172 -27.281 1 96.25 100 ARG B O 1
ATOM 3360 N N . THR B 1 101 ? -7.633 -18.188 -26.359 1 96.44 101 THR B N 1
ATOM 3361 C CA . THR B 1 101 ? -6.246 -18.109 -26.797 1 96.44 101 THR B CA 1
ATOM 3362 C C . THR B 1 101 ? -5.984 -19.141 -27.906 1 96.44 101 THR B C 1
ATOM 3364 O O . THR B 1 101 ? -4.902 -19.141 -28.5 1 96.44 101 THR B O 1
ATOM 3367 N N . THR B 1 102 ? -6.898 -20.016 -28.25 1 97 102 THR B N 1
ATOM 3368 C CA . THR B 1 102 ? -6.598 -21.078 -29.188 1 97 102 THR B CA 1
ATOM 3369 C C . THR B 1 102 ? -7.637 -21.125 -30.312 1 97 102 THR B C 1
ATOM 3371 O O . THR B 1 102 ? -8.555 -20.312 -30.344 1 97 102 THR B O 1
ATOM 3374 N N . ASN B 1 103 ? -7.336 -22.125 -31.219 1 96.5 103 ASN B N 1
ATOM 3375 C CA . ASN B 1 103 ? -8.258 -22.344 -32.312 1 96.5 103 ASN B CA 1
ATOM 3376 C C . ASN B 1 103 ? -9.391 -23.297 -31.922 1 96.5 103 ASN B C 1
ATOM 3378 O O . ASN B 1 103 ? -10.234 -23.625 -32.75 1 96.5 103 ASN B O 1
ATOM 3382 N N . MET B 1 104 ? -9.383 -23.781 -30.703 1 97 104 MET B N 1
ATOM 3383 C CA . MET B 1 104 ? -10.391 -24.719 -30.219 1 97 104 MET B CA 1
ATOM 3384 C C . MET B 1 104 ? -11.352 -24.031 -29.25 1 97 104 MET B C 1
ATOM 3386 O O . MET B 1 104 ? -11.195 -22.859 -28.938 1 97 104 MET B O 1
ATOM 3390 N N . THR B 1 105 ? -12.453 -24.766 -28.875 1 97.5 105 THR B N 1
ATOM 3391 C CA . THR B 1 105 ? -13.469 -24.219 -27.984 1 97.5 105 THR B CA 1
ATOM 3392 C C . THR B 1 105 ? -13.836 -25.234 -26.891 1 97.5 105 THR B C 1
ATOM 3394 O O . THR B 1 105 ? -13.633 -26.438 -27.062 1 97.5 105 THR B O 1
ATOM 3397 N N . GLY B 1 106 ? -14.32 -24.703 -25.719 1 97.62 106 GLY B N 1
ATOM 3398 C CA . GLY B 1 106 ? -14.82 -25.578 -24.672 1 97.62 106 GLY B CA 1
ATOM 3399 C C . GLY B 1 106 ? -13.828 -25.781 -23.531 1 97.62 106 GLY B C 1
ATOM 3400 O O . GLY B 1 106 ? -12.695 -25.281 -23.594 1 97.62 106 GLY B O 1
ATOM 3401 N N . PRO B 1 107 ? -14.312 -26.422 -22.516 1 97.62 107 PRO B N 1
ATOM 3402 C CA . PRO B 1 107 ? -13.469 -26.656 -21.344 1 97.62 107 PRO B CA 1
ATOM 3403 C C . PRO B 1 107 ? -12.297 -27.578 -21.625 1 97.62 107 PRO B C 1
ATOM 3405 O O . PRO B 1 107 ? -12.469 -28.609 -22.281 1 97.62 107 PRO B O 1
ATOM 3408 N N . ILE B 1 108 ? -11.141 -27.172 -21.156 1 96.75 108 ILE B N 1
ATOM 3409 C CA . ILE B 1 108 ? -9.938 -27.984 -21.312 1 96.75 108 ILE B CA 1
ATOM 3410 C C . ILE B 1 108 ? -10.164 -29.375 -20.719 1 96.75 108 ILE B C 1
ATOM 3412 O O . ILE B 1 108 ? -9.641 -30.359 -21.234 1 96.75 108 ILE B O 1
ATOM 3416 N N . ARG B 1 109 ? -11.008 -29.531 -19.719 1 96.19 109 ARG B N 1
ATOM 3417 C CA . ARG B 1 109 ? -11.25 -30.766 -18.984 1 96.19 109 ARG B CA 1
ATOM 3418 C C . ARG B 1 109 ? -12.117 -31.719 -19.797 1 96.19 109 ARG B C 1
ATOM 3420 O O . ARG B 1 109 ? -12.328 -32.875 -19.406 1 96.19 109 ARG B O 1
ATOM 3427 N N . ASP B 1 110 ? -12.586 -31.25 -20.891 1 97.38 110 ASP B N 1
ATOM 3428 C CA . ASP B 1 110 ? -13.406 -32.094 -21.75 1 97.38 110 ASP B CA 1
ATOM 3429 C C . ASP B 1 110 ? -12.555 -32.781 -22.812 1 97.38 110 ASP B C 1
ATOM 3431 O O . ASP B 1 110 ? -13.055 -33.656 -23.547 1 97.38 110 ASP B O 1
ATOM 3435 N N . TYR B 1 111 ? -11.289 -32.438 -22.891 1 97.38 111 TYR B N 1
ATOM 3436 C CA . TYR B 1 111 ? -10.422 -32.969 -23.938 1 97.38 111 TYR B CA 1
ATOM 3437 C C . TYR B 1 111 ? -9.367 -33.875 -23.359 1 97.38 111 TYR B C 1
ATOM 3439 O O . TYR B 1 111 ? -8.805 -33.594 -22.281 1 97.38 111 TYR B O 1
ATOM 3447 N N . GLU B 1 112 ? -9.156 -34.969 -24.031 1 97.62 112 GLU B N 1
ATOM 3448 C CA . GLU B 1 112 ? -7.957 -35.781 -23.766 1 97.62 112 GLU B CA 1
ATOM 3449 C C . GLU B 1 112 ? -6.715 -35.094 -24.344 1 97.62 112 GLU B C 1
ATOM 3451 O O . GLU B 1 112 ? -6.805 -34.344 -25.312 1 97.62 112 GLU B O 1
ATOM 3456 N N . HIS B 1 113 ? -5.59 -35.438 -23.703 1 97.06 113 HIS B N 1
ATOM 3457 C CA . HIS B 1 113 ? -4.352 -34.812 -24.141 1 97.06 113 HIS B CA 1
ATOM 3458 C C . HIS B 1 113 ? -4.094 -35.094 -25.625 1 97.06 113 HIS B C 1
ATOM 3460 O O . HIS B 1 113 ? -3.607 -34.219 -26.344 1 97.06 113 HIS B O 1
ATOM 3466 N N . SER B 1 114 ? -4.391 -36.219 -26.062 1 96.5 114 SER B N 1
ATOM 3467 C CA . SER B 1 114 ? -4.16 -36.625 -27.453 1 96.5 114 SER B CA 1
ATOM 3468 C C . SER B 1 114 ? -4.957 -35.75 -28.422 1 96.5 114 SER B C 1
ATOM 3470 O O . SER B 1 114 ? -4.539 -35.531 -29.562 1 96.5 114 SER B O 1
ATOM 3472 N N . GLU B 1 115 ? -6.059 -35.188 -27.953 1 95.25 115 GLU B N 1
ATOM 3473 C CA . GLU B 1 115 ? -6.922 -34.344 -28.781 1 95.25 115 GLU B CA 1
ATOM 3474 C C . GLU B 1 115 ? -6.359 -32.938 -28.906 1 95.25 115 GLU B C 1
ATOM 3476 O O . GLU B 1 115 ? -6.777 -32.188 -29.781 1 95.25 115 GLU B O 1
ATOM 3481 N N . LEU B 1 116 ? -5.43 -32.625 -28.094 1 94.88 116 LEU B N 1
ATOM 3482 C CA . LEU B 1 116 ? -4.883 -31.266 -28.047 1 94.88 116 LEU B CA 1
ATOM 3483 C C . LEU B 1 116 ? -3.662 -31.156 -28.953 1 94.88 116 LEU B C 1
ATOM 3485 O O . LEU B 1 116 ? -3.066 -30.078 -29.062 1 94.88 116 LEU B O 1
ATOM 3489 N N . LYS B 1 117 ? -3.291 -32.188 -29.562 1 91 117 LYS B N 1
ATOM 3490 C CA . LYS B 1 117 ? -2.166 -32.125 -30.5 1 91 117 LYS B CA 1
ATOM 3491 C C . LYS B 1 117 ? -2.416 -31.141 -31.625 1 91 117 LYS B C 1
ATOM 3493 O O . LYS B 1 117 ? -1.473 -30.562 -32.156 1 91 117 LYS B O 1
ATOM 3498 N N . LYS B 1 118 ? -3.625 -30.875 -31.922 1 90.44 118 LYS B N 1
ATOM 3499 C CA . LYS B 1 118 ? -4 -30 -33.031 1 90.44 118 LYS B CA 1
ATOM 3500 C C . LYS B 1 118 ? -4.227 -28.562 -32.531 1 90.44 118 LYS B C 1
ATOM 3502 O O . LYS B 1 118 ? -4.523 -27.672 -33.344 1 90.44 118 LYS B O 1
ATOM 3507 N N . VAL B 1 119 ? -4.059 -28.375 -31.297 1 95.44 119 VAL B N 1
ATOM 3508 C CA . VAL B 1 119 ? -4.352 -27.062 -30.734 1 95.44 119 VAL B CA 1
ATOM 3509 C C . VAL B 1 119 ? -3.262 -26.078 -31.141 1 95.44 119 VAL B C 1
ATOM 3511 O O . VAL B 1 119 ? -2.076 -26.422 -31.156 1 95.44 119 VAL B O 1
ATOM 3514 N N . ASN B 1 120 ? -3.719 -24.938 -31.547 1 96.38 120 ASN B N 1
ATOM 3515 C CA . ASN B 1 120 ? -2.826 -23.828 -31.859 1 96.38 120 ASN B CA 1
ATOM 3516 C C . ASN B 1 120 ? -2.992 -22.672 -30.859 1 96.38 120 ASN B C 1
ATOM 3518 O O . ASN B 1 120 ? -3.963 -21.922 -30.938 1 96.38 120 ASN B O 1
ATOM 3522 N N . CYS B 1 121 ? -1.977 -22.516 -30.031 1 96.44 121 CYS B N 1
ATOM 3523 C CA . CYS B 1 121 ? -2.047 -21.531 -28.953 1 96.44 121 CYS B CA 1
ATOM 3524 C C . CYS B 1 121 ? -1.757 -20.125 -29.484 1 96.44 121 CYS B C 1
ATOM 3526 O O . CYS B 1 121 ? -1.872 -19.141 -28.75 1 96.44 121 CYS B O 1
ATOM 3528 N N . ALA B 1 122 ? -1.443 -20 -30.75 1 95.06 122 ALA B N 1
ATOM 3529 C CA . ALA B 1 122 ? -1.157 -18.703 -31.359 1 95.06 122 ALA B CA 1
ATOM 3530 C C . ALA B 1 122 ? -2.309 -18.25 -32.25 1 95.06 122 ALA B C 1
ATOM 3532 O O . ALA B 1 122 ? -2.242 -17.172 -32.875 1 95.06 122 ALA B O 1
ATOM 3533 N N . ALA B 1 123 ? -3.311 -19.047 -32.312 1 93.69 123 ALA B N 1
ATOM 3534 C CA . ALA B 1 123 ? -4.367 -18.859 -33.281 1 93.69 123 ALA B CA 1
ATOM 3535 C C . ALA B 1 123 ? -5 -17.484 -33.188 1 93.69 123 ALA B C 1
ATOM 3537 O O . ALA B 1 123 ? -5.422 -16.891 -34.156 1 93.69 123 ALA B O 1
ATOM 3538 N N . LYS B 1 124 ? -5.055 -16.984 -32.031 1 93.06 124 LYS B N 1
ATOM 3539 C CA . LYS B 1 124 ? -5.742 -15.719 -31.812 1 93.06 124 LYS B CA 1
ATOM 3540 C C . LYS B 1 124 ? -4.793 -14.664 -31.25 1 93.06 124 LYS B C 1
ATOM 3542 O O . LYS B 1 124 ? -5.23 -13.68 -30.656 1 93.06 124 LYS B O 1
ATOM 3547 N N . PHE B 1 125 ? -3.562 -14.922 -31.375 1 93.44 125 PHE B N 1
ATOM 3548 C CA . PHE B 1 125 ? -2.555 -14.016 -30.828 1 93.44 125 PHE B CA 1
ATOM 3549 C C . PHE B 1 125 ? -2.174 -12.953 -31.844 1 93.44 125 PHE B C 1
ATOM 3551 O O . PHE B 1 125 ? -1.991 -13.25 -33.031 1 93.44 125 PHE B O 1
ATOM 3558 N N . SER B 1 126 ? -2.098 -11.711 -31.391 1 88.75 126 SER B N 1
ATOM 3559 C CA . SER B 1 126 ? -1.545 -10.594 -32.156 1 88.75 126 SER B CA 1
ATOM 3560 C C . SER B 1 126 ? -0.454 -9.875 -31.359 1 88.75 126 SER B C 1
ATOM 3562 O O . SER B 1 126 ? -0.718 -9.32 -30.297 1 88.75 126 SER B O 1
ATOM 3564 N N . ALA B 1 127 ? 0.735 -9.953 -31.938 1 86.62 127 ALA B N 1
ATOM 3565 C CA . ALA B 1 127 ? 1.861 -9.336 -31.234 1 86.62 127 ALA B CA 1
ATOM 3566 C C . ALA B 1 127 ? 1.761 -7.816 -31.281 1 86.62 127 ALA B C 1
ATOM 3568 O O . ALA B 1 127 ? 1.328 -7.242 -32.281 1 86.62 127 ALA B O 1
ATOM 3569 N N . GLU B 1 128 ? 2.125 -7.191 -30.219 1 80.5 128 GLU B N 1
ATOM 3570 C CA . GLU B 1 128 ? 2.08 -5.734 -30.156 1 80.5 128 GLU B CA 1
ATOM 3571 C C . GLU B 1 128 ? 3.09 -5.113 -31.125 1 80.5 128 GLU B C 1
ATOM 3573 O O . GLU B 1 128 ? 2.855 -4.027 -31.656 1 80.5 128 GLU B O 1
ATOM 3578 N N . ASN B 1 129 ? 4.281 -5.684 -31.391 1 70.62 129 ASN B N 1
ATOM 3579 C CA . ASN B 1 129 ? 5.254 -5.105 -32.312 1 70.62 129 ASN B CA 1
ATOM 3580 C C . ASN B 1 129 ? 5.012 -5.57 -33.75 1 70.62 129 ASN B C 1
ATOM 3582 O O . ASN B 1 129 ? 5.824 -5.301 -34.656 1 70.62 129 ASN B O 1
ATOM 3586 N N . ASN B 1 130 ? 3.896 -6.047 -34.094 1 65.56 130 ASN B N 1
ATOM 3587 C CA . ASN B 1 130 ? 3.436 -6.469 -35.438 1 65.56 130 ASN B CA 1
ATOM 3588 C C . ASN B 1 130 ? 4.398 -7.473 -36.062 1 65.56 130 ASN B C 1
ATOM 3590 O O . ASN B 1 130 ? 4.27 -7.801 -37.25 1 65.56 130 ASN B O 1
ATOM 3594 N N . ASN B 1 131 ? 5.559 -7.676 -35.5 1 54.78 131 ASN B N 1
ATOM 3595 C CA . ASN B 1 131 ? 6.566 -8.5 -36.156 1 54.78 131 ASN B CA 1
ATOM 3596 C C . ASN B 1 131 ? 6.211 -9.977 -36.094 1 54.78 131 ASN B C 1
ATOM 3598 O O . ASN B 1 131 ? 6.918 -10.82 -36.656 1 54.78 131 ASN B O 1
ATOM 3602 N N . CYS B 1 132 ? 5.555 -10.391 -35.094 1 54.75 132 CYS B N 1
ATOM 3603 C CA . CYS B 1 132 ? 5.73 -11.812 -34.812 1 54.75 132 CYS B CA 1
ATOM 3604 C C . CYS B 1 132 ? 4.867 -12.648 -35.75 1 54.75 132 CYS B C 1
ATOM 3606 O O . CYS B 1 132 ? 3.656 -12.43 -35.844 1 54.75 132 CYS B O 1
ATOM 3608 N N . LEU B 1 133 ? 5.527 -13.18 -36.688 1 55.25 133 LEU B N 1
ATOM 3609 C CA . LEU B 1 133 ? 5.027 -14.312 -37.469 1 55.25 133 LEU B CA 1
ATOM 3610 C C . LEU B 1 133 ? 4.457 -15.391 -36.562 1 55.25 133 LEU B C 1
ATOM 3612 O O . LEU B 1 133 ? 5.184 -15.969 -35.75 1 55.25 133 LEU B O 1
ATOM 3616 N N . THR B 1 134 ? 3.268 -15.141 -36.125 1 60.34 134 THR B N 1
ATOM 3617 C CA . THR B 1 134 ? 2.615 -16.125 -35.25 1 60.34 134 THR B CA 1
ATOM 3618 C C . THR B 1 134 ? 2.646 -17.516 -35.875 1 60.34 134 THR B C 1
ATOM 3620 O O . THR B 1 134 ? 2.037 -17.734 -36.938 1 60.34 134 THR B O 1
ATOM 3623 N N . THR B 1 135 ? 3.773 -18.203 -35.688 1 74.12 135 THR B N 1
ATOM 3624 C CA . THR B 1 135 ? 3.809 -19.609 -36.094 1 74.12 135 THR B CA 1
ATOM 3625 C C . THR B 1 135 ? 2.965 -20.469 -35.156 1 74.12 135 THR B C 1
ATOM 3627 O O . THR B 1 135 ? 2.723 -20.109 -34 1 74.12 135 THR B O 1
ATOM 3630 N N . GLU B 1 136 ? 2.375 -21.438 -35.75 1 86.5 136 GLU B N 1
ATOM 3631 C CA . GLU B 1 136 ? 1.657 -22.422 -34.938 1 86.5 136 GLU B CA 1
ATOM 3632 C C . GLU B 1 136 ? 2.451 -22.812 -33.719 1 86.5 136 GLU B C 1
ATOM 3634 O O . GLU B 1 136 ? 3.656 -23.062 -33.781 1 86.5 136 GLU B O 1
ATOM 3639 N N . THR B 1 137 ? 1.72 -22.703 -32.625 1 92.81 137 THR B N 1
ATOM 3640 C CA . THR B 1 137 ? 2.361 -22.984 -31.344 1 92.81 137 THR B CA 1
ATOM 3641 C C . THR B 1 137 ? 1.558 -24.016 -30.562 1 92.81 137 THR B C 1
ATOM 3643 O O . THR B 1 137 ? 0.348 -23.859 -30.375 1 92.81 137 THR B O 1
ATOM 3646 N N . HIS B 1 138 ? 2.238 -25 -30.172 1 94.38 138 HIS B N 1
ATOM 3647 C CA . HIS B 1 138 ? 1.597 -26.078 -29.438 1 94.38 138 HIS B CA 1
ATOM 3648 C C . HIS B 1 138 ? 1.411 -25.719 -27.969 1 94.38 138 HIS B C 1
ATOM 3650 O O . HIS B 1 138 ? 2.09 -24.828 -27.469 1 94.38 138 HIS B O 1
ATOM 3656 N N . MET B 1 139 ? 0.449 -26.406 -27.344 1 97.31 139 MET B N 1
ATOM 3657 C CA . MET B 1 139 ? 0.245 -26.266 -25.906 1 97.31 139 MET B CA 1
ATOM 3658 C C . MET B 1 139 ? 1.216 -27.156 -25.125 1 97.31 139 MET B C 1
ATOM 3660 O O . MET B 1 139 ? 1.168 -28.375 -25.234 1 97.31 139 MET B O 1
ATOM 3664 N N . PRO B 1 140 ? 2.057 -26.562 -24.406 1 97.5 140 PRO B N 1
ATOM 3665 C CA . PRO B 1 140 ? 3.023 -27.391 -23.688 1 97.5 140 PRO B CA 1
ATOM 3666 C C . PRO B 1 140 ? 2.395 -28.156 -22.516 1 97.5 140 PRO B C 1
ATOM 3668 O O . PRO B 1 140 ? 1.425 -27.672 -21.922 1 97.5 140 PRO B O 1
ATOM 3671 N N . THR B 1 141 ? 2.955 -29.297 -22.25 1 97.94 141 THR B N 1
ATOM 3672 C CA . THR B 1 141 ? 2.688 -29.938 -20.969 1 97.94 141 THR B CA 1
ATOM 3673 C C . THR B 1 141 ? 3.543 -29.328 -19.875 1 97.94 141 THR B C 1
ATOM 3675 O O . THR B 1 141 ? 4.559 -28.688 -20.156 1 97.94 141 THR B O 1
ATOM 3678 N N . MET B 1 142 ? 3.111 -29.516 -18.672 1 98 142 MET B N 1
ATOM 3679 C CA . MET B 1 142 ? 3.9 -29.062 -17.531 1 98 142 MET B CA 1
ATOM 3680 C C . MET B 1 142 ? 5.293 -29.672 -17.547 1 98 142 MET B C 1
ATOM 3682 O O . MET B 1 142 ? 6.289 -28.984 -17.312 1 98 142 MET B O 1
ATOM 3686 N N . GLU B 1 143 ? 5.367 -30.953 -17.875 1 97.94 143 GLU B N 1
ATOM 3687 C CA . GLU B 1 143 ? 6.656 -31.641 -17.891 1 97.94 143 GLU B CA 1
ATOM 3688 C C . GLU B 1 143 ? 7.578 -31.078 -18.969 1 97.94 143 GLU B C 1
ATOM 3690 O O . GLU B 1 143 ? 8.773 -30.875 -18.719 1 97.94 143 GLU B O 1
ATOM 3695 N N . GLU B 1 144 ? 7.016 -30.859 -20.125 1 97.75 144 GLU B N 1
ATOM 3696 C CA . GLU B 1 144 ? 7.801 -30.266 -21.188 1 97.75 144 GLU B CA 1
ATOM 3697 C C . GLU B 1 144 ? 8.398 -28.922 -20.75 1 97.75 144 GLU B C 1
ATOM 3699 O O . GLU B 1 144 ? 9.57 -28.641 -21.031 1 97.75 144 GLU B O 1
ATOM 3704 N N . LEU B 1 145 ? 7.594 -28.125 -20.125 1 98.5 145 LEU B N 1
ATOM 3705 C CA . LEU B 1 145 ? 8.078 -26.812 -19.672 1 98.5 145 LEU B CA 1
ATOM 3706 C C . LEU B 1 145 ? 9.148 -26.984 -18.594 1 98.5 145 LEU B C 1
ATOM 3708 O O . LEU B 1 145 ? 10.141 -26.25 -18.594 1 98.5 145 LEU B O 1
ATOM 3712 N N . VAL B 1 146 ? 8.984 -27.859 -17.688 1 98.69 146 VAL B N 1
ATOM 3713 C CA . VAL B 1 146 ? 9.945 -28.078 -16.609 1 98.69 146 VAL B CA 1
ATOM 3714 C C . VAL B 1 146 ? 11.289 -28.5 -17.203 1 98.69 146 VAL B C 1
ATOM 3716 O O . VAL B 1 146 ? 12.336 -28.016 -16.766 1 98.69 146 VAL B O 1
ATOM 3719 N N . GLN B 1 147 ? 11.219 -29.344 -18.172 1 98.44 147 GLN B N 1
ATOM 3720 C CA . GLN B 1 147 ? 12.445 -29.75 -18.844 1 98.44 147 GLN B CA 1
ATOM 3721 C C . GLN B 1 147 ? 13.141 -28.562 -19.5 1 98.44 147 GLN B C 1
ATOM 3723 O O . GLN B 1 147 ? 14.352 -28.391 -19.344 1 98.44 147 GLN B O 1
ATOM 3728 N N . TRP B 1 148 ? 12.359 -27.797 -20.172 1 98.38 148 TRP B N 1
ATOM 3729 C CA . TRP B 1 148 ? 12.914 -26.609 -20.812 1 98.38 148 TRP B CA 1
ATOM 3730 C C . TRP B 1 148 ? 13.523 -25.672 -19.766 1 98.38 148 TRP B C 1
ATOM 3732 O O . TRP B 1 148 ? 14.633 -25.172 -19.953 1 98.38 148 TRP B O 1
ATOM 3742 N N . ALA B 1 149 ? 12.781 -25.422 -18.719 1 98.62 149 ALA B N 1
ATOM 3743 C CA . ALA B 1 149 ? 13.219 -24.484 -17.688 1 98.62 149 ALA B CA 1
ATOM 3744 C C . ALA B 1 149 ? 14.516 -24.953 -17.031 1 98.62 149 ALA B C 1
ATOM 3746 O O . ALA B 1 149 ? 15.414 -24.141 -16.781 1 98.62 149 ALA B O 1
ATOM 3747 N N . LYS B 1 150 ? 14.633 -26.188 -16.781 1 97.56 150 LYS B N 1
ATOM 3748 C CA . LYS B 1 150 ? 15.852 -26.734 -16.188 1 97.56 150 LYS B CA 1
ATOM 3749 C C . LYS B 1 150 ? 17.047 -26.562 -17.125 1 97.56 150 LYS B C 1
ATOM 3751 O O . LYS B 1 150 ? 18.109 -26.109 -16.703 1 97.56 150 LYS B O 1
ATOM 3756 N N . GLN B 1 151 ? 16.766 -26.906 -18.328 1 97.31 151 GLN B N 1
ATOM 3757 C CA . GLN B 1 151 ? 17.828 -26.781 -19.328 1 97.31 151 GLN B CA 1
ATOM 3758 C C . GLN B 1 151 ? 18.297 -25.344 -19.469 1 97.31 151 GLN B C 1
ATOM 3760 O O . GLN B 1 151 ? 19.469 -25.078 -19.719 1 97.31 151 GLN B O 1
ATOM 3765 N N . ASN B 1 152 ? 17.406 -24.469 -19.281 1 97.94 152 ASN B N 1
ATOM 3766 C CA . ASN B 1 152 ? 17.703 -23.062 -19.5 1 97.94 152 ASN B CA 1
ATOM 3767 C C . ASN B 1 152 ? 17.953 -22.328 -18.188 1 97.94 152 ASN B C 1
ATOM 3769 O O . ASN B 1 152 ? 18.062 -21.094 -18.172 1 97.94 152 ASN B O 1
ATOM 3773 N N . LYS B 1 153 ? 17.953 -23 -17.094 1 96.75 153 LYS B N 1
ATOM 3774 C CA . LYS B 1 153 ? 18.219 -22.469 -15.766 1 96.75 153 LYS B CA 1
ATOM 3775 C C . LYS B 1 153 ? 17.234 -21.344 -15.422 1 96.75 153 LYS B C 1
ATOM 3777 O O . LYS B 1 153 ? 17.656 -20.281 -14.953 1 96.75 153 LYS B O 1
ATOM 3782 N N . MET B 1 154 ? 15.969 -21.547 -15.711 1 98.19 154 MET B N 1
ATOM 3783 C CA . MET B 1 154 ? 14.898 -20.594 -15.422 1 98.19 154 MET B CA 1
ATOM 3784 C C . MET B 1 154 ? 14.102 -21.031 -14.188 1 98.19 154 MET B C 1
ATOM 3786 O O . MET B 1 154 ? 13.695 -22.188 -14.086 1 98.19 154 MET B O 1
ATOM 3790 N N . LYS B 1 155 ? 13.977 -20.109 -13.242 1 98.69 155 LYS B N 1
ATOM 3791 C CA . LYS B 1 155 ? 13.07 -20.391 -12.125 1 98.69 155 LYS B CA 1
ATOM 3792 C C . LYS B 1 155 ? 11.617 -20.438 -12.594 1 98.69 155 LYS B C 1
ATOM 3794 O O . LYS B 1 155 ? 11.281 -19.859 -13.625 1 98.69 155 LYS B O 1
ATOM 3799 N N . MET B 1 156 ? 10.812 -21.125 -11.75 1 98.88 156 MET B N 1
ATOM 3800 C CA . MET B 1 156 ? 9.445 -21.391 -12.188 1 98.88 156 MET B CA 1
ATOM 3801 C C . MET B 1 156 ? 8.445 -21.062 -11.078 1 98.88 156 MET B C 1
ATOM 3803 O O . MET B 1 156 ? 8.695 -21.359 -9.906 1 98.88 156 MET B O 1
ATOM 3807 N N . LEU B 1 157 ? 7.41 -20.375 -11.43 1 98.88 157 LEU B N 1
ATOM 3808 C CA . LEU B 1 157 ? 6.234 -20.219 -10.578 1 98.88 157 LEU B CA 1
ATOM 3809 C C . LEU B 1 157 ? 5.02 -20.906 -11.195 1 98.88 157 LEU B C 1
ATOM 3811 O O . LEU B 1 157 ? 4.531 -20.484 -12.25 1 98.88 157 LEU B O 1
ATOM 3815 N N . PHE B 1 158 ? 4.586 -21.953 -10.539 1 98.62 158 PHE B N 1
ATOM 3816 C CA . PHE B 1 158 ? 3.42 -22.719 -10.953 1 98.62 158 PHE B CA 1
ATOM 3817 C C . PHE B 1 158 ? 2.141 -22.125 -10.375 1 98.62 158 PHE B C 1
ATOM 3819 O O . PHE B 1 158 ? 1.917 -22.172 -9.164 1 98.62 158 PHE B O 1
ATOM 3826 N N . ASP B 1 159 ? 1.358 -21.531 -11.219 1 98 159 ASP B N 1
ATOM 3827 C CA . ASP B 1 159 ? 0.046 -21.078 -10.766 1 98 159 ASP B CA 1
ATOM 3828 C C . ASP B 1 159 ? -1.006 -22.172 -10.953 1 98 159 ASP B C 1
ATOM 3830 O O . ASP B 1 159 ? -1.419 -22.453 -12.078 1 98 159 ASP B O 1
ATOM 3834 N N . VAL B 1 160 ? -1.479 -22.703 -9.844 1 95 160 VAL B N 1
ATOM 3835 C CA . VAL B 1 160 ? -2.359 -23.875 -9.867 1 95 160 VAL B CA 1
ATOM 3836 C C . VAL B 1 160 ? -3.764 -23.469 -9.43 1 95 160 VAL B C 1
ATOM 3838 O O . VAL B 1 160 ? -3.93 -22.797 -8.406 1 95 160 VAL B O 1
ATOM 3841 N N . LYS B 1 161 ? -4.754 -23.844 -10.18 1 84.44 161 LYS B N 1
ATOM 3842 C CA . LYS B 1 161 ? -6.129 -23.422 -9.914 1 84.44 161 LYS B CA 1
ATOM 3843 C C . LYS B 1 161 ? -6.938 -24.562 -9.297 1 84.44 161 LYS B C 1
ATOM 3845 O O . LYS B 1 161 ? -7.957 -24.328 -8.648 1 84.44 161 LYS B O 1
ATOM 3850 N N . ASP B 1 162 ? -6.461 -25.75 -9.492 1 79.06 162 ASP B N 1
ATOM 3851 C CA . ASP B 1 162 ? -7.258 -26.891 -9.055 1 79.06 162 ASP B CA 1
ATOM 3852 C C . ASP B 1 162 ? -6.547 -27.672 -7.945 1 79.06 162 ASP B C 1
ATOM 3854 O O . ASP B 1 162 ? -5.316 -27.75 -7.934 1 79.06 162 ASP B O 1
ATOM 3858 N N . ALA B 1 163 ? -7.371 -28.125 -7.031 1 73.38 163 ALA B N 1
ATOM 3859 C CA . ALA B 1 163 ? -6.82 -28.875 -5.906 1 73.38 163 ALA B CA 1
ATOM 3860 C C . ALA B 1 163 ? -6.969 -30.391 -6.129 1 73.38 163 ALA B C 1
ATOM 3862 O O . ALA B 1 163 ? -6.965 -31.156 -5.168 1 73.38 163 ALA B O 1
ATOM 3863 N N . ASP B 1 164 ? -7.062 -30.719 -7.312 1 86.25 164 ASP B N 1
ATOM 3864 C CA . ASP B 1 164 ? -7.16 -32.156 -7.59 1 86.25 164 ASP B CA 1
ATOM 3865 C C . ASP B 1 164 ? -5.93 -32.906 -7.074 1 86.25 164 ASP B C 1
ATOM 3867 O O . ASP B 1 164 ? -4.801 -32.438 -7.254 1 86.25 164 ASP B O 1
ATOM 3871 N N . GLN B 1 165 ? -6.223 -34.031 -6.469 1 87.31 165 GLN B N 1
ATOM 3872 C CA . GLN B 1 165 ? -5.133 -34.844 -5.938 1 87.31 165 GLN B CA 1
ATOM 3873 C C . GLN B 1 165 ? -4.152 -35.25 -7.039 1 87.31 165 GLN B C 1
ATOM 3875 O O . GLN B 1 165 ? -2.943 -35.312 -6.809 1 87.31 165 GLN B O 1
ATOM 3880 N N . VAL B 1 166 ? -4.711 -35.469 -8.109 1 91.31 166 VAL B N 1
ATOM 3881 C CA . VAL B 1 166 ? -3.883 -35.875 -9.234 1 91.31 166 VAL B CA 1
ATOM 3882 C C . VAL B 1 166 ? -2.836 -34.812 -9.531 1 91.31 166 VAL B C 1
ATOM 3884 O O . VAL B 1 166 ? -1.675 -35.125 -9.805 1 91.31 166 VAL B O 1
ATOM 3887 N N . LEU B 1 167 ? -3.199 -33.594 -9.5 1 91.81 167 LEU B N 1
ATOM 3888 C CA . LEU B 1 167 ? -2.262 -32.531 -9.781 1 91.81 167 LEU B CA 1
ATOM 3889 C C . LEU B 1 167 ? -1.223 -32.406 -8.672 1 91.81 167 LEU B C 1
ATOM 3891 O O . LEU B 1 167 ? -0.041 -32.188 -8.945 1 91.81 167 LEU B O 1
ATOM 3895 N N . VAL B 1 168 ? -1.613 -32.562 -7.457 1 90.56 168 VAL B N 1
ATOM 3896 C CA . VAL B 1 168 ? -0.7 -32.5 -6.32 1 90.56 168 VAL B CA 1
ATOM 3897 C C . VAL B 1 168 ? 0.361 -33.594 -6.465 1 90.56 168 VAL B C 1
ATOM 3899 O O . VAL B 1 168 ? 1.554 -33.344 -6.289 1 90.56 168 VAL B O 1
ATOM 3902 N N . ASP B 1 169 ? -0.109 -34.781 -6.793 1 93.38 169 ASP B N 1
ATOM 3903 C CA . ASP B 1 169 ? 0.809 -35.906 -6.98 1 93.38 169 ASP B CA 1
ATOM 3904 C C . ASP B 1 169 ? 1.787 -35.625 -8.117 1 93.38 169 ASP B C 1
ATOM 3906 O O . ASP B 1 169 ? 2.979 -35.938 -8.008 1 93.38 169 ASP B O 1
ATOM 3910 N N . GLN B 1 170 ? 1.28 -35.094 -9.117 1 94.94 170 GLN B N 1
ATOM 3911 C CA . GLN B 1 170 ? 2.129 -34.781 -10.266 1 94.94 170 GLN B CA 1
ATOM 3912 C C . GLN B 1 170 ? 3.18 -33.75 -9.906 1 94.94 170 GLN B C 1
ATOM 3914 O O . GLN B 1 170 ? 4.328 -33.844 -10.352 1 94.94 170 GLN B O 1
ATOM 3919 N N . LEU B 1 171 ? 2.785 -32.781 -9.18 1 95.81 171 LEU B N 1
ATOM 3920 C CA . LEU B 1 171 ? 3.725 -31.734 -8.742 1 95.81 171 LEU B CA 1
ATOM 3921 C C . LEU B 1 171 ? 4.82 -32.344 -7.867 1 95.81 171 LEU B C 1
ATOM 3923 O O . LEU B 1 171 ? 6.004 -32.062 -8.078 1 95.81 171 LEU B O 1
ATOM 3927 N N . GLU B 1 172 ? 4.414 -33.125 -6.93 1 94.75 172 GLU B N 1
ATOM 3928 C CA . GLU B 1 172 ? 5.398 -33.781 -6.07 1 94.75 172 GLU B CA 1
ATOM 3929 C C . GLU B 1 172 ? 6.387 -34.625 -6.891 1 94.75 172 GLU B C 1
ATOM 3931 O O . GLU B 1 172 ? 7.598 -34.531 -6.684 1 94.75 172 GLU B O 1
ATOM 3936 N N . ASP B 1 173 ? 5.832 -35.344 -7.75 1 96.81 173 ASP B N 1
ATOM 3937 C CA . ASP B 1 173 ? 6.652 -36.219 -8.586 1 96.81 173 ASP B CA 1
ATOM 3938 C C . ASP B 1 173 ? 7.621 -35.406 -9.445 1 96.81 173 ASP B C 1
ATOM 3940 O O . ASP B 1 173 ? 8.812 -35.719 -9.5 1 96.81 173 ASP B O 1
ATOM 3944 N N . ILE B 1 174 ? 7.133 -34.406 -10.094 1 97.38 174 ILE B N 1
ATOM 3945 C CA . ILE B 1 174 ? 7.945 -33.594 -11.016 1 97.38 174 ILE B CA 1
ATOM 3946 C C . ILE B 1 174 ? 9.039 -32.875 -10.242 1 97.38 174 ILE B C 1
ATOM 3948 O O . ILE B 1 174 ? 10.18 -32.781 -10.711 1 97.38 174 ILE B O 1
ATOM 3952 N N . PHE B 1 175 ? 8.758 -32.312 -9.086 1 97.56 175 PHE B N 1
ATOM 3953 C CA . PHE B 1 175 ? 9.75 -31.609 -8.273 1 97.56 175 PHE B CA 1
ATOM 3954 C C . PHE B 1 175 ? 10.859 -32.562 -7.855 1 97.56 175 PHE B C 1
ATOM 3956 O O . PHE B 1 175 ? 12.039 -32.219 -7.863 1 97.56 175 PHE B O 1
ATOM 3963 N N . ALA B 1 176 ? 10.461 -33.812 -7.52 1 96.69 176 ALA B N 1
ATOM 3964 C CA . ALA B 1 176 ? 11.422 -34.812 -7.074 1 96.69 176 ALA B CA 1
ATOM 3965 C C . ALA B 1 176 ? 12.258 -35.312 -8.242 1 96.69 176 ALA B C 1
ATOM 3967 O O . ALA B 1 176 ? 13.492 -35.344 -8.172 1 96.69 176 ALA B O 1
ATOM 3968 N N . ARG B 1 177 ? 11.602 -35.656 -9.305 1 97.62 177 ARG B N 1
ATOM 3969 C CA . ARG B 1 177 ? 12.258 -36.281 -10.445 1 97.62 177 ARG B CA 1
ATOM 3970 C C . ARG B 1 177 ? 13.258 -35.344 -11.094 1 97.62 177 ARG B C 1
ATOM 3972 O O . ARG B 1 177 ? 14.344 -35.75 -11.508 1 97.62 177 ARG B O 1
ATOM 3979 N N . TYR B 1 178 ? 12.914 -34.062 -11.148 1 97.81 178 TYR B N 1
ATOM 3980 C CA . TYR B 1 178 ? 13.766 -33.125 -11.844 1 97.81 178 TYR B CA 1
ATOM 3981 C C . TYR B 1 178 ? 14.562 -32.281 -10.844 1 97.81 178 TYR B C 1
ATOM 3983 O O . TYR B 1 178 ? 15.336 -31.391 -11.242 1 97.81 178 TYR B O 1
ATOM 3991 N N . ASN B 1 179 ? 14.422 -32.469 -9.547 1 97 179 ASN B N 1
ATOM 3992 C CA . ASN B 1 179 ? 15.148 -31.797 -8.492 1 97 179 ASN B CA 1
ATOM 3993 C C . ASN B 1 179 ? 15.047 -30.281 -8.633 1 97 179 ASN B C 1
ATOM 3995 O O . ASN B 1 179 ? 16.062 -29.594 -8.695 1 97 179 ASN B O 1
ATOM 3999 N N . ILE B 1 180 ? 13.789 -29.797 -8.625 1 97.56 180 ILE B N 1
ATOM 4000 C CA . ILE B 1 180 ? 13.602 -28.375 -8.906 1 97.56 180 ILE B CA 1
ATOM 4001 C C . ILE B 1 180 ? 13.062 -27.672 -7.664 1 97.56 180 ILE B C 1
ATOM 4003 O O . ILE B 1 180 ? 12.398 -26.641 -7.766 1 97.56 180 ILE B O 1
ATOM 4007 N N . HIS B 1 181 ? 13.367 -28.156 -6.48 1 96.88 181 HIS B N 1
ATOM 4008 C CA . HIS B 1 181 ? 12.844 -27.578 -5.246 1 96.88 181 HIS B CA 1
ATOM 4009 C C . HIS B 1 181 ? 13.383 -26.172 -5.031 1 96.88 181 HIS B C 1
ATOM 4011 O O . HIS B 1 181 ? 12.703 -25.312 -4.465 1 96.88 181 HIS B O 1
ATOM 4017 N N . GLU B 1 182 ? 14.539 -25.859 -5.516 1 96.75 182 GLU B N 1
ATOM 4018 C CA . GLU B 1 182 ? 15.133 -24.547 -5.344 1 96.75 182 GLU B CA 1
ATOM 4019 C C . GLU B 1 182 ? 14.852 -23.641 -6.547 1 96.75 182 GLU B C 1
ATOM 4021 O O . GLU B 1 182 ? 15.242 -22.484 -6.566 1 96.75 182 GLU B O 1
ATOM 4026 N N . MET B 1 183 ? 14.109 -24.203 -7.523 1 97.69 183 MET B N 1
ATOM 4027 C CA . MET B 1 183 ? 13.859 -23.484 -8.766 1 97.69 183 MET B CA 1
ATOM 4028 C C . MET B 1 183 ? 12.359 -2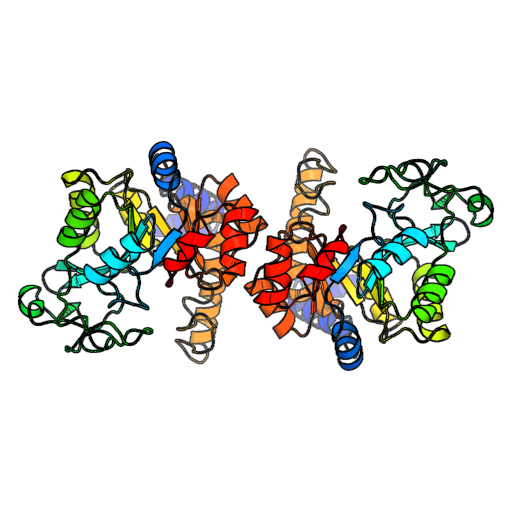3.266 -8.984 1 97.69 183 MET B C 1
ATOM 4030 O O . MET B 1 183 ? 11.953 -22.562 -9.906 1 97.69 183 MET B O 1
ATOM 4034 N N . GLY B 1 184 ? 11.617 -23.875 -8.102 1 98.44 184 GLY B N 1
ATOM 4035 C CA . GLY B 1 184 ? 10.188 -23.844 -8.336 1 98.44 184 GLY B CA 1
ATOM 4036 C C . GLY B 1 184 ? 9.398 -23.422 -7.109 1 98.44 184 GLY B C 1
ATOM 4037 O O . GLY B 1 184 ? 9.766 -23.766 -5.98 1 98.44 184 GLY B O 1
ATOM 4038 N N . ILE B 1 185 ? 8.32 -22.719 -7.32 1 98.56 185 ILE B N 1
ATOM 4039 C CA . ILE B 1 185 ? 7.344 -22.375 -6.293 1 98.56 185 ILE B CA 1
ATOM 4040 C C . ILE B 1 185 ? 5.93 -22.578 -6.84 1 98.56 185 ILE B C 1
ATOM 4042 O O . ILE B 1 185 ? 5.656 -22.25 -8 1 98.56 185 ILE B O 1
ATOM 4046 N N . VAL B 1 186 ? 5.098 -23.141 -6.02 1 98.31 186 VAL B N 1
ATOM 4047 C CA . VAL B 1 186 ? 3.717 -23.375 -6.418 1 98.31 186 VAL B CA 1
ATOM 4048 C C . VAL B 1 186 ? 2.795 -22.391 -5.723 1 98.31 186 VAL B C 1
ATOM 4050 O O . VAL B 1 186 ? 2.801 -22.281 -4.492 1 98.31 186 VAL B O 1
ATOM 4053 N N . CYS B 1 187 ? 2.025 -21.672 -6.523 1 98.19 187 CYS B N 1
ATOM 4054 C CA . CYS B 1 187 ? 1.107 -20.672 -6 1 98.19 187 CYS B CA 1
ATOM 4055 C C . CYS B 1 187 ? -0.324 -20.969 -6.43 1 98.19 187 CYS B C 1
ATOM 4057 O O . CYS B 1 187 ? -0.55 -21.688 -7.402 1 98.19 187 CYS B O 1
ATOM 4059 N N . SER B 1 188 ? -1.255 -20.422 -5.648 1 97.19 188 SER B N 1
ATOM 4060 C CA . SER B 1 188 ? -2.666 -20.562 -5.988 1 97.19 188 SER B CA 1
ATOM 4061 C C . SER B 1 188 ? -3.514 -19.484 -5.324 1 97.19 188 SER B C 1
ATOM 4063 O O . SER B 1 188 ? -3.168 -19 -4.246 1 97.19 188 SER B O 1
ATOM 4065 N N . PHE B 1 189 ? -4.648 -19.188 -5.977 1 95 189 PHE B N 1
ATOM 4066 C CA . PHE B 1 189 ? -5.645 -18.297 -5.395 1 95 189 PHE B CA 1
ATOM 4067 C C . PHE B 1 189 ? -6.465 -19.031 -4.332 1 95 189 PHE B C 1
ATOM 4069 O O . PHE B 1 189 ? -7.188 -18.406 -3.559 1 95 189 PHE B O 1
ATOM 4076 N N . PHE B 1 190 ? -6.328 -20.297 -4.301 1 93.31 190 PHE B N 1
ATOM 4077 C CA . PHE B 1 190 ? -7.168 -21.109 -3.43 1 93.31 190 PHE B CA 1
ATOM 4078 C C . PHE B 1 190 ? -6.367 -21.656 -2.254 1 93.31 190 PHE B C 1
ATOM 4080 O O . PHE B 1 190 ? -5.555 -22.562 -2.42 1 93.31 190 PHE B O 1
ATOM 4087 N N . PRO B 1 191 ? -6.688 -21.172 -1.094 1 95.25 191 PRO B N 1
ATOM 4088 C CA . PRO B 1 191 ? -5.926 -21.609 0.084 1 95.25 191 PRO B CA 1
ATOM 4089 C C . PRO B 1 191 ? -5.934 -23.125 0.275 1 95.25 191 PRO B C 1
ATOM 4091 O O . PRO B 1 191 ? -4.957 -23.688 0.769 1 95.25 191 PRO B O 1
ATOM 4094 N N . SER B 1 192 ? -7.035 -23.766 -0.113 1 93.44 192 SER B N 1
ATOM 4095 C CA . SER B 1 192 ? -7.133 -25.203 0.057 1 93.44 192 SER B CA 1
ATOM 4096 C C . SER B 1 192 ? -6.086 -25.938 -0.783 1 93.44 192 SER B C 1
ATOM 4098 O O . SER B 1 192 ? -5.543 -26.953 -0.36 1 93.44 192 SER B O 1
ATOM 4100 N N . VAL B 1 193 ? -5.828 -25.406 -1.943 1 93 193 VAL B N 1
ATOM 4101 C CA . VAL B 1 193 ? -4.82 -25.969 -2.832 1 93 193 VAL B CA 1
ATOM 4102 C C . VAL B 1 193 ? -3.434 -25.812 -2.209 1 93 193 VAL B C 1
ATOM 4104 O O . VAL B 1 193 ? -2.682 -26.781 -2.104 1 93 193 VAL B O 1
ATOM 4107 N N . VAL B 1 194 ? -3.152 -24.672 -1.733 1 95.88 194 VAL B N 1
ATOM 4108 C CA . VAL B 1 194 ? -1.868 -24.359 -1.111 1 95.88 194 VAL B CA 1
ATOM 4109 C C . VAL B 1 194 ? -1.669 -25.234 0.122 1 95.88 194 VAL B C 1
ATOM 4111 O O . VAL B 1 194 ? -0.588 -25.797 0.325 1 95.88 194 VAL B O 1
ATOM 4114 N N . TYR B 1 195 ? -2.729 -25.344 0.874 1 95.75 195 TYR B N 1
ATOM 4115 C CA . TYR B 1 195 ? -2.684 -26.141 2.09 1 95.75 195 TYR B CA 1
ATOM 4116 C C . TYR B 1 195 ? -2.32 -27.594 1.777 1 95.75 195 TYR B C 1
ATOM 4118 O O . TYR B 1 195 ? -1.44 -28.172 2.42 1 95.75 195 TYR B O 1
ATOM 4126 N N . ARG B 1 196 ? -2.943 -28.156 0.786 1 93.88 196 ARG B N 1
ATOM 4127 C CA . ARG B 1 196 ? -2.74 -29.562 0.436 1 93.88 196 ARG B CA 1
ATOM 4128 C C . ARG B 1 196 ? -1.324 -29.797 -0.077 1 93.88 196 ARG B C 1
ATOM 4130 O O . ARG B 1 196 ? -0.675 -30.781 0.308 1 93.88 196 ARG B O 1
ATOM 4137 N N . ILE B 1 197 ? -0.864 -28.922 -0.903 1 93.81 197 ILE B N 1
ATOM 4138 C CA . ILE B 1 197 ? 0.469 -29.078 -1.473 1 93.81 197 ILE B CA 1
ATOM 4139 C C . ILE B 1 197 ? 1.517 -29.016 -0.364 1 93.81 197 ILE B C 1
ATOM 4141 O O . ILE B 1 197 ? 2.396 -29.875 -0.275 1 93.81 197 ILE B O 1
ATOM 4145 N N . LYS B 1 198 ? 1.392 -28.016 0.487 1 95.12 198 LYS B N 1
ATOM 4146 C CA . LYS B 1 198 ? 2.363 -27.828 1.561 1 95.12 198 LYS B CA 1
ATOM 4147 C C . LYS B 1 198 ? 2.322 -29 2.545 1 95.12 198 LYS B C 1
ATOM 4149 O O . LYS B 1 198 ? 3.363 -29.438 3.029 1 95.12 198 LYS B O 1
ATOM 4154 N N . ARG B 1 199 ? 1.184 -29.469 2.791 1 93.25 199 ARG B N 1
ATOM 4155 C CA . ARG B 1 199 ? 1.013 -30.562 3.736 1 93.25 199 ARG B CA 1
ATOM 4156 C C . ARG B 1 199 ? 1.596 -31.859 3.184 1 93.25 199 ARG B C 1
ATOM 4158 O O . ARG B 1 199 ? 2.275 -32.594 3.9 1 93.25 199 ARG B O 1
ATOM 4165 N N . HIS B 1 200 ? 1.367 -32.094 1.982 1 91.44 200 HIS B N 1
ATOM 4166 C CA . HIS B 1 200 ? 1.772 -33.344 1.346 1 91.44 200 HIS B CA 1
ATOM 4167 C C . HIS B 1 200 ? 3.248 -33.312 0.958 1 91.44 200 HIS B C 1
ATOM 4169 O O . HIS B 1 200 ? 3.918 -34.344 0.966 1 91.44 200 HIS B O 1
ATOM 4175 N N . SER B 1 201 ? 3.691 -32.188 0.525 1 92.75 201 SER B N 1
ATOM 4176 C CA . SER B 1 201 ? 5.066 -32 0.071 1 92.75 201 SER B CA 1
ATOM 4177 C C . SER B 1 201 ? 5.715 -30.797 0.734 1 92.75 201 SER B C 1
ATOM 4179 O O . SER B 1 201 ? 5.949 -29.766 0.083 1 92.75 201 SER B O 1
ATOM 4181 N N . PRO B 1 202 ? 6.195 -30.922 1.921 1 93.38 202 PRO B N 1
ATOM 4182 C CA . PRO B 1 202 ? 6.648 -29.797 2.723 1 93.38 202 PRO B CA 1
ATOM 4183 C C . PRO B 1 202 ? 7.902 -29.125 2.154 1 93.38 202 PRO B C 1
ATOM 4185 O O . PRO B 1 202 ? 8.219 -28 2.516 1 93.38 202 PRO B O 1
ATOM 4188 N N . ARG B 1 203 ? 8.539 -29.797 1.255 1 94.62 203 ARG B N 1
ATOM 4189 C CA . ARG B 1 203 ? 9.773 -29.234 0.7 1 94.62 203 ARG B CA 1
ATOM 4190 C C . ARG B 1 203 ? 9.469 -28.297 -0.457 1 94.62 203 ARG B C 1
ATOM 4192 O O . ARG B 1 203 ? 10.344 -27.531 -0.896 1 94.62 203 ARG B O 1
ATOM 4199 N N . ILE B 1 204 ? 8.297 -28.375 -0.987 1 96.81 204 ILE B N 1
ATOM 4200 C CA . ILE B 1 204 ? 7.918 -27.5 -2.096 1 96.81 204 ILE B CA 1
ATOM 4201 C C . ILE B 1 204 ? 7.59 -26.109 -1.567 1 96.81 204 ILE B C 1
ATOM 4203 O O . ILE B 1 204 ? 6.828 -25.969 -0.606 1 96.81 204 ILE B O 1
ATOM 4207 N N . LEU B 1 205 ? 8.266 -25.094 -2.102 1 98.25 205 LEU B N 1
ATOM 4208 C CA . LEU B 1 205 ? 7.879 -23.734 -1.78 1 98.25 205 LEU B CA 1
ATOM 4209 C C . LEU B 1 205 ? 6.453 -23.453 -2.24 1 98.25 205 LEU B C 1
ATOM 4211 O O . LEU B 1 205 ? 6.051 -23.859 -3.328 1 98.25 205 LEU B O 1
ATOM 4215 N N . THR B 1 206 ? 5.68 -22.766 -1.385 1 98 206 THR B N 1
ATOM 4216 C CA . THR B 1 206 ? 4.309 -22.422 -1.743 1 98 206 THR B CA 1
ATOM 4217 C C . THR B 1 206 ? 4.062 -20.922 -1.561 1 98 206 THR B C 1
ATOM 4219 O O . THR B 1 206 ? 4.766 -20.266 -0.794 1 98 206 THR B O 1
ATOM 4222 N N . GLY B 1 207 ? 3.152 -20.422 -2.355 1 98.31 207 GLY B N 1
ATOM 4223 C CA . GLY B 1 207 ? 2.686 -19.047 -2.25 1 98.31 207 GLY B CA 1
ATOM 4224 C C . GLY B 1 207 ? 1.176 -18.922 -2.336 1 98.31 207 GLY B C 1
ATOM 4225 O O . GLY B 1 207 ? 0.526 -19.672 -3.07 1 98.31 207 GLY B O 1
ATOM 4226 N N . LEU B 1 208 ? 0.626 -18.031 -1.609 1 98.12 208 LEU B N 1
ATOM 4227 C CA . LEU B 1 208 ? -0.795 -17.703 -1.692 1 98.12 208 LEU B CA 1
ATOM 4228 C C . LEU B 1 208 ? -1.023 -16.484 -2.561 1 98.12 208 LEU B C 1
ATOM 4230 O O . LEU B 1 208 ? -0.582 -15.375 -2.213 1 98.12 208 LEU B O 1
ATOM 4234 N N . THR B 1 209 ? -1.665 -16.703 -3.676 1 98 209 THR B N 1
ATOM 4235 C CA . THR B 1 209 ? -2.057 -15.594 -4.551 1 98 209 THR B CA 1
ATOM 4236 C C . THR B 1 209 ? -3.373 -14.977 -4.086 1 98 209 THR B C 1
ATOM 4238 O O . THR B 1 209 ? -4.301 -15.695 -3.709 1 98 209 THR B O 1
ATOM 4241 N N . TRP B 1 210 ? -3.369 -13.648 -4.121 1 96.44 210 TRP B N 1
ATOM 4242 C CA . TRP B 1 210 ? -4.633 -13.062 -3.676 1 96.44 210 TRP B CA 1
ATOM 4243 C C . TRP B 1 210 ? -4.844 -11.688 -4.297 1 96.44 210 TRP B C 1
ATOM 4245 O O . TRP B 1 210 ? -3.902 -11.086 -4.816 1 96.44 210 TRP B O 1
ATOM 4255 N N . ARG B 1 211 ? -6.066 -11.305 -4.383 1 95.75 211 ARG B N 1
ATOM 4256 C CA . ARG B 1 211 ? -6.574 -9.984 -4.746 1 95.75 211 ARG B CA 1
ATOM 4257 C C . ARG B 1 211 ? -7.824 -9.641 -3.943 1 95.75 211 ARG B C 1
ATOM 4259 O O . ARG B 1 211 ? -8.477 -10.531 -3.393 1 95.75 211 ARG B O 1
ATOM 4266 N N . ARG B 1 212 ? -8.117 -8.398 -3.908 1 93.31 212 ARG B N 1
ATOM 4267 C CA . ARG B 1 212 ? -9.359 -7.992 -3.254 1 93.31 212 ARG B CA 1
ATOM 4268 C C . ARG B 1 212 ? -10.57 -8.305 -4.129 1 93.31 212 ARG B C 1
ATOM 4270 O O . ARG B 1 212 ? -10.469 -8.305 -5.355 1 93.31 212 ARG B O 1
ATOM 4277 N N . TRP B 1 213 ? -11.664 -8.633 -3.484 1 92.5 213 TRP B N 1
ATOM 4278 C CA . TRP B 1 213 ? -12.977 -8.82 -4.082 1 92.5 213 TRP B CA 1
ATOM 4279 C C . TRP B 1 213 ? -12.969 -9.977 -5.078 1 92.5 213 TRP B C 1
ATOM 4281 O O . TRP B 1 213 ? -13.578 -9.891 -6.145 1 92.5 213 TRP B O 1
ATOM 4291 N N . PHE B 1 214 ? -12.117 -10.891 -4.738 1 91.81 214 PHE B N 1
ATOM 4292 C CA . PHE B 1 214 ? -11.961 -12.062 -5.59 1 91.81 214 PHE B CA 1
ATOM 4293 C C . PHE B 1 214 ? -13.273 -12.82 -5.719 1 91.81 214 PHE B C 1
ATOM 4295 O O . PHE B 1 214 ? -13.641 -13.258 -6.812 1 91.81 214 PHE B O 1
ATOM 4302 N N . PHE B 1 215 ? -14.094 -12.914 -4.652 1 91.75 215 PHE B N 1
ATOM 4303 C CA . PHE B 1 215 ? -15.281 -13.758 -4.637 1 91.75 215 PHE B CA 1
ATOM 4304 C C . PHE B 1 215 ? -16.5 -12.984 -5.133 1 91.75 215 PHE B C 1
ATOM 4306 O O . PHE B 1 215 ? -17.438 -13.578 -5.664 1 91.75 215 PHE B O 1
ATOM 4313 N N . SER B 1 216 ? -16.484 -11.734 -5.055 1 93.12 216 SER B N 1
ATOM 4314 C CA . SER B 1 216 ? -17.672 -10.938 -5.375 1 93.12 216 SER B CA 1
ATOM 4315 C C . SER B 1 216 ? -17.609 -10.406 -6.801 1 93.12 216 SER B C 1
ATOM 4317 O O . SER B 1 216 ? -18.656 -10.172 -7.426 1 93.12 216 SER B O 1
ATOM 4319 N N . TYR B 1 217 ? -16.391 -10.281 -7.289 1 93.25 217 TYR B N 1
ATOM 4320 C CA . TYR B 1 217 ? -16.281 -9.641 -8.594 1 93.25 217 TYR B CA 1
ATOM 4321 C C . TYR B 1 217 ? -15.367 -10.438 -9.516 1 93.25 217 TYR B C 1
ATOM 4323 O O . TYR B 1 217 ? -14.43 -11.086 -9.062 1 93.25 217 TYR B O 1
ATOM 4331 N N . LYS B 1 218 ? -15.547 -10.281 -10.828 1 89.25 218 LYS B N 1
ATOM 4332 C CA . LYS B 1 218 ? -14.797 -11.023 -11.844 1 89.25 218 LYS B CA 1
ATOM 4333 C C . LYS B 1 218 ? -13.5 -10.297 -12.203 1 89.25 218 LYS B C 1
ATOM 4335 O O . LYS B 1 218 ? -12.461 -10.93 -12.398 1 89.25 218 LYS B O 1
ATOM 4340 N N . ASP B 1 219 ? -13.602 -8.992 -12.172 1 87.44 219 ASP B N 1
ATOM 4341 C CA . ASP B 1 219 ? -12.484 -8.203 -12.672 1 87.44 219 ASP B CA 1
ATOM 4342 C C . ASP B 1 219 ? -11.703 -7.562 -11.523 1 87.44 219 ASP B C 1
ATOM 4344 O O . ASP B 1 219 ? -12.211 -7.43 -10.414 1 87.44 219 ASP B O 1
ATOM 4348 N N . LEU B 1 220 ? -10.492 -7.184 -11.82 1 85.5 220 LEU B N 1
ATOM 4349 C CA . LEU B 1 220 ? -9.594 -6.594 -10.844 1 85.5 220 LEU B CA 1
ATOM 4350 C C . LEU B 1 220 ? -10.133 -5.262 -10.328 1 85.5 220 LEU B C 1
ATOM 4352 O O . LEU B 1 220 ? -9.898 -4.891 -9.18 1 85.5 220 LEU B O 1
ATOM 4356 N N . GLU B 1 221 ? -10.891 -4.516 -11.133 1 84.38 221 GLU B N 1
ATOM 4357 C CA . GLU B 1 221 ? -11.383 -3.182 -10.805 1 84.38 221 GLU B CA 1
ATOM 4358 C C . GLU B 1 221 ? -12.688 -3.254 -10.023 1 84.38 221 GLU B C 1
ATOM 4360 O O . GLU B 1 221 ? -13.234 -2.225 -9.617 1 84.38 221 GLU B O 1
ATOM 4365 N N . ALA B 1 222 ? -13.219 -4.43 -9.828 1 88.62 222 ALA B N 1
ATOM 4366 C CA . ALA B 1 222 ? -14.461 -4.648 -9.086 1 88.62 222 ALA B CA 1
ATOM 4367 C C . ALA B 1 222 ? -15.625 -3.914 -9.734 1 88.62 222 ALA B C 1
ATOM 4369 O O . ALA B 1 222 ? -16.375 -3.213 -9.055 1 88.62 222 ALA B O 1
ATOM 4370 N N . THR B 1 223 ? -15.742 -4.039 -11.023 1 88.5 223 THR B N 1
ATOM 4371 C CA . THR B 1 223 ? -16.812 -3.375 -11.75 1 88.5 223 THR B CA 1
ATOM 4372 C C . THR B 1 223 ? -17.844 -4.391 -12.242 1 88.5 223 THR B C 1
ATOM 4374 O O . THR B 1 223 ? -18.984 -4.035 -12.531 1 88.5 223 THR B O 1
ATOM 4377 N N . GLU B 1 224 ? -17.422 -5.699 -12.375 1 93.69 224 GLU B N 1
ATOM 4378 C CA . GLU B 1 224 ? -18.312 -6.758 -12.875 1 93.69 224 GLU B CA 1
ATOM 4379 C C . GLU B 1 224 ? -18.625 -7.773 -11.773 1 93.69 224 GLU B C 1
ATOM 4381 O O . GLU B 1 224 ? -17.859 -8.727 -11.57 1 93.69 224 GLU B O 1
ATOM 4386 N N . PRO B 1 225 ? -19.797 -7.617 -11.188 1 93.56 225 PRO B N 1
ATOM 4387 C CA . PRO B 1 225 ? -20.156 -8.516 -10.094 1 93.56 225 PRO B CA 1
ATOM 4388 C C . PRO B 1 225 ? -20.375 -9.953 -10.555 1 93.56 225 PRO B C 1
ATOM 4390 O O . PRO B 1 225 ? -20.891 -10.18 -11.648 1 93.56 225 PRO B O 1
ATOM 4393 N N . ARG B 1 226 ? -19.922 -10.938 -9.75 1 92.88 226 ARG B N 1
ATOM 4394 C CA . ARG B 1 226 ? -20.125 -12.352 -10.055 1 92.88 226 ARG B CA 1
ATOM 4395 C C . ARG B 1 226 ? -21.562 -12.781 -9.75 1 92.88 226 ARG B C 1
ATOM 4397 O O . ARG B 1 226 ? -22.031 -13.781 -10.273 1 92.88 226 ARG B O 1
ATOM 4404 N N . PHE B 1 227 ? -22.125 -11.945 -8.812 1 93.75 227 PHE B N 1
ATOM 4405 C CA . PHE B 1 227 ? -23.469 -12.25 -8.336 1 93.75 227 PHE B CA 1
ATOM 4406 C C . PHE B 1 227 ? -24.344 -10.992 -8.32 1 93.75 227 PHE B C 1
ATOM 4408 O O . PHE B 1 227 ? -23.875 -9.906 -8.664 1 93.75 227 PHE B O 1
ATOM 4415 N N . PHE B 1 228 ? -25.625 -11.172 -8.039 1 91.94 228 PHE B N 1
ATOM 4416 C CA . PHE B 1 228 ? -26.547 -10.047 -7.906 1 91.94 228 PHE B CA 1
ATOM 4417 C C . PHE B 1 228 ? -27.391 -10.18 -6.645 1 91.94 228 PHE B C 1
ATOM 4419 O O . PHE B 1 228 ? -27.531 -11.273 -6.098 1 91.94 228 PHE B O 1
ATOM 4426 N N . GLY B 1 229 ? -27.891 -9.047 -6.109 1 92.31 229 GLY B N 1
ATOM 4427 C CA . GLY B 1 229 ? -28.797 -9.062 -4.977 1 92.31 229 GLY B CA 1
ATOM 4428 C C . GLY B 1 229 ? -28.141 -9.531 -3.689 1 92.31 229 GLY B C 1
ATOM 4429 O O . GLY B 1 229 ? -27.031 -9.133 -3.379 1 92.31 229 GLY B O 1
ATOM 4430 N N . PRO B 1 230 ? -28.844 -10.32 -2.967 1 93 230 PRO B N 1
ATOM 4431 C CA . PRO B 1 230 ? -28.344 -10.773 -1.67 1 93 230 PRO B CA 1
ATOM 4432 C C . PRO B 1 230 ? -27.094 -11.648 -1.795 1 93 230 PRO B C 1
ATOM 4434 O O . PRO B 1 230 ? -26.266 -11.68 -0.88 1 93 230 PRO B O 1
ATOM 4437 N N . ARG B 1 231 ? -26.984 -12.32 -2.861 1 93.5 231 ARG B N 1
ATOM 4438 C CA . ARG B 1 231 ? -25.812 -13.156 -3.07 1 93.5 231 ARG B CA 1
ATOM 4439 C C . ARG B 1 231 ? -24.547 -12.312 -3.193 1 93.5 231 ARG B C 1
ATOM 4441 O O . ARG B 1 231 ? -23.469 -12.719 -2.758 1 93.5 231 ARG B O 1
ATOM 4448 N N . LEU B 1 232 ? -24.703 -11.195 -3.865 1 92.62 232 LEU B N 1
ATOM 4449 C CA . LEU B 1 232 ? -23.578 -10.281 -3.957 1 92.62 232 LEU B CA 1
ATOM 4450 C C . LEU B 1 232 ? -23.172 -9.781 -2.576 1 92.62 232 LEU B C 1
ATOM 4452 O O . LEU B 1 232 ? -21.984 -9.68 -2.27 1 92.62 232 LEU B O 1
ATOM 4456 N N . LEU B 1 233 ? -24.141 -9.484 -1.759 1 92.44 233 LEU B N 1
ATOM 4457 C CA . LEU B 1 233 ? -23.859 -9.031 -0.401 1 92.44 233 LEU B CA 1
ATOM 4458 C C . LEU B 1 233 ? -23.109 -10.102 0.385 1 92.44 233 LEU B C 1
ATOM 4460 O O . LEU B 1 233 ? -22.156 -9.797 1.103 1 92.44 233 LEU B O 1
ATOM 4464 N N . LEU B 1 234 ? -23.609 -11.242 0.246 1 93.38 234 LEU B N 1
ATOM 4465 C CA . LEU B 1 234 ? -22.953 -12.352 0.926 1 93.38 234 LEU B CA 1
ATOM 4466 C C . LEU B 1 234 ? -21.516 -12.531 0.423 1 93.38 234 LEU B C 1
ATOM 4468 O O . LEU B 1 234 ? -20.594 -12.734 1.217 1 93.38 234 LEU B O 1
ATOM 4472 N N . ALA B 1 235 ? -21.359 -12.5 -0.882 1 93.62 235 ALA B N 1
ATOM 4473 C CA . ALA B 1 235 ? -20.031 -12.641 -1.473 1 93.62 235 ALA B CA 1
ATOM 4474 C C . ALA B 1 235 ? -19.094 -11.531 -0.987 1 93.62 235 ALA B C 1
ATOM 4476 O O . ALA B 1 235 ? -17.906 -11.773 -0.747 1 93.62 235 ALA B O 1
ATOM 4477 N N . THR B 1 236 ? -19.625 -10.43 -0.844 1 92.25 236 THR B N 1
ATOM 4478 C CA . THR B 1 236 ? -18.859 -9.297 -0.355 1 92.25 236 THR B CA 1
ATOM 4479 C C . THR B 1 236 ? -18.422 -9.516 1.093 1 92.25 236 THR B C 1
ATOM 4481 O O . THR B 1 236 ? -17.297 -9.211 1.465 1 92.25 236 THR B O 1
ATOM 4484 N N . LEU B 1 237 ? -19.297 -10.031 1.875 1 91.75 237 LEU B N 1
ATOM 4485 C CA . LEU B 1 237 ? -18.969 -10.352 3.26 1 91.75 237 LEU B CA 1
ATOM 4486 C C . LEU B 1 237 ? -17.859 -11.398 3.326 1 91.75 237 LEU B C 1
ATOM 4488 O O . LEU B 1 237 ? -16.953 -11.297 4.148 1 91.75 237 LEU B O 1
ATOM 4492 N N . VAL B 1 238 ? -17.953 -12.336 2.475 1 93.25 238 VAL B N 1
ATOM 4493 C CA . VAL B 1 238 ? -16.938 -13.375 2.395 1 93.25 238 VAL B CA 1
ATOM 4494 C C . VAL B 1 238 ? -15.594 -12.742 2.031 1 93.25 238 VAL B C 1
ATOM 4496 O O . VAL B 1 238 ? -14.562 -13.094 2.609 1 93.25 238 VAL B O 1
ATOM 4499 N N . ASP B 1 239 ? -15.641 -11.836 1.11 1 93.94 239 ASP B N 1
ATOM 4500 C CA . ASP B 1 239 ? -14.422 -11.141 0.702 1 93.94 239 ASP B CA 1
ATOM 4501 C C . ASP B 1 239 ? -13.805 -10.383 1.874 1 93.94 239 ASP B C 1
ATOM 4503 O O . ASP B 1 239 ? -12.586 -10.43 2.076 1 93.94 239 ASP B O 1
ATOM 4507 N N . VAL B 1 240 ? -14.594 -9.75 2.635 1 90.31 240 VAL B N 1
ATOM 4508 C CA . VAL B 1 240 ? -14.109 -8.969 3.77 1 90.31 240 VAL B CA 1
ATOM 4509 C C . VAL B 1 240 ? -13.453 -9.891 4.789 1 90.31 240 VAL B C 1
ATOM 4511 O O . VAL B 1 240 ? -12.344 -9.609 5.266 1 90.31 240 VAL B O 1
ATOM 4514 N N . LEU B 1 241 ? -14.062 -10.922 5.094 1 91.12 241 LEU B N 1
ATOM 4515 C CA . LEU B 1 241 ? -13.531 -11.883 6.055 1 91.12 241 LEU B CA 1
ATOM 4516 C C . LEU B 1 241 ? -12.266 -12.539 5.523 1 91.12 241 LEU B C 1
ATOM 4518 O O . LEU B 1 241 ? -11.336 -12.805 6.281 1 91.12 241 LEU B O 1
ATOM 4522 N N . TYR B 1 242 ? -12.328 -12.805 4.27 1 93.75 242 TYR B N 1
ATOM 4523 C CA . TYR B 1 242 ? -11.18 -13.445 3.643 1 93.75 242 TYR B CA 1
ATOM 4524 C C . TYR B 1 242 ? -9.953 -12.539 3.699 1 93.75 242 TYR B C 1
ATOM 4526 O O . TYR B 1 242 ? -8.859 -12.992 4.062 1 93.75 242 TYR B O 1
ATOM 4534 N N . ILE B 1 243 ? -10.164 -11.305 3.383 1 92.25 243 ILE B N 1
ATOM 4535 C CA . ILE B 1 243 ? -9.055 -10.359 3.408 1 92.25 243 ILE B CA 1
ATOM 4536 C C . ILE B 1 243 ? -8.531 -10.211 4.836 1 92.25 243 ILE B C 1
ATOM 4538 O O . ILE B 1 243 ? -7.324 -10.172 5.062 1 92.25 243 ILE B O 1
ATOM 4542 N N . TRP B 1 244 ? -9.422 -10.125 5.754 1 89.75 244 TRP B N 1
ATOM 4543 C CA . TRP B 1 244 ? -9.008 -10.086 7.156 1 89.75 244 TRP B CA 1
ATOM 4544 C C . TRP B 1 244 ? -8.156 -11.297 7.508 1 89.75 244 TRP B C 1
ATOM 4546 O O . TRP B 1 244 ? -7.113 -11.164 8.156 1 89.75 244 TRP B O 1
ATOM 4556 N N . SER B 1 245 ? -8.562 -12.406 7.117 1 93.06 245 SER B N 1
ATOM 4557 C CA . SER B 1 245 ? -7.828 -13.641 7.387 1 93.06 245 SER B CA 1
ATOM 4558 C C . SER B 1 245 ? -6.457 -13.625 6.715 1 93.06 245 SER B C 1
ATOM 4560 O O . SER B 1 245 ? -5.461 -14.039 7.312 1 93.06 245 SER B O 1
ATOM 4562 N N . LEU B 1 246 ? -6.461 -13.18 5.523 1 94 246 LEU B N 1
ATOM 4563 C CA . LEU B 1 246 ? -5.238 -13.125 4.727 1 94 246 LEU B CA 1
ATOM 4564 C C . LEU B 1 246 ? -4.203 -12.219 5.387 1 94 246 LEU B C 1
ATOM 4566 O O . LEU B 1 246 ? -3.002 -12.5 5.336 1 94 246 LEU B O 1
ATOM 4570 N N . LEU B 1 247 ? -4.676 -11.172 5.984 1 90.19 247 LEU B N 1
ATOM 4571 C CA . LEU B 1 247 ? -3.789 -10.164 6.562 1 90.19 247 LEU B CA 1
ATOM 4572 C C . LEU B 1 247 ? -3.434 -10.523 8 1 90.19 247 LEU B C 1
ATOM 4574 O O . LEU B 1 247 ? -2.648 -9.82 8.648 1 90.19 247 LEU B O 1
ATOM 4578 N N . THR B 1 248 ? -3.945 -11.625 8.516 1 90.75 248 THR B N 1
ATOM 4579 C CA . THR B 1 248 ? -3.695 -11.953 9.914 1 90.75 248 THR B CA 1
ATOM 4580 C C . THR B 1 248 ? -3.156 -13.375 10.039 1 90.75 248 THR B C 1
ATOM 4582 O O . THR B 1 248 ? -1.946 -13.602 9.953 1 90.75 248 THR B O 1
ATOM 4585 N N . TRP B 1 249 ? -4 -14.398 9.914 1 92.5 249 TRP B N 1
ATOM 4586 C CA . TRP B 1 249 ? -3.592 -15.711 10.398 1 92.5 249 TRP B CA 1
ATOM 4587 C C . TRP B 1 249 ? -3.438 -16.703 9.25 1 92.5 249 TRP B C 1
ATOM 4589 O O . TRP B 1 249 ? -2.727 -17.703 9.367 1 92.5 249 TRP B O 1
ATOM 4599 N N . LEU B 1 250 ? -4.066 -16.484 8.156 1 96.44 250 LEU B N 1
ATOM 4600 C CA . LEU B 1 250 ? -4.25 -17.5 7.125 1 96.44 250 LEU B CA 1
ATOM 4601 C C . LEU B 1 250 ? -2.914 -17.875 6.492 1 96.44 250 LEU B C 1
ATOM 4603 O O . LEU B 1 250 ? -2.6 -19.062 6.371 1 96.44 250 LEU B O 1
ATOM 4607 N N . PRO B 1 251 ? -2.061 -16.906 6.113 1 97.38 251 PRO B N 1
ATOM 4608 C CA . PRO B 1 251 ? -0.791 -17.328 5.512 1 97.38 251 PRO B CA 1
ATOM 4609 C C . PRO B 1 251 ? 0.059 -18.172 6.445 1 97.38 251 PRO B C 1
ATOM 4611 O O . PRO B 1 251 ? 0.704 -19.125 6.004 1 97.38 251 PRO B O 1
ATOM 4614 N N . SER B 1 252 ? 0.02 -17.828 7.734 1 95.75 252 SER B N 1
ATOM 4615 C CA . SER B 1 252 ? 0.754 -18.625 8.711 1 95.75 252 SER B CA 1
ATOM 4616 C C . SER B 1 252 ? 0.156 -20.016 8.852 1 95.75 252 SER B C 1
ATOM 4618 O O . SER B 1 252 ? 0.887 -21.016 8.969 1 95.75 252 SER B O 1
ATOM 4620 N N . PHE B 1 253 ? -1.139 -20.078 8.859 1 96.56 253 PHE B N 1
ATOM 4621 C CA . PHE B 1 253 ? -1.823 -21.359 8.961 1 96.56 253 PHE B CA 1
ATOM 4622 C C . PHE B 1 253 ? -1.454 -22.266 7.797 1 96.56 253 PHE B C 1
ATOM 4624 O O . PHE B 1 253 ? -1.212 -23.469 7.98 1 96.56 253 PHE B O 1
ATOM 4631 N N . LEU B 1 254 ? -1.356 -21.688 6.633 1 97.12 254 LEU B N 1
ATOM 4632 C CA . LEU B 1 254 ? -1.052 -22.438 5.418 1 97.12 254 LEU B CA 1
ATOM 4633 C C . LEU B 1 254 ? 0.426 -22.812 5.363 1 97.12 254 LEU B C 1
ATOM 4635 O O . LEU B 1 254 ? 0.815 -23.719 4.633 1 97.12 254 LEU B O 1
ATOM 4639 N N . GLY B 1 255 ? 1.256 -22.078 6.023 1 96.81 255 GLY B N 1
ATOM 4640 C CA . GLY B 1 255 ? 2.691 -22.297 5.98 1 96.81 255 GLY B CA 1
ATOM 4641 C C . GLY B 1 255 ? 3.326 -21.859 4.676 1 96.81 255 GLY B C 1
ATOM 4642 O O . GLY B 1 255 ? 4.258 -22.5 4.184 1 96.81 255 GLY B O 1
ATOM 4643 N N . VAL B 1 256 ? 2.818 -20.734 4.16 1 97.38 256 VAL B N 1
ATOM 4644 C CA . VAL B 1 256 ? 3.297 -20.344 2.84 1 97.38 256 VAL B CA 1
ATOM 4645 C C . VAL B 1 256 ? 4.629 -19.609 2.973 1 97.38 256 VAL B C 1
ATOM 4647 O O . VAL B 1 256 ? 4.887 -18.953 3.988 1 97.38 256 VAL B O 1
ATOM 4650 N N . ASP B 1 257 ? 5.426 -19.672 1.907 1 98.19 257 ASP B N 1
ATOM 4651 C CA . ASP B 1 257 ? 6.723 -19 1.826 1 98.19 257 ASP B CA 1
ATOM 4652 C C . ASP B 1 257 ? 6.59 -17.609 1.23 1 98.19 257 ASP B C 1
ATOM 4654 O O . ASP B 1 257 ? 7.445 -16.75 1.456 1 98.19 257 ASP B O 1
ATOM 4658 N N . MET B 1 258 ? 5.5 -17.438 0.532 1 98.5 258 MET B N 1
ATOM 4659 C CA . MET B 1 258 ? 5.332 -16.172 -0.196 1 98.5 258 MET B CA 1
ATOM 4660 C C . MET B 1 258 ? 3.859 -15.797 -0.287 1 98.5 258 MET B C 1
ATOM 4662 O O . MET B 1 258 ? 2.992 -16.672 -0.388 1 98.5 258 MET B O 1
ATOM 4666 N N . VAL B 1 259 ? 3.623 -14.539 -0.211 1 98.56 259 VAL B N 1
ATOM 4667 C CA . VAL B 1 259 ? 2.322 -14.008 -0.601 1 98.56 259 VAL B CA 1
ATOM 4668 C C . VAL B 1 259 ? 2.439 -13.281 -1.939 1 98.56 259 VAL B C 1
ATOM 4670 O O . VAL B 1 259 ? 3.188 -12.305 -2.061 1 98.56 259 VAL B O 1
ATOM 4673 N N . LEU B 1 260 ? 1.822 -13.852 -2.91 1 98.75 260 LEU B N 1
ATOM 4674 C CA . LEU B 1 260 ? 1.734 -13.258 -4.238 1 98.75 260 LEU B CA 1
ATOM 4675 C C . LEU B 1 260 ? 0.562 -12.289 -4.32 1 98.75 260 LEU B C 1
ATOM 4677 O O . LEU B 1 260 ? -0.594 -12.703 -4.406 1 98.75 260 LEU B O 1
ATOM 4681 N N . THR B 1 261 ? 0.869 -10.977 -4.355 1 98.62 261 THR B N 1
ATOM 4682 C CA . THR B 1 261 ? -0.113 -9.938 -4.043 1 98.62 261 THR B CA 1
ATOM 4683 C C . THR B 1 261 ? -0.376 -9.055 -5.262 1 98.62 261 THR B C 1
ATOM 4685 O O . THR B 1 261 ? 0.56 -8.648 -5.953 1 98.62 261 THR B O 1
ATOM 4688 N N . GLU B 1 262 ? -1.692 -8.844 -5.508 1 98 262 GLU B N 1
ATOM 4689 C CA . GLU B 1 262 ? -2.051 -7.895 -6.559 1 98 262 GLU B CA 1
ATOM 4690 C C . GLU B 1 262 ? -1.434 -6.523 -6.301 1 98 262 GLU B C 1
ATOM 4692 O O . GLU B 1 262 ? -1.517 -5.996 -5.188 1 98 262 GLU B O 1
ATOM 4697 N N . ARG B 1 263 ? -0.859 -5.949 -7.242 1 98.06 263 ARG B N 1
ATOM 4698 C CA . ARG B 1 263 ? 0.01 -4.781 -7.16 1 98.06 263 ARG B CA 1
ATOM 4699 C C . ARG B 1 263 ? -0.672 -3.643 -6.41 1 98.06 263 ARG B C 1
ATOM 4701 O O . ARG B 1 263 ? -0.016 -2.883 -5.695 1 98.06 263 ARG B O 1
ATOM 4708 N N . ARG B 1 264 ? -1.937 -3.4 -6.488 1 97.38 264 ARG B N 1
ATOM 4709 C CA . ARG B 1 264 ? -2.645 -2.258 -5.922 1 97.38 264 ARG B CA 1
ATOM 4710 C C . ARG B 1 264 ? -2.689 -2.344 -4.398 1 97.38 264 ARG B C 1
ATOM 4712 O O . ARG B 1 264 ? -2.975 -1.352 -3.725 1 97.38 264 ARG B O 1
ATOM 4719 N N . ASP B 1 265 ? -2.385 -3.516 -3.863 1 97 265 ASP B N 1
ATOM 4720 C CA . ASP B 1 265 ? -2.471 -3.703 -2.418 1 97 265 ASP B CA 1
ATOM 4721 C C . ASP B 1 265 ? -1.081 -3.729 -1.784 1 97 265 ASP B C 1
ATOM 4723 O O . ASP B 1 265 ? -0.942 -4.012 -0.592 1 97 265 ASP B O 1
ATOM 4727 N N . ILE B 1 266 ? -0.079 -3.447 -2.562 1 98.44 266 ILE B N 1
ATOM 4728 C CA . ILE B 1 266 ? 1.289 -3.395 -2.059 1 98.44 266 ILE B CA 1
ATOM 4729 C C . ILE B 1 266 ? 1.534 -2.055 -1.368 1 98.44 266 ILE B C 1
ATOM 4731 O O . ILE B 1 266 ? 1.196 -1 -1.909 1 98.44 266 ILE B O 1
ATOM 4735 N N . SER B 1 267 ? 1.985 -2.061 -0.231 1 97.62 267 SER B N 1
ATOM 4736 C CA . SER B 1 267 ? 2.51 -0.926 0.522 1 97.62 267 SER B CA 1
ATOM 4737 C C . SER B 1 267 ? 3.762 -1.311 1.304 1 97.62 267 SER B C 1
ATOM 4739 O O . SER B 1 267 ? 4.039 -2.496 1.493 1 97.62 267 SER B O 1
ATOM 4741 N N . SER B 1 268 ? 4.582 -0.287 1.686 1 97.44 268 SER B N 1
ATOM 4742 C CA . SER B 1 268 ? 5.766 -0.562 2.492 1 97.44 268 SER B CA 1
ATOM 4743 C C . SER B 1 268 ? 5.402 -1.288 3.781 1 97.44 268 SER B C 1
ATOM 4745 O O . SER B 1 268 ? 6.078 -2.24 4.176 1 97.44 268 SER B O 1
ATOM 4747 N N . THR B 1 269 ? 4.332 -0.865 4.391 1 94.56 269 THR B N 1
ATOM 4748 C CA . THR B 1 269 ? 3.881 -1.474 5.637 1 94.56 269 THR B CA 1
ATOM 4749 C C . THR B 1 269 ? 3.492 -2.934 5.418 1 94.56 269 THR B C 1
ATOM 4751 O O . THR B 1 269 ? 3.867 -3.807 6.203 1 94.56 269 THR B O 1
ATOM 4754 N N . PHE B 1 270 ? 2.771 -3.227 4.34 1 96.75 270 PHE B N 1
ATOM 4755 C CA . PHE B 1 270 ? 2.373 -4.594 4.027 1 96.75 270 PHE B CA 1
ATOM 4756 C C . PHE B 1 270 ? 3.594 -5.488 3.848 1 96.75 270 PHE B C 1
ATOM 4758 O O . PHE B 1 270 ? 3.674 -6.566 4.438 1 96.75 270 PHE B O 1
ATOM 4765 N N . VAL B 1 271 ? 4.555 -5.055 3.086 1 98.31 271 VAL B N 1
ATOM 4766 C CA . VAL B 1 271 ? 5.762 -5.82 2.791 1 98.31 271 VAL B CA 1
ATOM 4767 C C . VAL B 1 271 ? 6.523 -6.102 4.086 1 98.31 271 VAL B C 1
ATOM 4769 O O . VAL B 1 271 ? 6.91 -7.242 4.348 1 98.31 271 VAL B O 1
ATOM 4772 N N . LYS B 1 272 ? 6.664 -5.082 4.906 1 95.44 272 LYS B N 1
ATOM 4773 C CA . LYS B 1 272 ? 7.406 -5.23 6.152 1 95.44 272 LYS B CA 1
ATOM 4774 C C . LYS B 1 272 ? 6.723 -6.227 7.082 1 95.44 272 LYS B C 1
ATOM 4776 O O . LYS B 1 272 ? 7.391 -7.051 7.711 1 95.44 272 LYS B O 1
ATOM 4781 N N . GLN B 1 273 ? 5.414 -6.152 7.141 1 93.06 273 GLN B N 1
ATOM 4782 C CA . GLN B 1 273 ? 4.656 -7.059 8 1 93.06 273 GLN B CA 1
ATOM 4783 C C . GLN B 1 273 ? 4.852 -8.516 7.57 1 93.06 273 GLN B C 1
ATOM 4785 O O . GLN B 1 273 ? 5.039 -9.391 8.414 1 93.06 273 GLN B O 1
ATOM 4790 N N . GLN B 1 274 ? 4.781 -8.766 6.277 1 96.75 274 GLN B N 1
ATOM 4791 C CA . GLN B 1 274 ? 4.984 -10.125 5.781 1 96.75 274 GLN B CA 1
ATOM 4792 C C . GLN B 1 274 ? 6.418 -10.586 6.031 1 96.75 274 GLN B C 1
ATOM 4794 O O . GLN B 1 274 ? 6.637 -11.734 6.441 1 96.75 274 GLN B O 1
ATOM 4799 N N . GLN B 1 275 ? 7.391 -9.719 5.867 1 95.56 275 GLN B N 1
ATOM 4800 C CA . GLN B 1 275 ? 8.797 -10.055 6.078 1 95.56 275 GLN B CA 1
ATOM 4801 C C . GLN B 1 275 ? 9.062 -10.398 7.543 1 95.56 275 GLN B C 1
ATOM 4803 O O . GLN B 1 275 ? 9.781 -11.352 7.84 1 95.56 275 GLN B O 1
ATOM 4808 N N . LEU B 1 276 ? 8.461 -9.617 8.422 1 92.12 276 LEU B N 1
ATOM 4809 C CA . LEU B 1 276 ? 8.617 -9.867 9.844 1 92.12 276 LEU B CA 1
ATOM 4810 C C . LEU B 1 276 ? 8.023 -11.219 10.227 1 92.12 276 LEU B C 1
ATOM 4812 O O . LEU B 1 276 ? 8.492 -11.867 11.172 1 92.12 276 LEU B O 1
ATOM 4816 N N . ALA B 1 277 ? 7.059 -11.672 9.445 1 92.94 277 ALA B N 1
ATOM 4817 C CA . ALA B 1 277 ? 6.434 -12.969 9.695 1 92.94 277 ALA B CA 1
ATOM 4818 C C . ALA B 1 277 ? 7.191 -14.086 8.977 1 92.94 277 ALA B C 1
ATOM 4820 O O . ALA B 1 277 ? 6.762 -15.242 8.992 1 92.94 277 ALA B O 1
ATOM 4821 N N . GLY B 1 278 ? 8.242 -13.734 8.242 1 94.31 278 GLY B N 1
ATOM 4822 C CA . GLY B 1 278 ? 9.102 -14.727 7.613 1 94.31 278 GLY B CA 1
ATOM 4823 C C . GLY B 1 278 ? 8.68 -15.07 6.199 1 94.31 278 GLY B C 1
ATOM 4824 O O . GLY B 1 278 ? 9.141 -16.062 5.637 1 94.31 278 GLY B O 1
ATOM 4825 N N . ARG B 1 279 ? 7.773 -14.312 5.617 1 97.12 279 ARG B N 1
ATOM 4826 C CA . ARG B 1 279 ? 7.27 -14.602 4.277 1 97.12 279 ARG B CA 1
ATOM 4827 C C . ARG B 1 279 ? 7.809 -13.602 3.264 1 97.12 279 ARG B C 1
ATOM 4829 O O . ARG B 1 279 ? 8.055 -12.438 3.598 1 97.12 279 ARG B O 1
ATOM 4836 N N . ARG B 1 280 ? 7.984 -14.047 2.094 1 98.12 280 ARG B N 1
ATOM 4837 C CA . ARG B 1 280 ? 8.344 -13.172 0.985 1 98.12 280 ARG B CA 1
ATOM 4838 C C . ARG B 1 280 ? 7.098 -12.578 0.331 1 98.12 280 ARG B C 1
ATOM 4840 O O . ARG B 1 280 ? 6.004 -13.141 0.446 1 98.12 280 ARG B O 1
ATOM 4847 N N . VAL B 1 281 ? 7.293 -11.398 -0.253 1 98.75 281 VAL B N 1
ATOM 4848 C CA . VAL B 1 281 ? 6.215 -10.758 -0.997 1 98.75 281 VAL B CA 1
ATOM 4849 C C . VAL B 1 281 ? 6.609 -10.625 -2.467 1 98.75 281 VAL B C 1
ATOM 4851 O O . VAL B 1 281 ? 7.734 -10.234 -2.779 1 98.75 281 VAL B O 1
ATOM 4854 N N . CYS B 1 282 ? 5.734 -11.016 -3.295 1 98.88 282 CYS B N 1
ATOM 4855 C CA . CYS B 1 282 ? 5.848 -10.781 -4.73 1 98.88 282 CYS B CA 1
ATOM 4856 C C . CYS B 1 282 ? 4.609 -10.07 -5.266 1 98.88 282 CYS B C 1
ATOM 4858 O O . CYS B 1 282 ? 3.484 -10.414 -4.895 1 98.88 282 CYS B O 1
ATOM 4860 N N . ALA B 1 283 ? 4.805 -9.102 -6.148 1 98.81 283 ALA B N 1
ATOM 4861 C CA . ALA B 1 283 ? 3.684 -8.336 -6.695 1 98.81 283 ALA B CA 1
ATOM 4862 C C . ALA B 1 283 ? 3.359 -8.781 -8.117 1 98.81 283 ALA B C 1
ATOM 4864 O O . ALA B 1 283 ? 4.262 -9.047 -8.914 1 98.81 283 ALA B O 1
ATOM 4865 N N . TRP B 1 284 ? 2.107 -8.945 -8.391 1 98.38 284 TRP B N 1
ATOM 4866 C CA . TRP B 1 284 ? 1.627 -9.227 -9.742 1 98.38 284 TRP B CA 1
ATOM 4867 C C . TRP B 1 284 ? 0.453 -8.32 -10.094 1 98.38 284 TRP B C 1
ATOM 4869 O O . TRP B 1 284 ? -0.228 -7.797 -9.211 1 98.38 284 TRP B O 1
ATOM 4879 N N . THR B 1 285 ? 0.204 -7.977 -11.305 1 97.19 285 THR B N 1
ATOM 4880 C CA . THR B 1 285 ? 1.102 -7.883 -12.453 1 97.19 285 THR B CA 1
ATOM 4881 C C . THR B 1 285 ? 1.55 -6.438 -12.672 1 97.19 285 THR B C 1
ATOM 4883 O O . THR B 1 285 ? 0.722 -5.555 -12.898 1 97.19 285 THR B O 1
ATOM 4886 N N . VAL B 1 286 ? 2.707 -6.184 -12.562 1 98.38 286 VAL B N 1
ATOM 4887 C CA . VAL B 1 286 ? 3.25 -4.828 -12.562 1 98.38 286 VAL B CA 1
ATOM 4888 C C . VAL B 1 286 ? 3.754 -4.473 -13.953 1 98.38 286 VAL B C 1
ATOM 4890 O O . VAL B 1 286 ? 4.797 -4.965 -14.391 1 98.38 286 VAL B O 1
ATOM 4893 N N . ASN B 1 287 ? 3.053 -3.506 -14.633 1 97.56 287 ASN B N 1
ATOM 4894 C CA . ASN B 1 287 ? 3.408 -3.174 -16 1 97.56 287 ASN B CA 1
ATOM 4895 C C . ASN B 1 287 ? 3.832 -1.714 -16.141 1 97.56 287 ASN B C 1
ATOM 4897 O O . ASN B 1 287 ? 4.266 -1.285 -17.219 1 97.56 287 ASN B O 1
ATOM 4901 N N . ASP B 1 288 ? 3.682 -0.932 -15.094 1 97.38 288 ASP B N 1
ATOM 4902 C CA . ASP B 1 288 ? 4.164 0.444 -15.078 1 97.38 288 ASP B CA 1
ATOM 4903 C C . ASP B 1 288 ? 5.605 0.512 -14.57 1 97.38 288 ASP B C 1
ATOM 4905 O O . ASP B 1 288 ? 5.918 -0.021 -13.5 1 97.38 288 ASP B O 1
ATOM 4909 N N . LEU B 1 289 ? 6.426 1.137 -15.336 1 96.62 289 LEU B N 1
ATOM 4910 C CA . LEU B 1 289 ? 7.852 1.15 -15.031 1 96.62 289 LEU B CA 1
ATOM 4911 C C . LEU B 1 289 ? 8.117 1.855 -13.703 1 96.62 289 LEU B C 1
ATOM 4913 O O . LEU B 1 289 ? 8.938 1.398 -12.906 1 96.62 289 LEU B O 1
ATOM 4917 N N . SER B 1 290 ? 7.477 2.982 -13.422 1 95.94 290 SER B N 1
ATOM 4918 C CA . SER B 1 290 ? 7.695 3.723 -12.18 1 95.94 290 SER B CA 1
ATOM 4919 C C . SER B 1 290 ? 7.293 2.895 -10.969 1 95.94 290 SER B C 1
ATOM 4921 O O . SER B 1 290 ? 7.988 2.9 -9.945 1 95.94 290 SER B O 1
ATOM 4923 N N . GLU B 1 291 ? 6.227 2.203 -11.117 1 97.81 291 GLU B N 1
ATOM 4924 C CA . GLU B 1 291 ? 5.777 1.326 -10.039 1 97.81 291 GLU B CA 1
ATOM 4925 C C . GLU B 1 291 ? 6.746 0.168 -9.828 1 97.81 291 GLU B C 1
ATOM 4927 O O . GLU B 1 291 ? 7.062 -0.185 -8.688 1 97.81 291 GLU B O 1
ATOM 4932 N N . ALA B 1 292 ? 7.203 -0.351 -10.93 1 98.25 292 ALA B N 1
ATOM 4933 C CA . ALA B 1 292 ? 8.164 -1.447 -10.867 1 98.25 292 ALA B CA 1
ATOM 4934 C C . ALA B 1 292 ? 9.453 -1.009 -10.172 1 98.25 292 ALA B C 1
ATOM 4936 O O . ALA B 1 292 ? 9.984 -1.731 -9.328 1 98.25 292 ALA B O 1
ATOM 4937 N N . ILE B 1 293 ? 9.8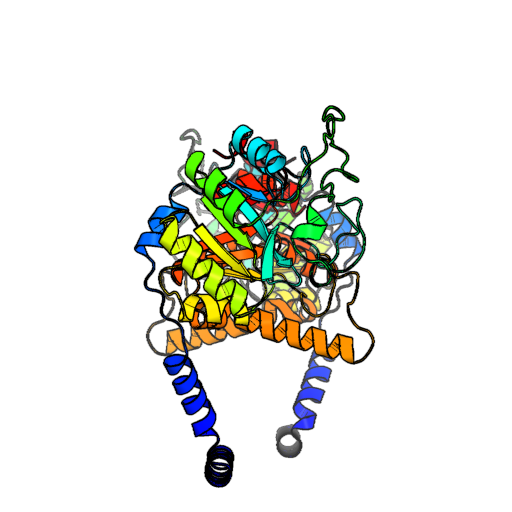91 0.152 -10.508 1 97.38 293 ILE B N 1
ATOM 4938 C CA . ILE B 1 293 ? 11.125 0.678 -9.93 1 97.38 293 ILE B CA 1
ATOM 4939 C C . ILE B 1 293 ? 10.945 0.886 -8.43 1 97.38 293 ILE B C 1
ATOM 4941 O O . ILE B 1 293 ? 11.828 0.53 -7.641 1 97.38 293 ILE B O 1
ATOM 4945 N N . TRP B 1 294 ? 9.812 1.428 -8.031 1 97.56 294 TRP B N 1
ATOM 4946 C CA . TRP B 1 294 ? 9.523 1.627 -6.613 1 97.56 294 TRP B CA 1
ATOM 4947 C C . TRP B 1 294 ? 9.531 0.298 -5.863 1 97.56 294 TRP B C 1
ATOM 4949 O O . TRP B 1 294 ? 10.148 0.179 -4.801 1 97.56 294 TRP B O 1
ATOM 4959 N N . MET B 1 295 ? 8.906 -0.721 -6.438 1 98.38 295 MET B N 1
ATOM 4960 C CA . MET B 1 295 ? 8.812 -2.02 -5.777 1 98.38 295 MET B CA 1
ATOM 4961 C C . MET B 1 295 ? 10.18 -2.688 -5.695 1 98.38 295 MET B C 1
ATOM 4963 O O . MET B 1 295 ? 10.523 -3.291 -4.676 1 98.38 295 MET B O 1
ATOM 4967 N N . ARG B 1 296 ? 10.992 -2.521 -6.684 1 97.38 296 ARG B N 1
ATOM 4968 C CA . ARG B 1 296 ? 12.289 -3.191 -6.75 1 97.38 296 ARG B CA 1
ATOM 4969 C C . ARG B 1 296 ? 13.336 -2.434 -5.941 1 97.38 296 ARG B C 1
ATOM 4971 O O . ARG B 1 296 ? 14.086 -3.033 -5.164 1 97.38 296 ARG B O 1
ATOM 4978 N N . LYS B 1 297 ? 13.344 -1.168 -6.027 1 95.31 297 LYS B N 1
ATOM 4979 C CA . LYS B 1 297 ? 14.453 -0.398 -5.461 1 95.31 297 LYS B CA 1
ATOM 4980 C C . LYS B 1 297 ? 14.141 0.047 -4.035 1 95.31 297 LYS B C 1
ATOM 4982 O O . LYS B 1 297 ? 15.039 0.16 -3.203 1 95.31 297 LYS B O 1
ATOM 4987 N N . VAL B 1 298 ? 12.844 0.355 -3.809 1 96.12 298 VAL B N 1
ATOM 4988 C CA . VAL B 1 298 ? 12.477 0.877 -2.496 1 96.12 298 VAL B CA 1
ATOM 4989 C C . VAL B 1 298 ? 11.969 -0.26 -1.612 1 96.12 298 VAL B C 1
ATOM 4991 O O . VAL B 1 298 ? 12.438 -0.436 -0.486 1 96.12 298 VAL B O 1
ATOM 4994 N N . LEU B 1 299 ? 11.086 -1.075 -2.127 1 98.06 299 LEU B N 1
ATOM 4995 C CA . LEU B 1 299 ? 10.5 -2.131 -1.309 1 98.06 299 LEU B CA 1
ATOM 4996 C C . LEU B 1 299 ? 11.352 -3.395 -1.36 1 98.06 299 LEU B C 1
ATOM 4998 O O . LEU B 1 299 ? 11.219 -4.273 -0.504 1 98.06 299 LEU B O 1
ATOM 5002 N N . ASP B 1 300 ? 12.203 -3.547 -2.395 1 97 300 ASP B N 1
ATOM 5003 C CA . ASP B 1 300 ? 13.086 -4.691 -2.6 1 97 300 ASP B CA 1
ATOM 5004 C C . ASP B 1 300 ? 12.289 -5.992 -2.666 1 97 300 ASP B C 1
ATOM 5006 O O . ASP B 1 300 ? 12.594 -6.949 -1.95 1 97 300 ASP B O 1
ATOM 5010 N N . ILE B 1 301 ? 11.219 -5.973 -3.494 1 98.44 301 ILE B N 1
ATOM 5011 C CA . ILE B 1 301 ? 10.438 -7.191 -3.695 1 98.44 301 ILE B CA 1
ATOM 5012 C C . ILE B 1 301 ? 10.414 -7.547 -5.18 1 98.44 301 ILE B C 1
ATOM 5014 O O . ILE B 1 301 ? 10.5 -6.668 -6.039 1 98.44 301 ILE B O 1
ATOM 5018 N N . PRO B 1 302 ? 10.359 -8.867 -5.469 1 98.56 302 PRO B N 1
ATOM 5019 C CA . PRO B 1 302 ? 10.211 -9.258 -6.871 1 98.56 302 PRO B CA 1
ATOM 5020 C C . PRO B 1 302 ? 8.828 -8.938 -7.43 1 98.56 302 PRO B C 1
ATOM 5022 O O . PRO B 1 302 ? 7.875 -8.75 -6.668 1 98.56 302 PRO B O 1
ATOM 5025 N N . ILE B 1 303 ? 8.766 -8.867 -8.789 1 98.75 303 ILE B N 1
ATOM 5026 C CA . ILE B 1 303 ? 7.504 -8.562 -9.445 1 98.75 303 ILE B CA 1
ATOM 5027 C C . ILE B 1 303 ? 7.285 -9.516 -10.617 1 98.75 303 ILE B C 1
ATOM 5029 O O . ILE B 1 303 ? 8.242 -10.062 -11.172 1 98.75 303 ILE B O 1
ATOM 5033 N N . LEU B 1 304 ? 6.055 -9.805 -10.906 1 98.81 304 LEU B N 1
ATOM 5034 C CA . LEU B 1 304 ? 5.641 -10.414 -12.164 1 98.81 304 LEU B CA 1
ATOM 5035 C C . LEU B 1 304 ? 5.105 -9.359 -13.125 1 98.81 304 LEU B C 1
ATOM 5037 O O . LEU B 1 304 ? 4.363 -8.461 -12.719 1 98.81 304 LEU B O 1
ATOM 5041 N N . THR B 1 305 ? 5.527 -9.43 -14.398 1 98.62 305 THR B N 1
ATOM 5042 C CA . THR B 1 305 ? 5.141 -8.422 -15.375 1 98.62 305 THR B CA 1
ATOM 5043 C C . THR B 1 305 ? 4.789 -9.07 -16.719 1 98.62 305 THR B C 1
ATOM 5045 O O . THR B 1 305 ? 5.289 -10.148 -17.031 1 98.62 305 THR B O 1
ATOM 5048 N N . ASP B 1 306 ? 3.955 -8.391 -17.469 1 98.19 306 ASP B N 1
ATOM 5049 C CA . ASP B 1 306 ? 3.656 -8.781 -18.844 1 98.19 306 ASP B CA 1
ATOM 5050 C C . ASP B 1 306 ? 4.711 -8.242 -19.797 1 98.19 306 ASP B C 1
ATOM 5052 O O . ASP B 1 306 ? 4.699 -8.57 -20.984 1 98.19 306 ASP B O 1
ATOM 5056 N N . LEU B 1 307 ? 5.605 -7.445 -19.297 1 97.06 307 LEU B N 1
ATOM 5057 C CA . LEU B 1 307 ? 6.625 -6.766 -20.094 1 97.06 307 LEU B CA 1
ATOM 5058 C C . LEU B 1 307 ? 8.016 -7.059 -19.547 1 97.06 307 LEU B C 1
ATOM 5060 O O . LEU B 1 307 ? 8.695 -6.16 -19.047 1 97.06 307 LEU B O 1
ATOM 5064 N N . PRO B 1 308 ? 8.477 -8.258 -19.797 1 96.94 308 PRO B N 1
ATOM 5065 C CA . PRO B 1 308 ? 9.789 -8.594 -19.234 1 96.94 308 PRO B CA 1
ATOM 5066 C C . PRO B 1 308 ? 10.906 -7.695 -19.766 1 96.94 308 PRO B C 1
ATOM 5068 O O . PRO B 1 308 ? 11.984 -7.645 -19.188 1 96.94 308 PRO B O 1
ATOM 5071 N N . VAL B 1 309 ? 10.656 -6.949 -20.766 1 93.5 309 VAL B N 1
ATOM 5072 C CA . VAL B 1 309 ? 11.641 -6.016 -21.297 1 93.5 309 VAL B CA 1
ATOM 5073 C C . VAL B 1 309 ? 12.016 -4.988 -20.234 1 93.5 309 VAL B C 1
ATOM 5075 O O . VAL B 1 309 ? 13.086 -4.387 -20.281 1 93.5 309 VAL B O 1
ATOM 5078 N N . MET B 1 310 ? 11.164 -4.797 -19.266 1 92.88 310 MET B N 1
ATOM 5079 C CA . MET B 1 310 ? 11.438 -3.883 -18.156 1 92.88 310 MET B CA 1
ATOM 5080 C C . MET B 1 310 ? 12.648 -4.34 -17.359 1 92.88 310 MET B C 1
ATOM 5082 O O . MET B 1 310 ? 13.219 -3.566 -16.594 1 92.88 310 MET B O 1
ATOM 5086 N N . CYS B 1 311 ? 13.047 -5.543 -17.484 1 90.19 311 CYS B N 1
ATOM 5087 C CA . CYS B 1 311 ? 14.172 -6.105 -16.75 1 90.19 311 CYS B CA 1
ATOM 5088 C C . CYS B 1 311 ? 15.43 -5.266 -16.953 1 90.19 311 CYS B C 1
ATOM 5090 O O . CYS B 1 311 ? 16.234 -5.109 -16.047 1 90.19 311 CYS B O 1
ATOM 5092 N N . GLN B 1 312 ? 15.531 -4.738 -18.031 1 88.12 312 GLN B N 1
ATOM 5093 C CA . GLN B 1 312 ? 16.703 -3.938 -18.375 1 88.12 312 GLN B CA 1
ATOM 5094 C C . GLN B 1 312 ? 16.844 -2.75 -17.422 1 88.12 312 GLN B C 1
ATOM 5096 O O . GLN B 1 312 ? 17.969 -2.363 -17.062 1 88.12 312 GLN B O 1
ATOM 5101 N N . SER B 1 313 ? 15.734 -2.262 -16.969 1 84.69 313 SER B N 1
ATOM 5102 C CA . SER B 1 313 ? 15.719 -1.095 -16.094 1 84.69 313 SER B CA 1
ATOM 5103 C C . SER B 1 313 ? 15.711 -1.506 -14.617 1 84.69 313 SER B C 1
ATOM 5105 O O . SER B 1 313 ? 15.93 -0.673 -13.734 1 84.69 313 SER B O 1
ATOM 5107 N N . LEU B 1 314 ? 15.492 -2.715 -14.367 1 86.94 314 LEU B N 1
ATOM 5108 C CA . LEU B 1 314 ? 15.188 -3.115 -13 1 86.94 314 LEU B CA 1
ATOM 5109 C C . LEU B 1 314 ? 16.312 -3.969 -12.422 1 86.94 314 LEU B C 1
ATOM 5111 O O . LEU B 1 314 ? 16.344 -4.219 -11.211 1 86.94 314 LEU B O 1
ATOM 5115 N N . HIS B 1 315 ? 17.156 -4.504 -13.281 1 79.75 315 HIS B N 1
ATOM 5116 C CA . HIS B 1 315 ? 18.312 -5.258 -12.805 1 79.75 315 HIS B CA 1
ATOM 5117 C C . HIS B 1 315 ? 19.484 -4.336 -12.484 1 79.75 315 HIS B C 1
ATOM 5119 O O . HIS B 1 315 ? 19.719 -3.363 -13.203 1 79.75 315 HIS B O 1
#

pLDDT: mean 92.26, std 9.66, range [54.34, 98.88]

Nearest PDB structures (foldseek):
  5t91-assembly1_A  TM=8.168E-01  e=9.766E-20  Bacillus subtilis subsp. subtilis str. 168
  5t9b-assembly1_G  TM=8.206E-01  e=2.921E-19  Bacillus subtilis subsp. subtilis str. 168
  4r7o-assembly4_D  TM=7.822E-01  e=5.052E-19  Bacillus anthracis str. Ames
  4r7o-assembly6_F  TM=7.824E-01  e=4.209E-19  Bacillus anthracis str. Ames
  4r7o-assembly5_E  TM=7.576E-01  e=1.814E-18  Bacillus anthracis str. Ames